Protein AF-0000000085001951 (afdb_homodimer)

pLDDT: mean 75.43, std 25.4, range [15.85, 98.75]

Structure (mmCIF, N/CA/C/O backbone):
data_AF-0000000085001951-model_v1
#
loop_
_entity.id
_entity.type
_entity.pdbx_description
1 polymer 'tRNA(Phe) 7-'
#
loop_
_atom_site.group_PDB
_atom_site.id
_atom_site.type_symbol
_atom_site.label_atom_id
_atom_site.label_alt_id
_atom_site.label_comp_id
_atom_site.label_asym_id
_atom_site.label_entity_id
_atom_site.label_seq_id
_atom_site.pdbx_PDB_ins_code
_atom_site.Cartn_x
_atom_site.Cartn_y
_atom_site.Cartn_z
_atom_site.occupancy
_atom_site.B_iso_or_equiv
_atom_site.auth_seq_id
_atom_site.auth_comp_id
_atom_site.auth_asym_id
_atom_site.auth_atom_id
_atom_site.pdbx_PDB_model_num
ATOM 1 N N . MET A 1 1 ? 9.133 40.969 2.838 1 26.38 1 MET A N 1
ATOM 2 C CA . MET A 1 1 ? 10.203 40.031 3.189 1 26.38 1 MET A CA 1
ATOM 3 C C . MET A 1 1 ? 9.711 38.594 3.146 1 26.38 1 MET A C 1
ATOM 5 O O . MET A 1 1 ? 8.812 38.219 3.902 1 26.38 1 MET A O 1
ATOM 9 N N . GLN A 1 2 ? 9.555 38.031 2.051 1 34 2 GLN A N 1
ATOM 10 C CA . GLN A 1 2 ? 8.953 36.719 1.892 1 34 2 GLN A CA 1
ATOM 11 C C . GLN A 1 2 ? 9.617 35.688 2.809 1 34 2 GLN A C 1
ATOM 13 O O . GLN A 1 2 ? 10.844 35.531 2.807 1 34 2 GLN A O 1
ATOM 18 N N . ARG A 1 3 ? 9.211 35.5 3.93 1 41.88 3 ARG A N 1
ATOM 19 C CA . ARG A 1 3 ? 9.727 34.625 4.984 1 41.88 3 ARG A CA 1
ATOM 20 C C . ARG A 1 3 ? 10.211 33.312 4.418 1 41.88 3 ARG A C 1
ATOM 22 O O . ARG A 1 3 ? 9.492 32.656 3.658 1 41.88 3 ARG A O 1
ATOM 29 N N . ARG A 1 4 ? 11.398 33.156 4.105 1 47.38 4 ARG A N 1
ATOM 30 C CA . ARG A 1 4 ? 12.133 31.984 3.598 1 47.38 4 ARG A CA 1
ATOM 31 C C . ARG A 1 4 ? 11.695 30.703 4.301 1 47.38 4 ARG A C 1
ATOM 33 O O . ARG A 1 4 ? 11.672 30.641 5.531 1 47.38 4 ARG A O 1
ATOM 40 N N . PRO A 1 5 ? 11.18 29.641 3.504 1 61.56 5 PRO A N 1
ATOM 41 C CA . PRO A 1 5 ? 10.609 28.484 4.207 1 61.56 5 PRO A CA 1
ATOM 42 C C . PRO A 1 5 ? 11.648 27.719 5.023 1 61.56 5 PRO A C 1
ATOM 44 O O . PRO A 1 5 ? 12.734 27.422 4.52 1 61.56 5 PRO A O 1
ATOM 47 N N . HIS A 1 6 ? 11.93 28.016 6.145 1 78.81 6 HIS A N 1
ATOM 48 C CA . HIS A 1 6 ? 12.789 27.297 7.07 1 78.81 6 HIS A CA 1
ATOM 49 C C . HIS A 1 6 ? 11.984 26.312 7.918 1 78.81 6 HIS A C 1
ATOM 51 O O . HIS A 1 6 ? 10.797 26.531 8.164 1 78.81 6 HIS A O 1
ATOM 57 N N . LEU A 1 7 ? 12.734 25.109 8.039 1 89.44 7 LEU A N 1
ATOM 58 C CA . LEU A 1 7 ? 12.117 24.188 8.977 1 89.44 7 LEU A CA 1
ATOM 59 C C . LEU A 1 7 ? 12.141 24.734 10.391 1 89.44 7 LEU A C 1
ATOM 61 O O . LEU A 1 7 ? 13.164 25.281 10.828 1 89.44 7 LEU A O 1
ATOM 65 N N . PRO A 1 8 ? 11.125 24.734 11.016 1 89.25 8 PRO A N 1
ATOM 66 C CA . PRO A 1 8 ? 11.133 25.172 12.406 1 89.25 8 PRO A CA 1
ATOM 67 C C . PRO A 1 8 ? 12 24.297 13.305 1 89.25 8 PRO A C 1
ATOM 69 O O . PRO A 1 8 ? 12.141 23.109 13.055 1 89.25 8 PRO A O 1
ATOM 72 N N . GLY A 1 9 ? 12.625 24.906 14.281 1 90 9 GLY A N 1
ATOM 73 C CA . GLY A 1 9 ? 13.352 24.109 15.266 1 90 9 GLY A CA 1
ATOM 74 C C . GLY A 1 9 ? 12.461 23.172 16.047 1 90 9 GLY A C 1
ATOM 75 O O . GLY A 1 9 ? 11.328 23.516 16.391 1 90 9 GLY A O 1
ATOM 76 N N . PRO A 1 10 ? 12.922 21.938 16.203 1 91.81 10 PRO A N 1
ATOM 77 C CA . PRO A 1 10 ? 12.086 20.984 16.953 1 91.81 10 PRO A CA 1
ATOM 78 C C . PRO A 1 10 ? 11.844 21.438 18.391 1 91.81 10 PRO A C 1
ATOM 80 O O . PRO A 1 10 ? 12.703 22.094 19 1 91.81 10 PRO A O 1
ATOM 83 N N . SER A 1 11 ? 10.727 21.125 18.906 1 91.12 11 SER A N 1
ATOM 84 C CA . SER A 1 11 ? 10.406 21.406 20.297 1 91.12 11 SER A CA 1
ATOM 85 C C . SER A 1 11 ? 11.266 20.578 21.234 1 91.12 11 SER A C 1
ATOM 87 O O . SER A 1 11 ? 11.852 19.578 20.828 1 91.12 11 SER A O 1
ATOM 89 N N . GLN A 1 12 ? 11.289 21.031 22.484 1 91.5 12 GLN A N 1
ATOM 90 C CA . GLN A 1 12 ? 12.008 20.266 23.5 1 91.5 12 GLN A CA 1
ATOM 91 C C . GLN A 1 12 ? 11.367 18.891 23.703 1 91.5 12 GLN A C 1
ATOM 93 O O . GLN A 1 12 ? 12.062 17.891 23.891 1 91.5 12 GLN A O 1
ATOM 98 N N . ALA A 1 13 ? 10.094 18.906 23.609 1 90.94 13 ALA A N 1
ATOM 99 C CA . ALA A 1 13 ? 9.359 17.656 23.781 1 90.94 13 ALA A CA 1
ATOM 100 C C . ALA A 1 13 ? 9.734 16.656 22.688 1 90.94 13 ALA A C 1
ATOM 102 O O . ALA A 1 13 ? 9.93 15.469 22.953 1 90.94 13 ALA A O 1
ATOM 103 N N . PHE A 1 14 ? 9.828 17.125 21.516 1 94.94 14 PHE A N 1
ATOM 104 C CA . PHE A 1 14 ? 10.211 16.25 20.406 1 94.94 14 PHE A CA 1
ATOM 105 C C . PHE A 1 14 ? 11.633 15.742 20.594 1 94.94 14 PHE A C 1
ATOM 107 O O . PHE A 1 14 ? 11.906 14.562 20.359 1 94.94 14 PHE A O 1
ATOM 114 N N . ALA A 1 15 ? 12.508 16.625 20.969 1 94.38 15 ALA A N 1
ATOM 115 C CA . ALA A 1 15 ? 13.906 16.25 21.156 1 94.38 15 ALA A CA 1
ATOM 116 C C . ALA A 1 15 ? 14.055 15.148 22.188 1 94.38 15 ALA A C 1
ATOM 118 O O . ALA A 1 15 ? 14.852 14.227 22.031 1 94.38 15 ALA A O 1
ATOM 119 N N . GLU A 1 16 ? 13.328 15.227 23.234 1 94.88 16 GLU A N 1
ATOM 120 C CA . GLU A 1 16 ? 13.359 14.211 24.266 1 94.88 16 GLU A CA 1
ATOM 121 C C . GLU A 1 16 ? 12.82 12.883 23.766 1 94.88 16 GLU A C 1
ATOM 123 O O . GLU A 1 16 ? 13.391 11.82 24.031 1 94.88 16 GLU A O 1
ATOM 128 N N . LYS A 1 17 ? 11.75 12.992 23.094 1 95 17 LYS A N 1
ATOM 129 C CA . LYS A 1 17 ? 11.164 11.789 22.5 1 95 17 LYS A CA 1
ATOM 130 C C . LYS A 1 17 ? 12.141 11.125 21.516 1 95 17 LYS A C 1
ATOM 132 O O . LYS A 1 17 ? 12.289 9.906 21.516 1 95 17 LYS A O 1
ATOM 137 N N . LYS A 1 18 ? 12.703 11.914 20.672 1 96.38 18 LYS A N 1
ATOM 138 C CA . LYS A 1 18 ? 13.703 11.414 19.734 1 96.38 18 LYS A CA 1
ATOM 139 C C . LYS A 1 18 ? 14.828 10.68 20.453 1 96.38 18 LYS A C 1
ATOM 141 O O . LYS A 1 18 ? 15.219 9.578 20.047 1 96.38 18 LYS A O 1
ATOM 146 N N . THR A 1 19 ? 15.352 11.266 21.469 1 95.19 19 THR A N 1
ATOM 147 C CA . THR A 1 19 ? 16.438 10.656 22.234 1 95.19 19 THR A CA 1
ATOM 148 C C . THR A 1 19 ? 16 9.297 22.797 1 95.19 19 THR A C 1
ATOM 150 O O . THR A 1 19 ? 16.75 8.328 22.719 1 95.19 19 THR A O 1
ATOM 153 N N . LYS A 1 20 ? 14.836 9.258 23.297 1 94.31 20 LYS A N 1
ATOM 154 C CA . LYS A 1 20 ? 14.312 8.008 23.844 1 94.31 20 LYS A CA 1
ATOM 155 C C . LYS A 1 20 ? 14.195 6.934 22.781 1 94.31 20 LYS A C 1
ATOM 157 O O . LYS A 1 20 ? 14.547 5.777 23 1 94.31 20 LYS A O 1
ATOM 162 N N . ILE A 1 21 ? 13.688 7.344 21.625 1 93.12 21 ILE A N 1
ATOM 163 C CA . ILE A 1 21 ? 13.516 6.406 20.516 1 93.12 21 ILE A CA 1
ATOM 164 C C . ILE A 1 21 ? 14.875 5.895 20.062 1 93.12 21 ILE A C 1
ATOM 166 O O . ILE A 1 21 ? 15.055 4.691 19.844 1 93.12 21 ILE A O 1
ATOM 170 N N . LEU A 1 22 ? 15.797 6.773 19.922 1 92 22 LEU A N 1
ATOM 171 C CA . LEU A 1 22 ? 17.125 6.406 19.469 1 92 22 LEU A CA 1
ATOM 172 C C . LEU A 1 22 ? 17.812 5.465 20.453 1 92 22 LEU A C 1
ATOM 174 O O . LEU A 1 22 ? 18.516 4.535 20.047 1 92 22 LEU A O 1
ATOM 178 N N . ASP A 1 23 ? 17.578 5.629 21.734 1 88.81 23 ASP A N 1
ATOM 179 C CA . ASP A 1 23 ? 18.125 4.758 22.766 1 88.81 23 ASP A CA 1
ATOM 180 C C . ASP A 1 23 ? 17.562 3.342 22.641 1 88.81 23 ASP A C 1
ATOM 182 O O . ASP A 1 23 ? 18.297 2.363 22.844 1 88.81 23 ASP A O 1
ATOM 186 N N . ARG A 1 24 ? 16.359 3.297 22.281 1 83.88 24 ARG A N 1
ATOM 187 C CA . ARG A 1 24 ? 15.703 2.002 22.125 1 83.88 24 ARG A CA 1
ATOM 188 C C . ARG A 1 24 ? 16.203 1.278 20.875 1 83.88 24 ARG A C 1
ATOM 190 O O . ARG A 1 24 ? 16.375 0.056 20.891 1 83.88 24 ARG A O 1
ATOM 197 N N . LEU A 1 25 ? 16.391 2.025 19.828 1 81.94 25 LEU A N 1
ATOM 198 C CA . LEU A 1 25 ? 16.844 1.445 18.578 1 81.94 25 LEU A CA 1
ATOM 199 C C . LEU A 1 25 ? 18.281 0.947 18.703 1 81.94 25 LEU A C 1
ATOM 201 O O . LEU A 1 25 ? 18.703 0.057 17.953 1 81.94 25 LEU A O 1
ATOM 205 N N . ALA A 1 26 ? 19.031 1.533 19.594 1 75.69 26 ALA A N 1
ATOM 206 C CA . ALA A 1 26 ? 20.453 1.21 19.766 1 75.69 26 ALA A CA 1
ATOM 207 C C . ALA A 1 26 ? 20.625 -0.071 20.578 1 75.69 26 ALA A C 1
ATOM 209 O O . ALA A 1 26 ? 21.703 -0.668 20.578 1 75.69 26 ALA A O 1
ATOM 210 N N . VAL A 1 27 ? 19.531 -0.474 21.156 1 67.06 27 VAL A N 1
ATOM 211 C CA . VAL A 1 27 ? 19.641 -1.693 21.953 1 67.06 27 VAL A CA 1
ATOM 212 C C . VAL A 1 27 ? 19.781 -2.902 21.031 1 67.06 27 VAL A C 1
ATOM 214 O O . VAL A 1 27 ? 19.047 -3.027 20.047 1 67.06 27 VAL A O 1
ATOM 217 N N . PRO A 1 28 ? 20.875 -3.662 21.188 1 60.06 28 PRO A N 1
ATOM 218 C CA . PRO A 1 28 ? 21.125 -4.836 20.344 1 60.06 28 PRO A CA 1
ATOM 219 C C . PRO A 1 28 ? 19.906 -5.758 20.25 1 60.06 28 PRO A C 1
ATOM 221 O O . PRO A 1 28 ? 19.109 -5.824 21.188 1 60.06 28 PRO A O 1
ATOM 224 N N . GLU A 1 29 ? 19.703 -6.285 18.938 1 56.34 29 GLU A N 1
ATOM 225 C CA . GLU A 1 29 ? 18.625 -7.207 18.609 1 56.34 29 GLU A CA 1
ATOM 226 C C . GLU A 1 29 ? 18.406 -8.227 19.719 1 56.34 29 GLU A C 1
ATOM 228 O O . GLU A 1 29 ? 17.266 -8.578 20.031 1 56.34 29 GLU A O 1
ATOM 233 N N . ALA A 1 30 ? 19.562 -8.734 20.172 1 52.72 30 ALA A N 1
ATOM 234 C CA . ALA A 1 30 ? 19.516 -9.812 21.156 1 52.72 30 ALA A CA 1
ATOM 235 C C . ALA A 1 30 ? 18.766 -9.383 22.406 1 52.72 30 ALA A C 1
ATOM 237 O O . ALA A 1 30 ? 18.25 -10.227 23.156 1 52.72 30 ALA A O 1
ATOM 238 N N . GLU A 1 31 ? 18.797 -8.234 22.672 1 48.53 31 GLU A N 1
ATOM 239 C CA . GLU A 1 31 ? 18.172 -7.75 23.891 1 48.53 31 GLU A CA 1
ATOM 240 C C . GLU A 1 31 ? 16.734 -7.312 23.641 1 48.53 31 GLU A C 1
ATOM 242 O O . GLU A 1 31 ? 15.984 -7.023 24.578 1 48.53 31 GLU A O 1
ATOM 247 N N . TYR A 1 32 ? 16.5 -7.141 22.359 1 46.12 32 TYR A N 1
ATOM 248 C CA . TYR A 1 32 ? 15.148 -6.719 22.016 1 46.12 32 TYR A CA 1
ATOM 249 C C . TYR A 1 32 ? 14.172 -7.875 22.156 1 46.12 32 TYR A C 1
ATOM 251 O O . TYR A 1 32 ? 14.344 -8.93 21.547 1 46.12 32 TYR A O 1
ATOM 259 N N . THR A 1 33 ? 13.766 -8.172 23.328 1 39.97 33 THR A N 1
ATOM 260 C CA . THR A 1 33 ? 12.758 -9.188 23.625 1 39.97 33 THR A CA 1
ATOM 261 C C . THR A 1 33 ? 11.516 -8.992 22.766 1 39.97 33 THR A C 1
ATOM 263 O O . THR A 1 33 ? 10.562 -9.766 22.859 1 39.97 33 THR A O 1
ATOM 266 N N . ASP A 1 34 ? 11.219 -7.758 22.234 1 41.5 34 ASP A N 1
ATOM 267 C CA . ASP A 1 34 ? 9.867 -7.617 21.703 1 41.5 34 ASP A CA 1
ATOM 268 C C . ASP A 1 34 ? 9.711 -8.406 20.406 1 41.5 34 ASP A C 1
ATOM 270 O O . ASP A 1 34 ? 10.688 -8.656 19.703 1 41.5 34 ASP A O 1
ATOM 274 N N . LEU A 1 35 ? 8.516 -9.047 20.188 1 39.91 35 LEU A N 1
ATOM 275 C CA . LEU A 1 35 ? 7.98 -10.055 19.266 1 39.91 35 LEU A CA 1
ATOM 276 C C . LEU A 1 35 ? 8.344 -9.727 17.828 1 39.91 35 LEU A C 1
ATOM 278 O O . LEU A 1 35 ? 8.336 -10.609 16.969 1 39.91 35 LEU A O 1
ATOM 282 N N . SER A 1 36 ? 7.891 -8.523 17.25 1 41.91 36 SER A N 1
ATOM 283 C CA . SER A 1 36 ? 8.148 -8.375 15.82 1 41.91 36 SER A CA 1
ATOM 284 C C . SER A 1 36 ? 9.641 -8.18 15.547 1 41.91 36 SER A C 1
ATOM 286 O O . SER A 1 36 ? 10.352 -7.582 16.359 1 41.91 36 SER A O 1
ATOM 288 N N . PRO A 1 37 ? 10.383 -9.047 14.984 1 42.78 37 PRO A N 1
ATOM 289 C CA . PRO A 1 37 ? 11.766 -8.734 14.633 1 42.78 37 PRO A CA 1
ATOM 290 C C . PRO A 1 37 ? 11.984 -7.246 14.359 1 42.78 37 PRO A C 1
ATOM 292 O O . PRO A 1 37 ? 12.914 -6.879 13.633 1 42.78 37 PRO A O 1
ATOM 295 N N . LYS A 1 38 ? 11.203 -6.387 14.797 1 45.22 38 LYS A N 1
ATOM 296 C CA . LYS A 1 38 ? 11.109 -4.977 14.43 1 45.22 38 LYS A CA 1
ATOM 297 C C . LYS A 1 38 ? 12.414 -4.242 14.727 1 45.22 38 LYS A C 1
ATOM 299 O O . LYS A 1 38 ? 12.766 -3.291 14.031 1 45.22 38 LYS A O 1
ATOM 304 N N . GLY A 1 39 ? 13.07 -4.508 15.891 1 49.06 39 GLY A N 1
ATOM 305 C CA . GLY A 1 39 ? 13.914 -3.48 16.469 1 49.06 39 GLY A CA 1
ATOM 306 C C . GLY A 1 39 ? 15.281 -3.391 15.82 1 49.06 39 GLY A C 1
ATOM 307 O O . GLY A 1 39 ? 16.109 -2.58 16.234 1 49.06 39 GLY A O 1
ATOM 308 N N . THR A 1 40 ? 15.602 -4.395 15.164 1 55.97 40 THR A N 1
ATOM 309 C CA . THR A 1 40 ? 16.969 -4.242 14.68 1 55.97 40 THR A CA 1
ATOM 310 C C . THR A 1 40 ? 17 -3.414 13.398 1 55.97 40 THR A C 1
ATOM 312 O O . THR A 1 40 ? 16.109 -3.523 12.562 1 55.97 40 THR A O 1
ATOM 315 N N . VAL A 1 41 ? 17.781 -2.303 13.562 1 59.28 41 VAL A N 1
ATOM 316 C CA . VAL A 1 41 ? 18.047 -1.492 12.375 1 59.28 41 VAL A CA 1
ATOM 317 C C . VAL A 1 41 ? 18.375 -2.398 11.195 1 59.28 41 VAL A C 1
ATOM 319 O O . VAL A 1 41 ? 19.25 -3.268 11.297 1 59.28 41 VAL A O 1
ATOM 322 N N . ASP A 1 42 ? 17.562 -2.195 10.203 1 76.69 42 ASP A N 1
ATOM 323 C CA . ASP A 1 42 ? 17.75 -2.969 8.977 1 76.69 42 ASP A CA 1
ATOM 324 C C . ASP A 1 42 ? 19.109 -2.689 8.359 1 76.69 42 ASP A C 1
ATOM 326 O O . ASP A 1 42 ? 19.391 -1.561 7.953 1 76.69 42 ASP A O 1
ATOM 330 N N . LYS A 1 43 ? 20 -3.633 8.383 1 81.44 43 LYS A N 1
ATOM 331 C CA . LYS A 1 43 ? 21.359 -3.506 7.898 1 81.44 43 LYS A CA 1
ATOM 332 C C . LYS A 1 43 ? 21.391 -3.025 6.449 1 81.44 43 LYS A C 1
ATOM 334 O O . LYS A 1 43 ? 22.281 -2.266 6.062 1 81.44 43 LYS A O 1
ATOM 339 N N . GLY A 1 44 ? 20.406 -3.232 5.727 1 87.88 44 GLY A N 1
ATOM 340 C CA . GLY A 1 44 ? 20.406 -2.914 4.309 1 87.88 44 GLY A CA 1
ATOM 341 C C . GLY A 1 44 ? 20.234 -1.433 4.031 1 87.88 44 GLY A C 1
ATOM 342 O O . GLY A 1 44 ? 20.562 -0.955 2.947 1 87.88 44 GLY A O 1
ATOM 343 N N . ILE A 1 45 ? 19.703 -0.75 5.102 1 93.5 45 ILE A N 1
ATOM 344 C CA . ILE A 1 45 ? 19.5 0.674 4.855 1 93.5 45 ILE A CA 1
ATOM 345 C C . ILE A 1 45 ? 20.047 1.48 6.035 1 93.5 45 ILE A C 1
ATOM 347 O O . ILE A 1 45 ? 19.469 2.504 6.41 1 93.5 45 ILE A O 1
ATOM 351 N N . ARG A 1 46 ? 21.094 1.072 6.637 1 92 46 ARG A N 1
ATOM 352 C CA . ARG A 1 46 ? 21.688 1.718 7.805 1 92 46 ARG A CA 1
ATOM 353 C C . ARG A 1 46 ? 22.141 3.139 7.473 1 92 46 ARG A C 1
ATOM 355 O O . ARG A 1 46 ? 21.969 4.051 8.289 1 92 46 ARG A O 1
ATOM 362 N N . ARG A 1 47 ? 22.688 3.309 6.344 1 93.62 47 ARG A N 1
ATOM 363 C CA . ARG A 1 47 ? 23.141 4.633 5.938 1 93.62 47 ARG A CA 1
ATOM 364 C C . ARG A 1 47 ? 21.984 5.621 5.879 1 93.62 47 ARG A C 1
ATOM 366 O O . ARG A 1 47 ? 22.094 6.742 6.383 1 93.62 47 ARG A O 1
ATOM 373 N N . LEU A 1 48 ? 20.953 5.219 5.281 1 96.25 48 LEU A N 1
ATOM 374 C CA . LEU A 1 48 ? 19.75 6.055 5.188 1 96.25 48 LEU A CA 1
ATOM 375 C C . LEU A 1 48 ? 19.219 6.387 6.574 1 96.25 48 LEU A C 1
ATOM 377 O O . LEU A 1 48 ? 18.922 7.547 6.871 1 96.25 48 LEU A O 1
ATOM 381 N N . ILE A 1 49 ? 19.125 5.402 7.395 1 95.12 49 ILE A N 1
ATOM 382 C CA . ILE A 1 49 ? 18.578 5.559 8.742 1 95.12 49 ILE A CA 1
ATOM 383 C C . ILE A 1 49 ? 19.453 6.531 9.539 1 95.12 49 ILE A C 1
ATOM 385 O O . ILE A 1 49 ? 18.938 7.434 10.203 1 95.12 49 ILE A O 1
ATOM 389 N N . ASP A 1 50 ? 20.719 6.348 9.406 1 93.75 50 ASP A N 1
ATOM 390 C CA . ASP A 1 50 ? 21.656 7.219 10.109 1 93.75 50 ASP A CA 1
ATOM 391 C C . ASP A 1 50 ? 21.516 8.664 9.648 1 93.75 50 ASP A C 1
ATOM 393 O O . ASP A 1 50 ? 21.531 9.586 10.469 1 93.75 50 ASP A O 1
ATOM 397 N N . GLU A 1 51 ? 21.391 8.828 8.438 1 96.06 51 GLU A N 1
ATOM 398 C CA . GLU A 1 51 ? 21.234 10.164 7.879 1 96.06 51 GLU A CA 1
ATOM 399 C C . GLU A 1 51 ? 19.938 10.82 8.375 1 96.06 51 GLU A C 1
ATOM 401 O O . GLU A 1 51 ? 19.953 11.984 8.781 1 96.06 51 GLU A O 1
ATOM 406 N N . ILE A 1 52 ? 18.875 10.094 8.367 1 97.25 52 ILE A N 1
ATOM 407 C CA . ILE A 1 52 ? 17.594 10.625 8.82 1 97.25 52 ILE A CA 1
ATOM 408 C C . ILE A 1 52 ? 17.672 10.945 10.312 1 97.25 52 ILE A C 1
ATOM 410 O O . ILE A 1 52 ? 17.297 12.039 10.734 1 97.25 52 ILE A O 1
ATOM 414 N N . ASN A 1 53 ? 18.25 10.039 11.07 1 95.81 53 ASN A N 1
ATOM 415 C CA . ASN A 1 53 ? 18.266 10.172 12.523 1 95.81 53 ASN A CA 1
ATOM 416 C C . ASN A 1 53 ? 19.266 11.242 12.969 1 95.81 53 ASN A C 1
ATOM 418 O O . ASN A 1 53 ? 19.156 11.773 14.078 1 95.81 53 ASN A O 1
ATOM 422 N N . SER A 1 54 ? 20.203 11.539 12.18 1 96 54 SER A N 1
ATOM 423 C CA . SER A 1 54 ? 21.172 12.578 12.516 1 96 54 SER A CA 1
ATOM 424 C C . SER A 1 54 ? 20.641 13.969 12.18 1 96 54 SER A C 1
ATOM 426 O O . SER A 1 54 ? 21.234 14.977 12.547 1 96 54 SER A O 1
ATOM 428 N N . THR A 1 55 ? 19.578 14.023 11.484 1 96 55 THR A N 1
ATOM 429 C CA . THR A 1 55 ? 18.969 15.289 11.094 1 96 55 THR A CA 1
ATOM 430 C C . THR A 1 55 ? 17.938 15.734 12.133 1 96 55 THR A C 1
ATOM 432 O O . THR A 1 55 ? 17.109 14.938 12.578 1 96 55 THR A O 1
ATOM 435 N N . ASP A 1 56 ? 17.984 17.031 12.492 1 95.25 56 ASP A N 1
ATOM 436 C CA . ASP A 1 56 ? 17.031 17.562 13.461 1 95.25 56 ASP A CA 1
ATOM 437 C C . ASP A 1 56 ? 15.602 17.484 12.914 1 95.25 56 ASP A C 1
ATOM 439 O O . ASP A 1 56 ? 15.359 17.781 11.75 1 95.25 56 ASP A O 1
ATOM 443 N N . GLY A 1 57 ? 14.734 17.031 13.742 1 97.25 57 GLY A N 1
ATOM 444 C CA . GLY A 1 57 ? 13.32 17.062 13.406 1 97.25 57 GLY A CA 1
ATOM 445 C C . GLY A 1 57 ? 12.828 15.758 12.789 1 97.25 57 GLY A C 1
ATOM 446 O O . GLY A 1 57 ? 11.664 15.656 12.398 1 97.25 57 GLY A O 1
ATOM 447 N N . PHE A 1 58 ? 13.734 14.82 12.695 1 98 58 PHE A N 1
ATOM 448 C CA . PHE A 1 58 ? 13.383 13.516 12.141 1 98 58 PHE A CA 1
ATOM 449 C C . PHE A 1 58 ? 13.906 12.391 13.031 1 98 58 PHE A C 1
ATOM 451 O O . PHE A 1 58 ? 15 12.492 13.578 1 98 58 PHE A O 1
ATOM 458 N N . VAL A 1 59 ? 13.117 11.32 13.18 1 97.88 59 VAL A N 1
ATOM 459 C CA . VAL A 1 59 ? 13.625 10.125 13.844 1 97.88 59 VAL A CA 1
ATOM 460 C C . VAL A 1 59 ? 12.875 8.891 13.328 1 97.88 59 VAL A C 1
ATOM 462 O O . VAL A 1 59 ? 11.648 8.883 13.281 1 97.88 59 VAL A O 1
ATOM 465 N N . THR A 1 60 ? 13.641 7.898 12.883 1 96.44 60 THR A N 1
ATOM 466 C CA . THR A 1 60 ? 13.023 6.652 12.43 1 96.44 60 THR A CA 1
ATOM 467 C C . THR A 1 60 ? 12.5 5.844 13.609 1 96.44 60 THR A C 1
ATOM 469 O O . THR A 1 60 ? 13.141 5.777 14.664 1 96.44 60 THR A O 1
ATOM 472 N N . THR A 1 61 ? 11.273 5.316 13.484 1 94.06 61 THR A N 1
ATOM 473 C CA . THR A 1 61 ? 10.695 4.5 14.539 1 94.06 61 THR A CA 1
ATOM 474 C C . THR A 1 61 ? 10.641 3.031 14.125 1 94.06 61 THR A C 1
ATOM 476 O O . THR A 1 61 ? 10.586 2.141 14.969 1 94.06 61 THR A O 1
ATOM 479 N N . SER A 1 62 ? 10.523 2.73 12.836 1 91.75 62 SER A N 1
ATOM 480 C CA . SER A 1 62 ? 10.539 1.388 12.266 1 91.75 62 SER A CA 1
ATOM 481 C C . SER A 1 62 ? 11.07 1.403 10.836 1 91.75 62 SER A C 1
ATOM 483 O O . SER A 1 62 ? 10.906 2.389 10.109 1 91.75 62 SER A O 1
ATOM 485 N N . SER A 1 63 ? 11.781 0.309 10.5 1 92.75 63 SER A N 1
ATOM 486 C CA . SER A 1 63 ? 12.352 0.244 9.156 1 92.75 63 SER A CA 1
ATOM 487 C C . SER A 1 63 ? 12.461 -1.198 8.672 1 92.75 63 SER A C 1
ATOM 489 O O . SER A 1 63 ? 12.625 -2.119 9.477 1 92.75 63 SER A O 1
ATOM 491 N N . CYS A 1 64 ? 12.281 -1.379 7.387 1 93.12 64 CYS A N 1
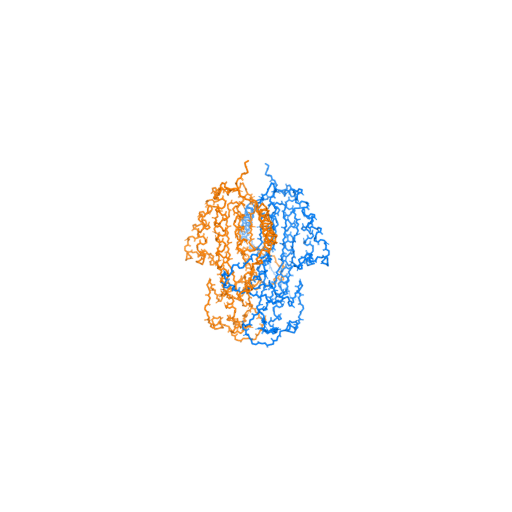ATOM 492 C CA . CYS A 1 64 ? 12.539 -2.613 6.652 1 93.12 64 CYS A CA 1
ATOM 493 C C . CYS A 1 64 ? 13.164 -2.32 5.293 1 93.12 64 CYS A C 1
ATOM 495 O O . CYS A 1 64 ? 12.594 -1.578 4.492 1 93.12 64 CYS A O 1
ATOM 497 N N . ALA A 1 65 ? 14.281 -2.844 4.996 1 94.81 65 ALA A N 1
ATOM 498 C CA . ALA A 1 65 ? 15.008 -2.535 3.77 1 94.81 65 ALA A CA 1
ATOM 499 C C . ALA A 1 65 ? 14.359 -3.199 2.561 1 94.81 65 ALA A C 1
ATOM 501 O O . ALA A 1 65 ? 14.648 -2.846 1.416 1 94.81 65 ALA A O 1
ATOM 502 N N . GLY A 1 66 ? 13.523 -4.051 2.771 1 94.94 66 GLY A N 1
ATOM 503 C CA . GLY A 1 66 ? 12.953 -4.957 1.782 1 94.94 66 GLY A CA 1
ATOM 504 C C . GLY A 1 66 ? 13.203 -6.418 2.102 1 94.94 66 GLY A C 1
ATOM 505 O O . GLY A 1 66 ? 14.211 -6.762 2.723 1 94.94 66 GLY A O 1
ATOM 506 N N . ARG A 1 67 ? 12.234 -7.25 1.622 1 95 67 ARG A N 1
ATOM 507 C CA . ARG A 1 67 ? 12.43 -8.664 1.929 1 95 67 ARG A CA 1
ATOM 508 C C . ARG A 1 67 ? 11.641 -9.547 0.966 1 95 67 ARG A C 1
ATOM 510 O O . ARG A 1 67 ? 10.641 -9.117 0.397 1 95 67 ARG A O 1
ATOM 517 N N . VAL A 1 68 ? 12.188 -10.75 0.792 1 96.38 68 VAL A N 1
ATOM 518 C CA . VAL A 1 68 ? 11.445 -11.852 0.197 1 96.38 68 VAL A CA 1
ATOM 519 C C . VAL A 1 68 ? 11.07 -12.859 1.278 1 96.38 68 VAL A C 1
ATOM 521 O O . VAL A 1 68 ? 11.859 -13.133 2.188 1 96.38 68 VAL A O 1
ATOM 524 N N . SER A 1 69 ? 9.859 -13.336 1.226 1 96.19 69 SER A N 1
ATOM 525 C CA . SER A 1 69 ? 9.438 -14.297 2.234 1 96.19 69 SER A CA 1
ATOM 526 C C . SER A 1 69 ? 8.477 -15.328 1.644 1 96.19 69 SER A C 1
ATOM 528 O O . SER A 1 69 ? 7.836 -15.078 0.623 1 96.19 69 SER A O 1
ATOM 530 N N . VAL A 1 70 ? 8.508 -16.516 2.113 1 97.25 70 VAL A N 1
ATOM 531 C CA . VAL A 1 70 ? 7.496 -17.562 1.941 1 97.25 70 VAL A CA 1
ATOM 532 C C . VAL A 1 70 ? 6.895 -17.922 3.297 1 97.25 70 VAL A C 1
ATOM 534 O O . VAL A 1 70 ? 7.625 -18.188 4.258 1 97.25 70 VAL A O 1
ATOM 537 N N . PHE A 1 71 ? 5.555 -17.844 3.404 1 95.62 71 PHE A N 1
ATOM 538 C CA . PHE A 1 71 ? 4.984 -18.078 4.727 1 95.62 71 PHE A CA 1
ATOM 539 C C . PHE A 1 71 ? 3.65 -18.812 4.621 1 95.62 71 PHE A C 1
ATOM 541 O O . PHE A 1 71 ? 2.979 -18.734 3.588 1 95.62 71 PHE A O 1
ATOM 548 N N . LEU A 1 72 ? 3.346 -19.531 5.676 1 94 72 LEU A N 1
ATOM 549 C CA . LEU A 1 72 ? 2.035 -20.125 5.895 1 94 72 LEU A CA 1
ATOM 550 C C . LEU A 1 72 ? 1.099 -19.156 6.594 1 94 72 LEU A C 1
ATOM 552 O O . LEU A 1 72 ? 1.424 -18.641 7.668 1 94 72 LEU A O 1
ATOM 556 N N . GLU A 1 73 ? 0.021 -18.875 5.898 1 90.94 73 GLU A N 1
ATOM 557 C CA . GLU A 1 73 ? -0.904 -17.906 6.484 1 90.94 73 GLU A CA 1
ATOM 558 C C . GLU A 1 73 ? -1.506 -18.438 7.781 1 90.94 73 GLU A C 1
ATOM 560 O O . GLU A 1 73 ? -1.483 -19.641 8.039 1 90.94 73 GLU A O 1
ATOM 565 N N . GLY A 1 74 ? -1.967 -17.484 8.57 1 86.38 74 GLY A N 1
ATOM 566 C CA . GLY A 1 74 ? -2.602 -17.875 9.82 1 86.38 74 GLY A CA 1
ATOM 567 C C . GLY A 1 74 ? -3.988 -18.453 9.633 1 86.38 74 GLY A C 1
ATOM 568 O O . GLY A 1 74 ? -4.441 -18.641 8.5 1 86.38 74 GLY A O 1
ATOM 569 N N . ARG A 1 75 ? -4.586 -18.828 10.727 1 77.25 75 ARG A N 1
ATOM 570 C CA . ARG A 1 75 ? -5.926 -19.406 10.672 1 77.25 75 ARG A CA 1
ATOM 571 C C . ARG A 1 75 ? -6.988 -18.312 10.578 1 77.25 75 ARG A C 1
ATOM 573 O O . ARG A 1 75 ? -6.855 -17.25 11.195 1 77.25 75 ARG A O 1
ATOM 580 N N . LYS A 1 76 ? -7.793 -18.516 9.625 1 64.19 76 LYS A N 1
ATOM 581 C CA . LYS A 1 76 ? -8.883 -17.562 9.461 1 64.19 76 LYS A CA 1
ATOM 582 C C . LYS A 1 76 ? -9.805 -17.562 10.672 1 64.19 76 LYS A C 1
ATOM 584 O O . LYS A 1 76 ? -10.039 -18.609 11.281 1 64.19 76 LYS A O 1
ATOM 589 N N . ALA A 1 77 ? -9.977 -16.562 11.328 1 52.22 77 ALA A N 1
ATOM 590 C CA . ALA A 1 77 ? -10.953 -16.5 12.414 1 52.22 77 ALA A CA 1
ATOM 591 C C . ALA A 1 77 ? -12.273 -17.141 12 1 52.22 77 ALA A C 1
ATOM 593 O O . ALA A 1 77 ? -12.742 -16.938 10.875 1 52.22 77 ALA A O 1
ATOM 594 N N . ALA A 1 78 ? -12.688 -18.297 12.469 1 41.28 78 ALA A N 1
ATOM 595 C CA . ALA A 1 78 ? -14.039 -18.828 12.336 1 41.28 78 ALA A CA 1
ATOM 596 C C . ALA A 1 78 ? -15.078 -17.703 12.469 1 41.28 78 ALA A C 1
ATOM 598 O O . ALA A 1 78 ? -14.891 -16.766 13.25 1 41.28 78 ALA A O 1
ATOM 599 N N . GLU A 1 79 ? -15.867 -17.422 11.367 1 40.97 79 GLU A N 1
ATOM 600 C CA . GLU A 1 79 ? -17.094 -16.672 11.609 1 40.97 79 GLU A CA 1
ATOM 601 C C . GLU A 1 79 ? -17.703 -17.016 12.969 1 40.97 79 GLU A C 1
ATOM 603 O O . GLU A 1 79 ? -18.047 -18.172 13.219 1 40.97 79 GLU A O 1
ATOM 608 N N . SER A 1 80 ? -17.359 -16.781 14.086 1 33.84 80 SER A N 1
ATOM 609 C CA . SER A 1 80 ? -18.219 -16.984 15.25 1 33.84 80 SER A CA 1
ATOM 610 C C . SER A 1 80 ? -19.656 -16.609 14.953 1 33.84 80 SER A C 1
ATOM 612 O O . SER A 1 80 ? -19.953 -15.453 14.641 1 33.84 80 SER A O 1
ATOM 614 N N . SER A 1 81 ? -20.484 -17.547 14.414 1 33.72 81 SER A N 1
ATOM 615 C CA . SER A 1 81 ? -21.938 -17.453 14.492 1 33.72 81 SER A CA 1
ATOM 616 C C . SER A 1 81 ? -22.375 -16.828 15.812 1 33.72 81 SER A C 1
ATOM 618 O O . SER A 1 81 ? -23.375 -16.109 15.867 1 33.72 81 SER A O 1
ATOM 620 N N . ASP A 1 82 ? -22.266 -17.688 16.984 1 29.55 82 ASP A N 1
ATOM 621 C CA . ASP A 1 82 ? -23.141 -17.547 18.156 1 29.55 82 ASP A CA 1
ATOM 622 C C . ASP A 1 82 ? -22.812 -16.297 18.938 1 29.55 82 ASP A C 1
ATOM 624 O O . ASP A 1 82 ? -21.844 -16.281 19.719 1 29.55 82 ASP A O 1
ATOM 628 N N . ALA A 1 83 ? -23.078 -15.195 18.516 1 30.83 83 ALA A N 1
ATOM 629 C CA . ALA A 1 83 ? -23.234 -14.008 19.344 1 30.83 83 ALA A CA 1
ATOM 630 C C . ALA A 1 83 ? -24.078 -14.312 20.578 1 30.83 83 ALA A C 1
ATOM 632 O O . ALA A 1 83 ? -24.469 -13.398 21.312 1 30.83 83 ALA A O 1
ATOM 633 N N . ASP A 1 84 ? -24.766 -15.477 20.609 1 29.38 84 ASP A N 1
ATOM 634 C CA . ASP A 1 84 ? -25.672 -15.492 21.766 1 29.38 84 ASP A CA 1
ATOM 635 C C . ASP A 1 84 ? -24.891 -15.492 23.078 1 29.38 84 ASP A C 1
ATOM 637 O O . ASP A 1 84 ? -25.422 -15.086 24.109 1 29.38 84 ASP A O 1
ATOM 641 N N . ALA A 1 85 ? -24.188 -16.594 23.422 1 28.08 85 ALA A N 1
ATOM 642 C CA . ALA A 1 85 ? -24.125 -16.812 24.859 1 28.08 85 ALA A CA 1
ATOM 643 C C . ALA A 1 85 ? -23.359 -15.68 25.547 1 28.08 85 ALA A C 1
ATOM 645 O O . ALA A 1 85 ? -22.391 -15.141 24.984 1 28.08 85 ALA A O 1
ATOM 646 N N . GLY A 1 86 ? -23.797 -14.906 26.594 1 27.89 86 GLY A N 1
ATOM 647 C CA . GLY A 1 86 ? -23.516 -13.938 27.641 1 27.89 86 GLY A CA 1
ATOM 648 C C . GLY A 1 86 ? -22.109 -14.086 28.203 1 27.89 86 GLY A C 1
ATOM 649 O O . GLY A 1 86 ? -21.859 -13.664 29.344 1 27.89 86 GLY A O 1
ATOM 650 N N . ALA A 1 87 ? -21.312 -15.156 27.844 1 27.75 87 ALA A N 1
ATOM 651 C CA . ALA A 1 87 ? -20.266 -15.273 28.859 1 27.75 87 ALA A CA 1
ATOM 652 C C . ALA A 1 87 ? -19.562 -13.938 29.062 1 27.75 87 ALA A C 1
ATOM 654 O O . ALA A 1 87 ? -19.578 -13.078 28.188 1 27.75 87 ALA A O 1
ATOM 655 N N . ASP A 1 88 ? -19.047 -13.688 30.266 1 27.64 88 ASP A N 1
ATOM 656 C CA . ASP A 1 88 ? -18.234 -12.727 31 1 27.64 88 ASP A CA 1
ATOM 657 C C . ASP A 1 88 ? -17.031 -12.297 30.188 1 27.64 88 ASP A C 1
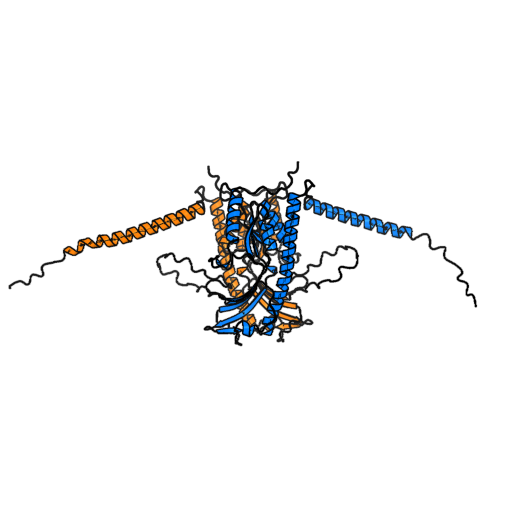ATOM 659 O O . ASP A 1 88 ? -16.406 -13.117 29.5 1 27.64 88 ASP A O 1
ATOM 663 N N . ALA A 1 89 ? -16.938 -11.047 29.719 1 30.03 89 ALA A N 1
ATOM 664 C CA . ALA A 1 89 ? -15.969 -10.094 29.188 1 30.03 89 ALA A CA 1
ATOM 665 C C . ALA A 1 89 ? -14.562 -10.414 29.688 1 30.03 89 ALA A C 1
ATOM 667 O O . ALA A 1 89 ? -13.883 -9.562 30.266 1 30.03 89 ALA A O 1
ATOM 668 N N . ASP A 1 90 ? -14.281 -11.641 30.172 1 28.3 90 ASP A N 1
ATOM 669 C CA . ASP A 1 90 ? -12.891 -11.75 30.594 1 28.3 90 ASP A CA 1
ATOM 670 C C . ASP A 1 90 ? -11.938 -11.273 29.5 1 28.3 90 ASP A C 1
ATOM 672 O O . ASP A 1 90 ? -12.266 -11.328 28.312 1 28.3 90 ASP A O 1
ATOM 676 N N . GLU A 1 91 ? -10.891 -10.523 29.891 1 29.72 91 GLU A N 1
ATOM 677 C CA . GLU A 1 91 ? -9.766 -9.656 29.562 1 29.72 91 GLU A CA 1
ATOM 678 C C . GLU A 1 91 ? -8.883 -10.281 28.484 1 29.72 91 GLU A C 1
ATOM 680 O O . GLU A 1 91 ? -7.711 -9.922 28.359 1 29.72 91 GLU A O 1
ATOM 685 N N . GLN A 1 92 ? -9.172 -11.555 28.109 1 30.44 92 GLN A N 1
ATOM 686 C CA . GLN A 1 92 ? -8.047 -11.953 27.266 1 30.44 92 GLN A CA 1
ATOM 687 C C . GLN A 1 92 ? -7.926 -11.039 26.047 1 30.44 92 GLN A C 1
ATOM 689 O O . GLN A 1 92 ? -8.93 -10.656 25.453 1 30.44 92 GLN A O 1
ATOM 694 N N . PRO A 1 93 ? -6.805 -10.297 26 1 34.72 93 PRO A N 1
ATOM 695 C CA . PRO A 1 93 ? -6.602 -9.438 24.828 1 34.72 93 PRO A CA 1
ATOM 696 C C . PRO A 1 93 ? -7.117 -10.07 23.531 1 34.72 93 PRO A C 1
ATOM 698 O O . PRO A 1 93 ? -7.137 -11.297 23.406 1 34.72 93 PRO A O 1
ATOM 701 N N . PRO A 1 94 ? -8.156 -9.523 22.922 1 34.69 94 PRO A N 1
ATOM 702 C CA . PRO A 1 94 ? -8.656 -10.094 21.672 1 34.69 94 PRO A CA 1
ATOM 703 C C . PRO A 1 94 ? -7.578 -10.82 20.875 1 34.69 94 PRO A C 1
ATOM 705 O O . PRO A 1 94 ? -6.418 -10.398 20.875 1 34.69 94 PRO A O 1
ATOM 708 N N . ALA A 1 95 ? -7.473 -12.07 20.844 1 33.94 95 ALA A N 1
ATOM 709 C CA . ALA A 1 95 ? -6.621 -12.906 20 1 33.94 95 ALA A CA 1
ATOM 710 C C . ALA A 1 95 ? -6.352 -12.234 18.656 1 33.94 95 ALA A C 1
ATOM 712 O O . ALA A 1 95 ? -7.266 -11.68 18.031 1 33.94 95 ALA A O 1
ATOM 713 N N . GLN A 1 96 ? -5.137 -11.719 18.359 1 40.53 96 GLN A N 1
ATOM 714 C CA . GLN A 1 96 ? -4.641 -11.164 17.094 1 40.53 96 GLN A CA 1
ATOM 715 C C . GLN A 1 96 ? -5.188 -11.938 15.906 1 40.53 96 GLN A C 1
ATOM 717 O O . GLN A 1 96 ? -4.91 -13.133 15.75 1 40.53 96 GLN A O 1
ATOM 722 N N . VAL A 1 97 ? -6.41 -11.898 15.633 1 41 97 VAL A N 1
ATOM 723 C CA . VAL A 1 97 ? -6.992 -12.453 14.414 1 41 97 VAL A CA 1
ATOM 724 C C . VAL A 1 97 ? -6.18 -12.008 13.195 1 41 97 VAL A C 1
ATOM 726 O O . VAL A 1 97 ? -5.812 -10.836 13.086 1 41 97 VAL A O 1
ATOM 729 N N . ALA A 1 98 ? -5.465 -12.961 12.648 1 48.66 98 ALA A N 1
ATOM 730 C CA . ALA A 1 98 ? -4.719 -12.648 11.43 1 48.66 98 ALA A CA 1
ATOM 731 C C . ALA A 1 98 ? -5.613 -11.961 10.406 1 48.66 98 ALA A C 1
ATOM 733 O O . ALA A 1 98 ? -6.754 -12.367 10.188 1 48.66 98 ALA A O 1
ATOM 734 N N . GLY A 1 99 ? -5.23 -10.805 9.992 1 52.78 99 GLY A N 1
ATOM 735 C CA . GLY A 1 99 ? -5.902 -10.258 8.828 1 52.78 99 GLY A CA 1
ATOM 736 C C . GLY A 1 99 ? -5.895 -11.195 7.633 1 52.78 99 GLY A C 1
ATOM 737 O O . GLY A 1 99 ? -5.152 -12.172 7.613 1 52.78 99 GLY A O 1
ATOM 738 N N . VAL A 1 100 ? -6.824 -11.094 6.824 1 55.12 100 VAL A N 1
ATOM 739 C CA . VAL A 1 100 ? -6.984 -11.906 5.621 1 55.12 100 VAL A CA 1
ATOM 740 C C . VAL A 1 100 ? -5.668 -11.953 4.855 1 55.12 100 VAL A C 1
ATOM 742 O O . VAL A 1 100 ? -5.129 -10.914 4.461 1 55.12 100 VAL A O 1
ATOM 745 N N . GLY A 1 101 ? -5.031 -13.148 4.742 1 54.78 101 GLY A N 1
ATOM 746 C CA . GLY A 1 101 ? -3.873 -13.391 3.9 1 54.78 101 GLY A CA 1
ATOM 747 C C . GLY A 1 101 ? -2.557 -13.094 4.594 1 54.78 101 GLY A C 1
ATOM 748 O O . GLY A 1 101 ? -1.494 -13.148 3.971 1 54.78 101 GLY A O 1
ATOM 749 N N . GLY A 1 102 ? -2.525 -12.656 5.828 1 64.12 102 GLY A N 1
ATOM 750 C CA . GLY A 1 102 ? -1.287 -12.328 6.516 1 64.12 102 GLY A CA 1
ATOM 751 C C . GLY A 1 102 ? -0.813 -13.422 7.449 1 64.12 102 GLY A C 1
ATOM 752 O O . GLY A 1 102 ? -1.521 -14.414 7.664 1 64.12 102 GLY A O 1
ATOM 753 N N . LYS A 1 103 ? 0.508 -13.344 7.789 1 68.44 103 LYS A N 1
ATOM 754 C CA . LYS A 1 103 ? 1.113 -14.281 8.727 1 68.44 103 LYS A CA 1
ATOM 755 C C . LYS A 1 103 ? 0.391 -14.266 10.07 1 68.44 103 LYS A C 1
ATOM 757 O O . LYS A 1 103 ? 0.393 -15.258 10.797 1 68.44 103 LYS A O 1
ATOM 762 N N . GLY A 1 104 ? -0.557 -13.195 10.203 1 60.25 104 GLY A N 1
ATOM 763 C CA . GLY A 1 104 ? -1.159 -12.977 11.516 1 60.25 104 GLY A CA 1
ATOM 764 C C . GLY A 1 104 ? -1.735 -14.242 12.117 1 60.25 104 GLY A C 1
ATOM 765 O O . GLY A 1 104 ? -1.747 -15.297 11.477 1 60.25 104 GLY A O 1
ATOM 766 N N . ALA A 1 105 ? -2.156 -14.281 13.289 1 64.5 105 ALA A N 1
ATOM 767 C CA . ALA A 1 105 ? -2.756 -15.18 14.273 1 64.5 105 ALA A CA 1
ATOM 768 C C . ALA A 1 105 ? -2.4 -16.641 13.977 1 64.5 105 ALA A C 1
ATOM 770 O O . ALA A 1 105 ? -3.236 -17.391 13.484 1 64.5 105 ALA A O 1
ATOM 771 N N . GLY A 1 106 ? -1.031 -17.062 14.023 1 69.81 106 GLY A N 1
ATOM 772 C CA . GLY A 1 106 ? -0.599 -18.438 13.898 1 69.81 106 GLY A CA 1
ATOM 773 C C . GLY A 1 106 ? 0.116 -18.719 12.586 1 69.81 106 GLY A C 1
ATOM 774 O O . GLY A 1 106 ? 0.446 -19.875 12.289 1 69.81 106 GLY A O 1
ATOM 775 N N . GLY A 1 107 ? 0.331 -17.656 11.812 1 82.44 107 GLY A N 1
ATOM 776 C CA . GLY A 1 107 ? 1.127 -17.844 10.609 1 82.44 107 GLY A CA 1
ATOM 777 C C . GLY A 1 107 ? 2.596 -18.094 10.898 1 82.44 107 GLY A C 1
ATOM 778 O O . GLY A 1 107 ? 3.072 -17.812 12 1 82.44 107 GLY A O 1
ATOM 779 N N . THR A 1 108 ? 3.186 -18.797 9.953 1 89.5 108 THR A N 1
ATOM 780 C CA . THR A 1 108 ? 4.578 -19.188 10.164 1 89.5 108 THR A CA 1
ATOM 781 C C . THR A 1 108 ? 5.426 -18.828 8.945 1 89.5 108 THR A C 1
ATOM 783 O O . THR A 1 108 ? 5.008 -19.031 7.805 1 89.5 108 THR A O 1
ATOM 786 N N . TRP A 1 109 ? 6.578 -18.281 9.281 1 92.38 109 TRP A N 1
ATOM 787 C CA . TRP A 1 109 ? 7.555 -18.047 8.227 1 92.38 109 TRP A CA 1
ATOM 788 C C . TRP A 1 109 ? 8.211 -19.344 7.785 1 92.38 109 TRP A C 1
ATOM 790 O O . TRP A 1 109 ? 8.727 -20.094 8.617 1 92.38 109 TRP A O 1
ATOM 800 N N . LEU A 1 110 ? 8.188 -19.578 6.559 1 95.38 110 LEU A N 1
ATOM 801 C CA . LEU A 1 110 ? 8.891 -20.719 6.012 1 95.38 110 LEU A CA 1
ATOM 802 C C . LEU A 1 110 ? 10.266 -20.328 5.488 1 95.38 110 LEU A C 1
ATOM 804 O O . LEU A 1 110 ? 11.195 -21.125 5.48 1 95.38 110 LEU A O 1
ATOM 808 N N . TYR A 1 111 ? 10.391 -19.156 4.992 1 95.75 111 TYR A N 1
ATOM 809 C CA . TYR A 1 111 ? 11.641 -18.578 4.492 1 95.75 111 TYR A CA 1
ATOM 810 C C . TYR A 1 111 ? 11.578 -17.062 4.48 1 95.75 111 TYR A C 1
ATOM 812 O O . TYR A 1 111 ? 10.555 -16.484 4.098 1 95.75 111 TYR A O 1
ATOM 820 N N . VAL A 1 112 ? 12.672 -16.406 4.926 1 94.69 112 VAL A N 1
ATOM 821 C CA . VAL A 1 112 ? 12.758 -14.945 4.871 1 94.69 112 VAL A CA 1
ATOM 822 C C . VAL A 1 112 ? 14.195 -14.531 4.555 1 94.69 112 VAL A C 1
ATOM 824 O O . VAL A 1 112 ? 15.148 -15.094 5.098 1 94.69 112 VAL A O 1
ATOM 827 N N . SER A 1 113 ? 14.305 -13.57 3.635 1 94.88 113 SER A N 1
ATOM 828 C CA . SER A 1 113 ? 15.594 -12.961 3.35 1 94.88 113 SER A CA 1
ATOM 829 C C . SER A 1 113 ? 15.445 -11.469 3.051 1 94.88 113 SER A C 1
ATOM 831 O O . SER A 1 113 ? 14.523 -11.062 2.344 1 94.88 113 SER A O 1
ATOM 833 N N . HIS A 1 114 ? 16.312 -10.664 3.566 1 93.75 114 HIS A N 1
ATOM 834 C CA . HIS A 1 114 ? 16.344 -9.234 3.289 1 93.75 114 HIS A CA 1
ATOM 835 C C . HIS A 1 114 ? 17.312 -8.914 2.158 1 93.75 114 HIS A C 1
ATOM 837 O O . HIS A 1 114 ? 17.516 -7.742 1.818 1 93.75 114 HIS A O 1
ATOM 843 N N . ASP A 1 115 ? 17.938 -9.984 1.584 1 93.69 115 ASP A N 1
ATOM 844 C CA . ASP A 1 115 ? 18.875 -9.867 0.47 1 93.69 115 ASP A CA 1
ATOM 845 C C . ASP A 1 115 ? 18.453 -10.773 -0.691 1 93.69 115 ASP A C 1
ATOM 847 O O . ASP A 1 115 ? 17.672 -11.703 -0.509 1 93.69 115 ASP A O 1
ATOM 851 N N . PRO A 1 116 ? 18.938 -10.375 -1.888 1 95 116 PRO A N 1
ATOM 852 C CA . PRO A 1 116 ? 18.703 -11.305 -2.994 1 95 116 PRO A CA 1
ATOM 853 C C . PRO A 1 116 ? 19.156 -12.727 -2.676 1 95 116 PRO A C 1
ATOM 855 O O . PRO A 1 116 ? 20.125 -12.922 -1.945 1 95 116 PRO A O 1
ATOM 858 N N . VAL A 1 117 ? 18.469 -13.648 -3.287 1 95.56 117 VAL A N 1
ATOM 859 C CA . VAL A 1 117 ? 18.688 -15.031 -2.893 1 95.56 117 VAL A CA 1
ATOM 860 C C . VAL A 1 117 ? 19.312 -15.812 -4.055 1 95.56 117 VAL A C 1
ATOM 862 O O . VAL A 1 117 ? 18.969 -15.578 -5.215 1 95.56 117 VAL A O 1
ATOM 865 N N . PRO A 1 118 ? 20.156 -16.719 -3.744 1 93.12 118 PRO A N 1
ATOM 866 C CA . PRO A 1 118 ? 20.719 -17.578 -4.793 1 93.12 118 PRO A CA 1
ATOM 867 C C . PRO A 1 118 ? 19.734 -18.641 -5.27 1 93.12 118 PRO A C 1
ATOM 869 O O . PRO A 1 118 ? 18.766 -18.953 -4.578 1 93.12 118 PRO A O 1
ATOM 872 N N . GLY A 1 119 ? 20.047 -19.141 -6.445 1 90.81 119 GLY A N 1
ATOM 873 C CA . GLY A 1 119 ? 19.25 -20.25 -6.957 1 90.81 119 GLY A CA 1
ATOM 874 C C . GLY A 1 119 ? 19.406 -21.516 -6.145 1 90.81 119 GLY A C 1
ATOM 875 O O . GLY A 1 119 ? 20.516 -21.859 -5.723 1 90.81 119 GLY A O 1
ATOM 876 N N . GLN A 1 120 ? 18.297 -22.078 -5.801 1 92.81 120 GLN A N 1
ATOM 877 C CA . GLN A 1 120 ? 18.312 -23.375 -5.109 1 92.81 120 GLN A CA 1
ATOM 878 C C . GLN A 1 120 ? 17.031 -24.156 -5.379 1 92.81 120 GLN A C 1
ATOM 880 O O . GLN A 1 120 ? 16.172 -23.703 -6.141 1 92.81 120 GLN A O 1
ATOM 885 N N . ASP A 1 121 ? 17.047 -25.391 -4.879 1 94.69 121 ASP A N 1
ATOM 886 C CA . ASP A 1 121 ? 15.828 -26.188 -4.977 1 94.69 121 ASP A CA 1
ATOM 887 C C . ASP A 1 121 ? 14.797 -25.75 -3.938 1 94.69 121 ASP A C 1
ATOM 889 O O . ASP A 1 121 ? 14.82 -26.219 -2.799 1 94.69 121 ASP A O 1
ATOM 893 N N . TRP A 1 122 ? 13.945 -25 -4.414 1 95.06 122 TRP A N 1
ATOM 894 C CA . TRP A 1 122 ? 13.023 -24.359 -3.48 1 95.06 122 TRP A CA 1
ATOM 895 C C . TRP A 1 122 ? 11.961 -25.328 -3 1 95.06 122 TRP A C 1
ATOM 897 O O . TRP A 1 122 ? 11.43 -25.188 -1.894 1 95.06 122 TRP A O 1
ATOM 907 N N . LEU A 1 123 ? 11.602 -26.297 -3.812 1 95 123 LEU A N 1
ATOM 908 C CA . LEU A 1 123 ? 10.68 -27.312 -3.334 1 95 123 LEU A CA 1
ATOM 909 C C . LEU A 1 123 ? 11.242 -28.031 -2.111 1 95 123 LEU A C 1
ATOM 911 O O . LEU A 1 123 ? 10.539 -28.234 -1.125 1 95 123 LEU A O 1
ATOM 915 N N . GLN A 1 124 ? 12.461 -28.297 -2.215 1 95.06 124 GLN A N 1
ATOM 916 C CA . GLN A 1 124 ? 13.133 -28.984 -1.108 1 95.06 124 GLN A CA 1
ATOM 917 C C . GLN A 1 124 ? 13.328 -28.031 0.075 1 95.06 124 GLN A C 1
ATOM 919 O O . GLN A 1 124 ? 13.055 -28.406 1.22 1 95.06 124 GLN A O 1
ATOM 924 N N . THR A 1 125 ? 13.773 -26.844 -0.205 1 95.19 125 THR A N 1
ATOM 925 C CA . THR A 1 125 ? 14.047 -25.859 0.834 1 95.19 125 THR A CA 1
ATOM 926 C C . THR A 1 125 ? 12.789 -25.547 1.637 1 95.19 125 THR A C 1
ATOM 928 O O . THR A 1 125 ? 12.844 -25.391 2.859 1 95.19 125 THR A O 1
ATOM 931 N N . LEU A 1 126 ? 11.648 -25.578 0.991 1 96.06 126 LEU A N 1
ATOM 932 C CA . LEU A 1 126 ? 10.383 -25.203 1.629 1 96.06 126 LEU A CA 1
ATOM 933 C C . LEU A 1 126 ? 9.625 -26.438 2.082 1 96.06 126 LEU A C 1
ATOM 935 O O . LEU A 1 126 ? 8.523 -26.344 2.633 1 96.06 126 LEU A O 1
ATOM 939 N N . ALA A 1 127 ? 10.109 -27.609 1.785 1 94.62 127 ALA A N 1
ATOM 940 C CA . ALA A 1 127 ? 9.5 -28.891 2.15 1 94.62 127 ALA A CA 1
ATOM 941 C C . ALA A 1 127 ? 8.094 -29.016 1.569 1 94.62 127 ALA A C 1
ATOM 943 O O . ALA A 1 127 ? 7.152 -29.375 2.283 1 94.62 127 ALA A O 1
ATOM 944 N N . LEU A 1 128 ? 8 -28.656 0.344 1 94.81 128 LEU A N 1
ATOM 945 C CA . LEU A 1 128 ? 6.727 -28.797 -0.352 1 94.81 128 LEU A CA 1
ATOM 946 C C . LEU A 1 128 ? 6.652 -30.109 -1.111 1 94.81 128 LEU A C 1
ATOM 948 O O . LEU A 1 128 ? 7.539 -30.422 -1.909 1 94.81 128 LEU A O 1
ATOM 952 N N . GLU A 1 129 ? 5.605 -30.844 -0.887 1 92.5 129 GLU A N 1
ATOM 953 C CA . GLU A 1 129 ? 5.363 -32.062 -1.626 1 92.5 129 GLU A CA 1
ATOM 954 C C . GLU A 1 129 ? 4.562 -31.812 -2.898 1 92.5 129 GLU A C 1
ATOM 956 O O . GLU A 1 129 ? 3.812 -30.828 -2.973 1 92.5 129 GLU A O 1
ATOM 961 N N . ASP A 1 130 ? 4.871 -32.719 -3.865 1 81.62 130 ASP A N 1
ATOM 962 C CA . ASP A 1 130 ? 4.066 -32.625 -5.082 1 81.62 130 ASP A CA 1
ATOM 963 C C . ASP A 1 130 ? 2.609 -33 -4.809 1 81.62 130 ASP A C 1
ATOM 965 O O . ASP A 1 130 ? 2.324 -34.031 -4.203 1 81.62 130 ASP A O 1
ATOM 969 N N . GLY A 1 131 ? 1.791 -32.094 -4.758 1 65.75 131 GLY A N 1
ATOM 970 C CA . GLY A 1 131 ? 0.416 -32.469 -4.48 1 65.75 131 GLY A CA 1
ATOM 971 C C . GLY A 1 131 ? -0.586 -31.797 -5.406 1 65.75 131 GLY A C 1
ATOM 972 O O . GLY A 1 131 ? -0.212 -30.984 -6.254 1 65.75 131 GLY A O 1
ATOM 973 N N . GLU A 1 132 ? -1.798 -32.5 -5.449 1 58.91 132 GLU A N 1
ATOM 974 C CA . GLU A 1 132 ? -2.898 -31.938 -6.23 1 58.91 132 GLU A CA 1
ATOM 975 C C . GLU A 1 132 ? -3.477 -30.703 -5.559 1 58.91 132 GLU A C 1
ATOM 977 O O . GLU A 1 132 ? -3.445 -30.578 -4.332 1 58.91 132 GLU A O 1
ATOM 982 N N . ALA A 1 133 ? -3.641 -29.641 -6.383 1 57.41 133 ALA A N 1
ATOM 983 C CA . ALA A 1 133 ? -4.191 -28.344 -5.977 1 57.41 133 ALA A CA 1
ATOM 984 C C . ALA A 1 133 ? -5.453 -28.531 -5.133 1 57.41 133 ALA A C 1
ATOM 986 O O . ALA A 1 133 ? -6.516 -28.859 -5.664 1 57.41 133 ALA A O 1
ATOM 987 N N . GLN A 1 134 ? -5.379 -29.328 -3.994 1 58.25 134 GLN A N 1
ATOM 988 C CA . GLN A 1 134 ? -6.625 -29.266 -3.232 1 58.25 134 GLN A CA 1
ATOM 989 C C . GLN A 1 134 ? -6.707 -27.984 -2.406 1 58.25 134 GLN A C 1
ATOM 991 O O . GLN A 1 134 ? -5.719 -27.562 -1.8 1 58.25 134 GLN A O 1
ATOM 996 N N . ARG A 1 135 ? -7.77 -27.156 -2.711 1 59.09 135 ARG A N 1
ATOM 997 C CA . ARG A 1 135 ? -8.016 -25.859 -2.066 1 59.09 135 ARG A CA 1
ATOM 998 C C . ARG A 1 135 ? -8.367 -26.047 -0.592 1 59.09 135 ARG A C 1
ATOM 1000 O O . ARG A 1 135 ? -8.891 -25.141 0.044 1 59.09 135 ARG A O 1
ATOM 1007 N N . THR A 1 136 ? -7.949 -27.25 -0.007 1 63.78 136 THR A N 1
ATOM 1008 C CA . THR A 1 136 ? -8.445 -27.375 1.36 1 63.78 136 THR A CA 1
ATOM 1009 C C . THR A 1 136 ? -7.312 -27.172 2.363 1 63.78 136 THR A C 1
ATOM 1011 O O . THR A 1 136 ? -6.168 -27.547 2.107 1 63.78 136 THR A O 1
ATOM 1014 N N . GLY A 1 137 ? -7.215 -25.812 2.938 1 79.94 137 GLY A N 1
ATOM 1015 C CA . GLY A 1 137 ? -6.289 -25.562 4.031 1 79.94 137 GLY A CA 1
ATOM 1016 C C . GLY A 1 137 ? -5.73 -24.156 4.027 1 79.94 137 GLY A C 1
ATOM 1017 O O . GLY A 1 137 ? -6.227 -23.281 3.309 1 79.94 137 GLY A O 1
ATOM 1018 N N . ARG A 1 138 ? -4.676 -24.078 4.891 1 90.5 138 ARG A N 1
ATOM 1019 C CA . ARG A 1 138 ? -4.004 -22.797 4.992 1 90.5 138 ARG A CA 1
ATOM 1020 C C . ARG A 1 138 ? -3.045 -22.578 3.826 1 90.5 138 ARG A C 1
ATOM 1022 O O . ARG A 1 138 ? -2.322 -23.5 3.436 1 90.5 138 ARG A O 1
ATOM 1029 N N . LEU A 1 139 ? -3.094 -21.453 3.318 1 92.81 139 LEU A N 1
ATOM 1030 C CA . LEU A 1 139 ? -2.361 -21.172 2.09 1 92.81 139 LEU A CA 1
ATOM 1031 C C . LEU A 1 139 ? -0.927 -20.766 2.395 1 92.81 139 LEU A C 1
ATOM 1033 O O . LEU A 1 139 ? -0.653 -20.203 3.461 1 92.81 139 LEU A O 1
ATOM 1037 N N . ILE A 1 140 ? -0.059 -21.094 1.484 1 94.88 140 ILE A N 1
ATOM 1038 C CA . ILE A 1 140 ? 1.337 -20.672 1.538 1 94.88 140 ILE A CA 1
ATOM 1039 C C . ILE A 1 140 ? 1.604 -19.625 0.457 1 94.88 140 ILE A C 1
ATOM 1041 O O . ILE A 1 140 ? 1.31 -19.844 -0.719 1 94.88 140 ILE A O 1
ATOM 1045 N N . HIS A 1 141 ? 2.225 -18.547 0.88 1 96.38 141 HIS A N 1
ATOM 1046 C CA . HIS A 1 141 ? 2.41 -17.406 0.001 1 96.38 141 HIS A CA 1
ATOM 1047 C C . HIS A 1 141 ? 3.891 -17.078 -0.171 1 96.38 141 HIS A C 1
ATOM 1049 O O . HIS A 1 141 ? 4.664 -17.156 0.786 1 96.38 141 HIS A O 1
ATOM 1055 N N . PHE A 1 142 ? 4.238 -16.734 -1.417 1 97.44 142 PHE A N 1
ATOM 1056 C CA . PHE A 1 142 ? 5.477 -16.016 -1.702 1 97.44 142 PHE A CA 1
ATOM 1057 C C . PHE A 1 142 ? 5.238 -14.516 -1.749 1 97.44 142 PHE A C 1
ATOM 1059 O O . PHE A 1 142 ? 4.23 -14.062 -2.299 1 97.44 142 PHE A O 1
ATOM 1066 N N . LYS A 1 143 ? 6.215 -13.766 -1.159 1 96.62 143 LYS A N 1
ATOM 1067 C CA . LYS A 1 143 ? 6.016 -12.32 -1.164 1 96.62 143 LYS A CA 1
ATOM 1068 C C . LYS A 1 143 ? 7.348 -11.578 -1.254 1 96.62 143 LYS A C 1
ATOM 1070 O O . LYS A 1 143 ? 8.312 -11.945 -0.579 1 96.62 143 LYS A O 1
ATOM 1075 N N . PHE A 1 144 ? 7.41 -10.641 -2.158 1 96.94 144 PHE A N 1
ATOM 1076 C CA . PHE A 1 144 ? 8.43 -9.594 -2.09 1 96.94 144 PHE A CA 1
ATOM 1077 C C . PHE A 1 144 ? 7.832 -8.297 -1.571 1 96.94 144 PHE A C 1
ATOM 1079 O O . PHE A 1 144 ? 6.832 -7.809 -2.1 1 96.94 144 PHE A O 1
ATOM 1086 N N . GLU A 1 145 ? 8.438 -7.723 -0.576 1 95.69 145 GLU A N 1
ATOM 1087 C CA . GLU A 1 145 ? 8.039 -6.438 -0.007 1 95.69 145 GLU A CA 1
ATOM 1088 C C . GLU A 1 145 ? 9.188 -5.434 -0.047 1 95.69 145 GLU A C 1
ATOM 1090 O O . GLU A 1 145 ? 10.258 -5.684 0.509 1 95.69 145 GLU A O 1
ATOM 1095 N N . PRO A 1 146 ? 8.922 -4.297 -0.682 1 96.31 146 PRO A N 1
ATOM 1096 C CA . PRO A 1 146 ? 9.969 -3.273 -0.743 1 96.31 146 PRO A CA 1
ATOM 1097 C C . PRO A 1 146 ? 10.172 -2.559 0.591 1 96.31 146 PRO A C 1
ATOM 1099 O O . PRO A 1 146 ? 9.523 -2.9 1.585 1 96.31 146 PRO A O 1
ATOM 1102 N N . MET A 1 147 ? 11.031 -1.582 0.539 1 96.44 147 MET A N 1
ATOM 1103 C CA . MET A 1 147 ? 11.398 -0.851 1.747 1 96.44 147 MET A CA 1
ATOM 1104 C C . MET A 1 147 ? 10.188 -0.155 2.355 1 96.44 147 MET A C 1
ATOM 1106 O O . MET A 1 147 ? 9.383 0.436 1.635 1 96.44 147 MET A O 1
ATOM 1110 N N . ILE A 1 148 ? 10.109 -0.16 3.6 1 95.81 148 ILE A N 1
ATOM 1111 C CA . ILE A 1 148 ? 9.148 0.639 4.355 1 95.81 148 ILE A CA 1
ATOM 1112 C C . ILE A 1 148 ? 9.875 1.384 5.477 1 95.81 148 ILE A C 1
ATOM 1114 O O . ILE A 1 148 ? 10.758 0.826 6.133 1 95.81 148 ILE A O 1
ATOM 1118 N N . LEU A 1 149 ? 9.547 2.609 5.668 1 96.31 149 LEU A N 1
ATOM 1119 C CA . LEU A 1 149 ? 10.125 3.445 6.715 1 96.31 149 LEU A CA 1
ATOM 1120 C C . LEU A 1 149 ? 9.039 4.242 7.438 1 96.31 149 LEU A C 1
ATOM 1122 O O . LEU A 1 149 ? 8.156 4.816 6.797 1 96.31 149 LEU A O 1
ATOM 1126 N N . HIS A 1 150 ? 9.07 4.18 8.734 1 96.88 150 HIS A N 1
ATOM 1127 C CA . HIS A 1 150 ? 8.258 5.07 9.555 1 96.88 150 HIS A CA 1
ATOM 1128 C C . HIS A 1 150 ? 9.117 6.109 10.258 1 96.88 150 HIS A C 1
ATOM 1130 O O . HIS A 1 150 ? 10.07 5.762 10.961 1 96.88 150 HIS A O 1
ATOM 1136 N N . VAL A 1 151 ? 8.742 7.332 10.055 1 98.19 151 VAL A N 1
ATOM 1137 C CA . VAL A 1 151 ? 9.531 8.43 10.609 1 98.19 151 VAL A CA 1
ATOM 1138 C C . VAL A 1 151 ? 8.617 9.383 11.383 1 98.19 151 VAL A C 1
ATOM 1140 O O . VAL A 1 151 ? 7.629 9.883 10.844 1 98.19 151 VAL A O 1
ATOM 1143 N N . LEU A 1 152 ? 8.969 9.57 12.625 1 98.12 152 LEU A N 1
ATOM 1144 C CA . LEU A 1 152 ? 8.344 10.641 13.391 1 98.12 152 LEU A CA 1
ATOM 1145 C C . LEU A 1 152 ? 8.969 11.984 13.062 1 98.12 152 LEU A C 1
ATOM 1147 O O . LEU A 1 152 ? 10.195 12.102 12.984 1 98.12 152 LEU A O 1
ATOM 1151 N N . THR A 1 153 ? 8.109 12.969 12.859 1 98 153 THR A N 1
ATOM 1152 C CA . THR A 1 153 ? 8.617 14.281 12.461 1 98 153 THR A CA 1
ATOM 1153 C C . THR A 1 153 ? 8.18 15.352 13.453 1 98 153 THR A C 1
ATOM 1155 O O . THR A 1 153 ? 7.129 15.227 14.086 1 98 153 THR A O 1
ATOM 1158 N N . ALA A 1 154 ? 8.953 16.406 13.539 1 96.69 154 ALA A N 1
ATOM 1159 C CA . ALA A 1 154 ? 8.766 17.406 14.578 1 96.69 154 ALA A CA 1
ATOM 1160 C C . ALA A 1 154 ? 7.629 18.359 14.227 1 96.69 154 ALA A C 1
ATOM 1162 O O . ALA A 1 154 ? 7.086 19.047 15.109 1 96.69 154 ALA A O 1
ATOM 1163 N N . SER A 1 155 ? 7.355 18.547 12.945 1 95.06 155 SER A N 1
ATOM 1164 C CA . SER A 1 155 ? 6.328 19.469 12.484 1 95.06 155 SER A CA 1
ATOM 1165 C C . SER A 1 155 ? 5.785 19.062 11.117 1 95.06 155 SER A C 1
ATOM 1167 O O . SER A 1 155 ? 6.336 18.172 10.469 1 95.06 155 SER A O 1
ATOM 1169 N N . LEU A 1 156 ? 4.727 19.75 10.719 1 95.31 156 LEU A N 1
ATOM 1170 C CA . LEU A 1 156 ? 4.145 19.516 9.406 1 95.31 156 LEU A CA 1
ATOM 1171 C C . LEU A 1 156 ? 5.145 19.844 8.297 1 95.31 156 LEU A C 1
ATOM 1173 O O . LEU A 1 156 ? 5.16 19.203 7.25 1 95.31 156 LEU A O 1
ATOM 1177 N N . ALA A 1 157 ? 5.949 20.828 8.547 1 94.38 157 ALA A N 1
ATOM 1178 C CA . ALA A 1 157 ? 6.957 21.219 7.566 1 94.38 157 ALA A CA 1
ATOM 1179 C C . ALA A 1 157 ? 7.984 20.109 7.371 1 94.38 157 ALA A C 1
ATOM 1181 O O . ALA A 1 157 ? 8.391 19.812 6.242 1 94.38 157 ALA A O 1
ATOM 1182 N N . HIS A 1 158 ? 8.43 19.5 8.453 1 96.94 158 HIS A N 1
ATOM 1183 C CA . HIS A 1 158 ? 9.344 18.375 8.383 1 96.94 158 HIS A CA 1
ATOM 1184 C C . HIS A 1 158 ? 8.719 17.203 7.625 1 96.94 158 HIS A C 1
ATOM 1186 O O . HIS A 1 158 ? 9.359 16.609 6.762 1 96.94 158 HIS A O 1
ATOM 1192 N N . ALA A 1 159 ? 7.496 16.922 7.965 1 98.12 159 ALA A N 1
ATOM 1193 C CA . ALA A 1 159 ? 6.777 15.836 7.297 1 98.12 159 ALA A CA 1
ATOM 1194 C C . ALA A 1 159 ? 6.672 16.094 5.793 1 98.12 159 ALA A C 1
ATOM 1196 O O . ALA A 1 159 ? 6.883 15.18 4.988 1 98.12 159 ALA A O 1
ATOM 1197 N N . GLN A 1 160 ? 6.316 17.328 5.457 1 96.88 160 GLN A N 1
ATOM 1198 C CA . GLN A 1 160 ? 6.168 17.688 4.051 1 96.88 160 GLN A CA 1
ATOM 1199 C C . GLN A 1 160 ? 7.477 17.484 3.291 1 96.88 160 GLN A C 1
ATOM 1201 O O . GLN A 1 160 ? 7.473 17 2.158 1 96.88 160 GLN A O 1
ATOM 1206 N N . LEU A 1 161 ? 8.539 17.906 3.863 1 96.88 161 LEU A N 1
ATOM 1207 C CA . LEU A 1 161 ? 9.844 17.734 3.227 1 96.88 161 LEU A CA 1
ATOM 1208 C C . LEU A 1 161 ? 10.148 16.266 2.967 1 96.88 161 LEU A C 1
ATOM 1210 O O . LEU A 1 161 ? 10.586 15.898 1.876 1 96.88 161 LEU A O 1
ATOM 1214 N N . LEU A 1 162 ? 9.922 15.461 3.969 1 98.38 162 LEU A N 1
ATOM 1215 C CA . LEU A 1 162 ? 10.172 14.023 3.85 1 98.38 162 LEU A CA 1
ATOM 1216 C C . LEU A 1 162 ? 9.273 13.406 2.785 1 98.38 162 LEU A C 1
ATOM 1218 O O . LEU A 1 162 ? 9.742 12.609 1.964 1 98.38 162 LEU A O 1
ATOM 1222 N N . LEU A 1 163 ? 8.023 13.766 2.779 1 98.31 163 LEU A N 1
ATOM 1223 C CA . LEU A 1 163 ? 7.07 13.25 1.806 1 98.31 163 LEU A CA 1
ATOM 1224 C C . LEU A 1 163 ? 7.465 13.648 0.389 1 98.31 163 LEU A C 1
ATOM 1226 O O . LEU A 1 163 ? 7.402 12.836 -0.534 1 98.31 163 LEU A O 1
ATOM 1230 N N . ARG A 1 164 ? 7.824 14.867 0.295 1 97.25 164 ARG A N 1
ATOM 1231 C CA . ARG A 1 164 ? 8.273 15.336 -1.011 1 97.25 164 ARG A CA 1
ATOM 1232 C C . ARG A 1 164 ? 9.453 14.508 -1.514 1 97.25 164 ARG A C 1
ATOM 1234 O O . ARG A 1 164 ? 9.492 14.109 -2.68 1 97.25 164 ARG A O 1
ATOM 1241 N N . SER A 1 165 ? 10.383 14.25 -0.686 1 98.31 165 SER A N 1
ATOM 1242 C CA . SER A 1 165 ? 11.555 13.453 -1.031 1 98.31 165 SER A CA 1
ATOM 1243 C C . SER A 1 165 ? 11.156 12.039 -1.438 1 98.31 165 SER A C 1
ATOM 1245 O O . SER A 1 165 ? 11.672 11.5 -2.422 1 98.31 165 SER A O 1
ATOM 1247 N N . ALA A 1 166 ? 10.258 11.43 -0.68 1 98.56 166 ALA A N 1
ATOM 1248 C CA . ALA A 1 166 ? 9.805 10.07 -0.936 1 98.56 166 ALA A CA 1
ATOM 1249 C C . ALA A 1 166 ? 9.062 9.977 -2.266 1 98.56 166 ALA A C 1
ATOM 1251 O O . ALA A 1 166 ? 9.328 9.086 -3.074 1 98.56 166 ALA A O 1
ATOM 1252 N N . LEU A 1 167 ? 8.141 10.922 -2.475 1 97.5 167 LEU A N 1
ATOM 1253 C CA . LEU A 1 167 ? 7.344 10.914 -3.695 1 97.5 167 LEU A CA 1
ATOM 1254 C C . LEU A 1 167 ? 8.227 11.125 -4.922 1 97.5 167 LEU A C 1
ATOM 1256 O O . LEU A 1 167 ? 8.039 10.469 -5.949 1 97.5 167 LEU A O 1
ATOM 1260 N N . GLN A 1 168 ? 9.188 11.953 -4.816 1 96.38 168 GLN A N 1
ATOM 1261 C CA . GLN A 1 168 ? 10.141 12.203 -5.891 1 96.38 168 GLN A CA 1
ATOM 1262 C C . GLN A 1 168 ? 10.93 10.945 -6.238 1 96.38 168 GLN A C 1
ATOM 1264 O O . GLN A 1 168 ? 11.344 10.766 -7.387 1 96.38 168 GLN A O 1
ATOM 1269 N N . ALA A 1 169 ? 11.102 10.109 -5.277 1 97.44 169 ALA A N 1
ATOM 1270 C CA . ALA A 1 169 ? 11.945 8.93 -5.434 1 97.44 169 ALA A CA 1
ATOM 1271 C C . ALA A 1 169 ? 11.133 7.727 -5.902 1 97.44 169 ALA A C 1
ATOM 1273 O O . ALA A 1 169 ? 11.68 6.641 -6.105 1 97.44 169 ALA A O 1
ATOM 1274 N N . GLY A 1 170 ? 9.844 7.867 -6.051 1 95.19 170 GLY A N 1
ATOM 1275 C CA . GLY A 1 170 ? 9.023 6.781 -6.562 1 95.19 170 GLY A CA 1
ATOM 1276 C C . GLY A 1 170 ? 8.227 6.078 -5.477 1 95.19 170 GLY A C 1
ATOM 1277 O O . GLY A 1 170 ? 7.539 5.094 -5.746 1 95.19 170 GLY A O 1
ATOM 1278 N N . PHE A 1 171 ? 8.336 6.547 -4.25 1 97.12 171 PHE A N 1
ATOM 1279 C CA . PHE A 1 171 ? 7.508 6.004 -3.18 1 97.12 171 PHE A CA 1
ATOM 1280 C C . PHE A 1 171 ? 6.133 6.664 -3.178 1 97.12 171 PHE A C 1
ATOM 1282 O O . PHE A 1 171 ? 5.781 7.375 -2.236 1 97.12 171 PHE A O 1
ATOM 1289 N N . ARG A 1 172 ? 5.293 6.25 -4.055 1 94.5 172 ARG A N 1
ATOM 1290 C CA . ARG A 1 172 ? 4.078 6.965 -4.434 1 94.5 172 ARG A CA 1
ATOM 1291 C C . ARG A 1 172 ? 2.984 6.773 -3.391 1 94.5 172 ARG A C 1
ATOM 1293 O O . ARG A 1 172 ? 2.037 7.562 -3.326 1 94.5 172 ARG A O 1
ATOM 1300 N N . GLU A 1 173 ? 3.076 5.762 -2.566 1 95.31 173 GLU A N 1
ATOM 1301 C CA . GLU A 1 173 ? 2.021 5.457 -1.605 1 95.31 173 GLU A CA 1
ATOM 1302 C C . GLU A 1 173 ? 2.381 5.965 -0.212 1 95.31 173 GLU A C 1
ATOM 1304 O O . GLU A 1 173 ? 1.796 5.527 0.783 1 95.31 173 GLU A O 1
ATOM 1309 N N . SER A 1 174 ? 3.342 6.871 -0.16 1 98.12 174 SER A N 1
ATOM 1310 C CA . SER A 1 174 ? 3.744 7.465 1.111 1 98.12 174 SER A CA 1
ATOM 1311 C C . SER A 1 174 ? 2.699 8.453 1.615 1 98.12 174 SER A C 1
ATOM 1313 O O . SER A 1 174 ? 1.938 9.016 0.825 1 98.12 174 SER A O 1
ATOM 1315 N N . GLY A 1 175 ? 2.623 8.617 2.896 1 98.25 175 GLY A N 1
ATOM 1316 C CA . GLY A 1 175 ? 1.676 9.531 3.506 1 98.25 175 GLY A CA 1
ATOM 1317 C C . GLY A 1 175 ? 1.923 9.75 4.988 1 98.25 175 GLY A C 1
ATOM 1318 O O . GLY A 1 175 ? 2.701 9.016 5.605 1 98.25 175 GLY A O 1
ATOM 1319 N N . ALA A 1 176 ? 1.274 10.773 5.516 1 98.62 176 ALA A N 1
ATOM 1320 C CA . ALA A 1 176 ? 1.438 11.141 6.918 1 98.62 176 ALA A CA 1
ATOM 1321 C C . ALA A 1 176 ? 0.134 10.945 7.691 1 98.62 176 ALA A C 1
ATOM 1323 O O . ALA A 1 176 ? -0.953 11.031 7.113 1 98.62 176 ALA A O 1
ATOM 1324 N N . VAL A 1 177 ? 0.291 10.617 8.961 1 97.81 177 VAL A N 1
ATOM 1325 C CA . VAL A 1 177 ? -0.82 10.594 9.906 1 97.81 177 VAL A CA 1
ATOM 1326 C C . VAL A 1 177 ? -0.485 11.469 11.117 1 97.81 177 VAL A C 1
ATOM 1328 O O . VAL A 1 177 ? 0.631 11.977 11.234 1 97.81 177 VAL A O 1
ATOM 1331 N N . ASN A 1 178 ? -1.481 11.664 11.93 1 96.19 178 ASN A N 1
ATOM 1332 C CA . ASN A 1 178 ? -1.316 12.492 13.117 1 96.19 178 ASN A CA 1
ATOM 1333 C C . ASN A 1 178 ? -0.986 13.938 12.75 1 96.19 178 ASN A C 1
ATOM 1335 O O . ASN A 1 178 ? 0.058 14.461 13.141 1 96.19 178 ASN A O 1
ATOM 1339 N N . LEU A 1 179 ? -1.922 14.586 12.133 1 96.06 179 LEU A N 1
ATOM 1340 C CA . LEU A 1 179 ? -1.688 15.867 11.469 1 96.06 179 LEU A CA 1
ATOM 1341 C C . LEU A 1 179 ? -1.989 17.031 12.406 1 96.06 179 LEU A C 1
ATOM 1343 O O . LEU A 1 179 ? -1.608 18.172 12.133 1 96.06 179 LEU A O 1
ATOM 1347 N N . THR A 1 180 ? -2.752 16.781 13.391 1 91.56 180 THR A N 1
ATOM 1348 C CA . THR A 1 180 ? -3.119 17.844 14.328 1 91.56 180 THR A CA 1
ATOM 1349 C C . THR A 1 180 ? -2.67 17.484 15.742 1 91.56 180 THR A C 1
ATOM 1351 O O . THR A 1 180 ? -2.436 16.312 16.047 1 91.56 180 THR A O 1
ATOM 1354 N N . ALA A 1 181 ? -2.479 18.578 16.484 1 82.81 181 ALA A N 1
ATOM 1355 C CA . ALA A 1 181 ? -2.066 18.391 17.875 1 82.81 181 ALA A CA 1
ATOM 1356 C C . ALA A 1 181 ? -3.262 18.062 18.75 1 82.81 181 ALA A C 1
ATOM 1358 O O . ALA A 1 181 ? -4.352 18.609 18.578 1 82.81 181 ALA A O 1
ATOM 1359 N N . ASP A 1 182 ? -3.184 17 19.484 1 67.81 182 ASP A N 1
ATOM 1360 C CA . ASP A 1 182 ? -4.234 16.719 20.453 1 67.81 182 ASP A CA 1
ATOM 1361 C C . ASP A 1 182 ? -4.137 17.641 21.656 1 67.81 182 ASP A C 1
ATOM 1363 O O . ASP A 1 182 ? -5.121 17.844 22.375 1 67.81 182 ASP A O 1
ATOM 1367 N N . SER A 1 183 ? -2.965 18.078 22 1 61.19 183 SER A N 1
ATOM 1368 C CA . SER A 1 183 ? -2.709 18.906 23.172 1 61.19 183 SER A CA 1
ATOM 1369 C C . SER A 1 183 ? -1.944 20.172 22.812 1 61.19 183 SER A C 1
ATOM 1371 O O . SER A 1 183 ? -1.85 20.531 21.641 1 61.19 183 SER A O 1
ATOM 1373 N N . GLU A 1 184 ? -1.581 20.922 23.781 1 61.81 184 GLU A N 1
ATOM 1374 C CA . GLU A 1 184 ? -0.819 22.172 23.688 1 61.81 184 GLU A CA 1
ATOM 1375 C C . GLU A 1 184 ? 0.464 21.969 22.875 1 61.81 184 GLU A C 1
ATOM 1377 O O . GLU A 1 184 ? 1.048 22.922 22.375 1 61.81 184 GLU A O 1
ATOM 1382 N N . ALA A 1 185 ? 0.689 20.703 22.609 1 66.62 185 ALA A N 1
ATOM 1383 C CA . ALA A 1 185 ? 1.935 20.438 21.906 1 66.62 185 ALA A CA 1
ATOM 1384 C C . ALA A 1 185 ? 1.717 20.484 20.391 1 66.62 185 ALA A C 1
ATOM 1386 O O . ALA A 1 185 ? 0.6 20.266 19.906 1 66.62 185 ALA A O 1
ATOM 1387 N N . ALA A 1 186 ? 2.762 20.875 19.672 1 79.5 186 ALA A N 1
ATOM 1388 C CA . ALA A 1 186 ? 2.74 20.938 18.219 1 79.5 186 ALA A CA 1
ATOM 1389 C C . ALA A 1 186 ? 2.492 19.562 17.609 1 79.5 186 ALA A C 1
ATOM 1391 O O . ALA A 1 186 ? 2.812 18.547 18.219 1 79.5 186 ALA A O 1
ATOM 1392 N N . ALA A 1 187 ? 1.79 19.516 16.516 1 90.19 187 ALA A N 1
ATOM 1393 C CA . ALA A 1 187 ? 1.592 18.266 15.789 1 90.19 187 ALA A CA 1
ATOM 1394 C C . ALA A 1 187 ? 2.926 17.609 15.461 1 90.19 187 ALA A C 1
ATOM 1396 O O . ALA A 1 187 ? 3.889 18.281 15.094 1 90.19 187 ALA A O 1
ATOM 1397 N N . ALA A 1 188 ? 3.074 16.359 15.75 1 94.19 188 ALA A N 1
ATOM 1398 C CA . ALA A 1 188 ? 4.223 15.531 15.375 1 94.19 188 ALA A CA 1
ATOM 1399 C C . ALA A 1 188 ? 3.809 14.406 14.438 1 94.19 188 ALA A C 1
ATOM 1401 O O . ALA A 1 188 ? 3.643 13.258 14.867 1 94.19 188 ALA A O 1
ATOM 1402 N N . PRO A 1 189 ? 3.744 14.719 13.156 1 97.75 189 PRO A N 1
ATOM 1403 C CA . PRO A 1 189 ? 3.234 13.727 12.203 1 97.75 189 PRO A CA 1
ATOM 1404 C C . PRO A 1 189 ? 4.145 12.508 12.07 1 97.75 189 PRO A C 1
ATOM 1406 O O . PRO A 1 189 ? 5.367 12.633 12.148 1 97.75 189 PRO A O 1
ATOM 1409 N N . MET A 1 190 ? 3.549 11.359 11.93 1 98.38 190 MET A N 1
ATOM 1410 C CA . MET A 1 190 ? 4.23 10.141 11.523 1 98.38 190 MET A CA 1
ATOM 1411 C C . MET A 1 190 ? 4.156 9.953 10.008 1 98.38 190 MET A C 1
ATOM 1413 O O . MET A 1 190 ? 3.07 9.961 9.43 1 98.38 190 MET A O 1
ATOM 1417 N N . VAL A 1 191 ? 5.316 9.797 9.391 1 98.75 191 VAL A N 1
ATOM 1418 C CA . VAL A 1 191 ? 5.355 9.602 7.945 1 98.75 191 VAL A CA 1
ATOM 1419 C C . VAL A 1 191 ? 5.715 8.156 7.629 1 98.75 191 VAL A C 1
ATOM 1421 O O . VAL A 1 191 ? 6.672 7.609 8.18 1 98.75 191 VAL A O 1
ATOM 1424 N N . ALA A 1 192 ? 4.902 7.566 6.809 1 98.31 192 ALA A N 1
ATOM 1425 C CA . ALA A 1 192 ? 5.227 6.25 6.258 1 98.31 192 ALA A CA 1
ATOM 1426 C C . ALA A 1 192 ? 5.715 6.363 4.82 1 98.31 192 ALA A C 1
ATOM 1428 O O . ALA A 1 192 ? 5.016 6.898 3.957 1 98.31 192 ALA A O 1
ATOM 1429 N N . VAL A 1 193 ? 6.906 5.895 4.574 1 98.25 193 VAL A N 1
ATOM 1430 C CA . VAL A 1 193 ? 7.48 5.832 3.232 1 98.25 193 VAL A CA 1
ATOM 1431 C C . VAL A 1 193 ? 7.277 4.434 2.65 1 98.25 193 VAL A C 1
ATOM 1433 O O . VAL A 1 193 ? 7.805 3.451 3.182 1 98.25 193 VAL A O 1
ATOM 1436 N N . ARG A 1 194 ? 6.492 4.41 1.523 1 96.19 194 ARG A N 1
ATOM 1437 C CA . ARG A 1 194 ? 6.102 3.109 0.993 1 96.19 194 ARG A CA 1
ATOM 1438 C C . ARG A 1 194 ? 6.062 3.129 -0.531 1 96.19 194 ARG A C 1
ATOM 1440 O O . ARG A 1 194 ? 5.84 4.18 -1.139 1 96.19 194 ARG A O 1
ATOM 1447 N N . SER A 1 195 ? 6.305 1.98 -1.098 1 93.44 195 SER A N 1
ATOM 1448 C CA . SER A 1 195 ? 6.148 1.748 -2.529 1 93.44 195 SER A CA 1
ATOM 1449 C C . SER A 1 195 ? 5.41 0.442 -2.801 1 93.44 195 SER A C 1
ATOM 1451 O O . SER A 1 195 ? 6.027 -0.565 -3.154 1 93.44 195 SER A O 1
ATOM 1453 N N . MET A 1 196 ? 4.145 0.426 -2.812 1 86.25 196 MET A N 1
ATOM 1454 C CA . MET A 1 196 ? 3.342 -0.784 -2.957 1 86.25 196 MET A CA 1
ATOM 1455 C C . MET A 1 196 ? 3.441 -1.338 -4.375 1 86.25 196 MET A C 1
ATOM 1457 O O . MET A 1 196 ? 3.326 -2.547 -4.582 1 86.25 196 MET A O 1
ATOM 1461 N N . GLY A 1 197 ? 3.684 -0.463 -5.332 1 86.75 197 GLY A N 1
ATOM 1462 C CA . GLY A 1 197 ? 3.752 -0.88 -6.727 1 86.75 197 GLY A CA 1
ATOM 1463 C C . GLY A 1 197 ? 4.926 -1.795 -7.02 1 86.75 197 GLY A C 1
ATOM 1464 O O . GLY A 1 197 ? 4.945 -2.48 -8.039 1 86.75 197 GLY A O 1
ATOM 1465 N N . LEU A 1 198 ? 5.875 -1.821 -6.129 1 93.12 198 LEU A N 1
ATOM 1466 C CA . LEU A 1 198 ? 7.051 -2.66 -6.32 1 93.12 198 LEU A CA 1
ATOM 1467 C C . LEU A 1 198 ? 6.848 -4.035 -5.684 1 93.12 198 LEU A C 1
ATOM 1469 O O . LEU A 1 198 ? 7.621 -4.961 -5.941 1 93.12 198 LEU A O 1
ATOM 1473 N N . GLY A 1 199 ? 5.828 -4.191 -4.852 1 94 199 GLY A N 1
ATOM 1474 C CA . GLY A 1 199 ? 5.535 -5.465 -4.219 1 94 199 GLY A CA 1
ATOM 1475 C C . GLY A 1 199 ? 5.191 -6.562 -5.211 1 94 199 GLY A C 1
ATOM 1476 O O . GLY A 1 199 ? 4.879 -6.281 -6.367 1 94 199 GLY A O 1
ATOM 1477 N N . PHE A 1 200 ? 5.34 -7.785 -4.762 1 94.69 200 PHE A N 1
ATOM 1478 C CA . PHE A 1 200 ? 5.07 -8.953 -5.594 1 94.69 200 PHE A CA 1
ATOM 1479 C C . PHE A 1 200 ? 4.688 -10.148 -4.734 1 94.69 200 PHE A C 1
ATOM 1481 O O . PHE A 1 200 ? 5.285 -10.383 -3.684 1 94.69 200 PHE A O 1
ATOM 1488 N N . GLU A 1 201 ? 3.707 -10.836 -5.203 1 96.12 201 GLU A N 1
ATOM 1489 C CA . GLU A 1 201 ? 3.244 -11.984 -4.43 1 96.12 201 GLU A CA 1
ATOM 1490 C C . GLU A 1 201 ? 2.719 -13.086 -5.34 1 96.12 201 GLU A C 1
ATOM 1492 O O . GLU A 1 201 ? 2.367 -12.836 -6.492 1 96.12 201 GLU A O 1
ATOM 1497 N N . SER A 1 202 ? 2.74 -14.266 -4.836 1 97.38 202 SER A N 1
ATOM 1498 C CA . SER A 1 202 ? 2.139 -15.398 -5.535 1 97.38 202 SER A CA 1
ATOM 1499 C C . SER A 1 202 ? 1.768 -16.516 -4.562 1 97.38 202 SER A C 1
ATOM 1501 O O . SER A 1 202 ? 2.504 -16.781 -3.613 1 97.38 202 SER A O 1
ATOM 1503 N N . LEU A 1 203 ? 0.607 -17.062 -4.883 1 95.62 203 LEU A N 1
ATOM 1504 C CA . LEU A 1 203 ? 0.232 -18.281 -4.176 1 95.62 203 LEU A CA 1
ATOM 1505 C C . LEU A 1 203 ? 1.097 -19.453 -4.617 1 95.62 203 LEU A C 1
ATOM 1507 O O . LEU A 1 203 ? 1.279 -19.672 -5.816 1 95.62 203 LEU A O 1
ATOM 1511 N N . VAL A 1 204 ? 1.629 -20.297 -3.58 1 95.75 204 VAL A N 1
ATOM 1512 C CA . VAL A 1 204 ? 2.58 -21.297 -4.051 1 95.75 204 VAL A CA 1
ATOM 1513 C C . VAL A 1 204 ? 2.221 -22.656 -3.469 1 95.75 204 VAL A C 1
ATOM 1515 O O . VAL A 1 204 ? 2.707 -23.688 -3.943 1 95.75 204 VAL A O 1
ATOM 1518 N N . GLY A 1 205 ? 1.414 -22.641 -2.445 1 94.44 205 GLY A N 1
ATOM 1519 C CA . GLY A 1 205 ? 1.099 -23.938 -1.854 1 94.44 205 GLY A CA 1
ATOM 1520 C C . GLY A 1 205 ? 0.026 -23.859 -0.785 1 94.44 205 GLY A C 1
ATOM 1521 O O . GLY A 1 205 ? -0.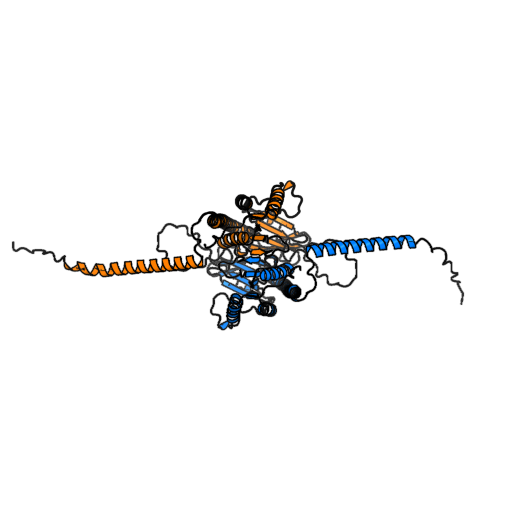64 -22.828 -0.641 1 94.44 205 GLY A O 1
ATOM 1522 N N . HIS A 1 206 ? -0.18 -24.984 -0.147 1 92.38 206 HIS A N 1
ATOM 1523 C CA . HIS A 1 206 ? -1.119 -25.078 0.965 1 92.38 206 HIS A CA 1
ATOM 1524 C C . HIS A 1 206 ? -0.7 -26.156 1.956 1 92.38 206 HIS A C 1
ATOM 1526 O O . HIS A 1 206 ? 0.132 -27 1.637 1 92.38 206 HIS A O 1
ATOM 1532 N N . GLU A 1 207 ? -1.172 -25.953 3.082 1 91.56 207 GLU A N 1
ATOM 1533 C CA . GLU A 1 207 ? -0.938 -26.953 4.125 1 91.56 207 GLU A CA 1
ATOM 1534 C C . GLU A 1 207 ? -2.229 -27.688 4.496 1 91.56 207 GLU A C 1
ATOM 1536 O O . GLU A 1 207 ? -3.264 -27.047 4.707 1 91.56 207 GLU A O 1
ATOM 1541 N N . LEU A 1 208 ? -2.119 -28.984 4.543 1 87.25 208 LEU A N 1
ATOM 1542 C CA . LEU A 1 208 ? -3.229 -29.859 4.938 1 87.25 208 LEU A CA 1
ATOM 1543 C C . LEU A 1 208 ? -2.75 -30.969 5.855 1 87.25 208 LEU A C 1
ATOM 1545 O O . LEU A 1 208 ? -1.839 -31.719 5.5 1 87.25 208 LEU A O 1
ATOM 1549 N N . GLU A 1 209 ? -3.373 -31.016 7 1 86.62 209 GLU A N 1
ATOM 1550 C CA . GLU A 1 209 ? -3.07 -32.062 7.973 1 86.62 209 GLU A CA 1
ATOM 1551 C C . GLU A 1 209 ? -1.578 -32.094 8.289 1 86.62 209 GLU A C 1
ATOM 1553 O O . GLU A 1 209 ? -0.969 -33.188 8.281 1 86.62 209 GLU A O 1
ATOM 1558 N N . GLY A 1 210 ? -0.976 -30.969 8.383 1 85.69 210 GLY A N 1
ATOM 1559 C CA . GLY A 1 210 ? 0.403 -30.859 8.836 1 85.69 210 GLY A CA 1
ATOM 1560 C C . GLY A 1 210 ? 1.412 -31.047 7.715 1 85.69 210 GLY A C 1
ATOM 1561 O O . GLY A 1 210 ? 2.619 -30.953 7.941 1 85.69 210 GLY A O 1
ATOM 1562 N N . LYS A 1 211 ? 0.898 -31.312 6.57 1 91 211 LYS A N 1
ATOM 1563 C CA . LYS A 1 211 ? 1.782 -31.469 5.422 1 91 211 LYS A CA 1
ATOM 1564 C C . LYS A 1 211 ? 1.619 -30.312 4.441 1 91 211 LYS A C 1
ATOM 1566 O O . LYS A 1 211 ? 0.509 -29.812 4.242 1 91 211 LYS A O 1
ATOM 1571 N N . ARG A 1 212 ? 2.746 -29.969 3.879 1 93.38 212 ARG A N 1
ATOM 1572 C CA . ARG A 1 212 ? 2.729 -28.859 2.93 1 93.38 212 ARG A CA 1
ATOM 1573 C C . ARG A 1 212 ? 2.803 -29.359 1.494 1 93.38 212 ARG A C 1
ATOM 1575 O O . ARG A 1 212 ? 3.637 -30.219 1.171 1 93.38 212 ARG A O 1
ATOM 1582 N N . TYR A 1 213 ? 1.93 -28.859 0.678 1 93.88 213 TYR A N 1
ATOM 1583 C CA . TYR A 1 213 ? 1.851 -29.266 -0.72 1 93.88 213 TYR A CA 1
ATOM 1584 C C . TYR A 1 213 ? 2.07 -28.078 -1.648 1 93.88 213 TYR A C 1
ATOM 1586 O O . TYR A 1 213 ? 1.562 -26.984 -1.397 1 93.88 213 TYR A O 1
ATOM 1594 N N . ALA A 1 214 ? 2.787 -28.344 -2.74 1 93.44 214 ALA A N 1
ATOM 1595 C CA . ALA A 1 214 ? 3.008 -27.312 -3.746 1 93.44 214 ALA A CA 1
ATOM 1596 C C . ALA A 1 214 ? 1.812 -27.188 -4.688 1 93.44 214 ALA A C 1
ATOM 1598 O O . ALA A 1 214 ? 1.228 -28.203 -5.086 1 93.44 214 ALA A O 1
ATOM 1599 N N . LEU A 1 215 ? 1.508 -25.953 -5.02 1 92.44 215 LEU A N 1
ATOM 1600 C CA . LEU A 1 215 ? 0.493 -25.703 -6.039 1 92.44 215 LEU A CA 1
ATOM 1601 C C . LEU A 1 215 ? 1.139 -25.344 -7.371 1 92.44 215 LEU A C 1
ATOM 1603 O O . LEU A 1 215 ? 0.45 -25.219 -8.383 1 92.44 215 LEU A O 1
ATOM 1607 N N . VAL A 1 216 ? 2.443 -25.172 -7.355 1 92.19 216 VAL A N 1
ATOM 1608 C CA . VAL A 1 216 ? 3.189 -24.734 -8.531 1 92.19 216 VAL A CA 1
ATOM 1609 C C . VAL A 1 216 ? 4.441 -25.594 -8.703 1 92.19 216 VAL A C 1
ATOM 1611 O O . VAL A 1 216 ? 4.812 -26.344 -7.793 1 92.19 216 VAL A O 1
ATOM 1614 N N . SER A 1 217 ? 5.109 -25.453 -9.844 1 90.81 217 SER A N 1
ATOM 1615 C CA . SER A 1 217 ? 6.293 -26.25 -10.133 1 90.81 217 SER A CA 1
ATOM 1616 C C . SER A 1 217 ? 7.539 -25.641 -9.492 1 90.81 217 SER A C 1
ATOM 1618 O O . SER A 1 217 ? 7.523 -24.484 -9.07 1 90.81 217 SER A O 1
ATOM 1620 N N . GLY A 1 218 ? 8.594 -26.469 -9.445 1 91.94 218 GLY A N 1
ATOM 1621 C CA . GLY A 1 218 ? 9.883 -25.953 -9 1 91.94 218 GLY A CA 1
ATOM 1622 C C . GLY A 1 218 ? 10.391 -24.812 -9.859 1 91.94 218 GLY A C 1
ATOM 1623 O O . GLY A 1 218 ? 10.992 -23.859 -9.352 1 91.94 218 GLY A O 1
ATOM 1624 N N . SER A 1 219 ? 10.195 -24.969 -11.117 1 91.31 219 SER A N 1
ATOM 1625 C CA . SER A 1 219 ? 10.625 -23.906 -12.039 1 91.31 219 SER A CA 1
ATOM 1626 C C . SER A 1 219 ? 9.867 -22.609 -11.781 1 91.31 219 SER A C 1
ATOM 1628 O O . SER A 1 219 ? 10.422 -21.531 -11.93 1 91.31 219 SER A O 1
ATOM 1630 N N . TYR A 1 220 ? 8.656 -22.719 -11.422 1 92.31 220 TYR A N 1
ATOM 1631 C CA . TYR A 1 220 ? 7.848 -21.562 -11.039 1 92.31 220 TYR A CA 1
ATOM 1632 C C . TYR A 1 220 ? 8.43 -20.875 -9.812 1 92.31 220 TYR A C 1
ATOM 1634 O O . TYR A 1 220 ? 8.586 -19.656 -9.797 1 92.31 220 TYR A O 1
ATOM 1642 N N . LEU A 1 221 ? 8.758 -21.641 -8.875 1 94.69 221 LEU A N 1
ATOM 1643 C CA . LEU A 1 221 ? 9.328 -21.094 -7.648 1 94.69 221 LEU A CA 1
ATOM 1644 C C . LEU A 1 221 ? 10.648 -20.375 -7.934 1 94.69 221 LEU A C 1
ATOM 1646 O O . LEU A 1 221 ? 10.914 -19.312 -7.371 1 94.69 221 LEU A O 1
ATOM 1650 N N . ARG A 1 222 ? 11.398 -20.969 -8.75 1 94.19 222 ARG A N 1
ATOM 1651 C CA . ARG A 1 222 ? 12.656 -20.328 -9.141 1 94.19 222 ARG A CA 1
ATOM 1652 C C . ARG A 1 222 ? 12.398 -19 -9.844 1 94.19 222 ARG A C 1
ATOM 1654 O O . ARG A 1 222 ? 13.102 -18.016 -9.602 1 94.19 222 ARG A O 1
ATOM 1661 N N . ALA A 1 223 ? 11.445 -19 -10.656 1 92.94 223 ALA A N 1
ATOM 1662 C CA . ALA A 1 223 ? 11.086 -17.766 -11.367 1 92.94 223 ALA A CA 1
ATOM 1663 C C . ALA A 1 223 ? 10.664 -16.672 -10.391 1 92.94 223 ALA A C 1
ATOM 1665 O O . ALA A 1 223 ? 11.031 -15.516 -10.555 1 92.94 223 ALA A O 1
ATOM 1666 N N . LEU A 1 224 ? 9.906 -17.062 -9.43 1 95.88 224 LEU A N 1
ATOM 1667 C CA . LEU A 1 224 ? 9.469 -16.094 -8.422 1 95.88 224 LEU A CA 1
ATOM 1668 C C . LEU A 1 224 ? 10.664 -15.477 -7.719 1 95.88 224 LEU A C 1
ATOM 1670 O O . LEU A 1 224 ? 10.703 -14.258 -7.527 1 95.88 224 LEU A O 1
ATOM 1674 N N . MET A 1 225 ? 11.578 -16.312 -7.375 1 96.25 225 MET A N 1
ATOM 1675 C CA . MET A 1 225 ? 12.75 -15.828 -6.656 1 96.25 225 MET A CA 1
ATOM 1676 C C . MET A 1 225 ? 13.602 -14.938 -7.555 1 96.25 225 MET A C 1
ATOM 1678 O O . MET A 1 225 ? 14.156 -13.938 -7.094 1 96.25 225 MET A O 1
ATOM 1682 N N . ASP A 1 226 ? 13.648 -15.273 -8.781 1 94.75 226 ASP A N 1
ATOM 1683 C CA . ASP A 1 226 ? 14.359 -14.422 -9.734 1 94.75 226 ASP A CA 1
ATOM 1684 C C . ASP A 1 226 ? 13.688 -13.055 -9.859 1 94.75 226 ASP A C 1
ATOM 1686 O O . ASP A 1 226 ? 14.367 -12.031 -9.914 1 94.75 226 ASP A O 1
ATOM 1690 N N . ILE A 1 227 ? 12.422 -13.047 -9.922 1 94.19 227 ILE A N 1
ATOM 1691 C CA . ILE A 1 227 ? 11.672 -11.797 -9.969 1 94.19 227 ILE A CA 1
ATOM 1692 C C . ILE A 1 227 ? 11.922 -11 -8.688 1 94.19 227 ILE A C 1
ATOM 1694 O O . ILE A 1 227 ? 12.125 -9.789 -8.734 1 94.19 227 ILE A O 1
ATOM 1698 N N . GLY A 1 228 ? 11.891 -11.695 -7.543 1 96 228 GLY A N 1
ATOM 1699 C CA . GLY A 1 228 ? 12.242 -11.047 -6.289 1 96 228 GLY A CA 1
ATOM 1700 C C . GLY A 1 228 ? 13.594 -10.367 -6.328 1 96 228 GLY A C 1
ATOM 1701 O O . GLY A 1 228 ? 13.742 -9.242 -5.852 1 96 228 GLY A O 1
ATOM 1702 N N . ASN A 1 229 ? 14.531 -11.023 -6.91 1 96.5 229 ASN A N 1
ATOM 1703 C CA . ASN A 1 229 ? 15.875 -10.469 -7.031 1 96.5 229 ASN A CA 1
ATOM 1704 C C . ASN A 1 229 ? 15.883 -9.219 -7.902 1 96.5 229 ASN A C 1
ATOM 1706 O O . ASN A 1 229 ? 16.578 -8.242 -7.598 1 96.5 229 ASN A O 1
ATOM 1710 N N . GLU A 1 230 ? 15.125 -9.281 -8.914 1 94.31 230 GLU A N 1
ATOM 1711 C CA . GLU A 1 230 ? 14.984 -8.102 -9.766 1 94.31 230 GLU A CA 1
ATOM 1712 C C . GLU A 1 230 ? 14.352 -6.941 -9 1 94.31 230 GLU A C 1
ATOM 1714 O O . GLU A 1 230 ? 14.781 -5.797 -9.141 1 94.31 230 GLU A O 1
ATOM 1719 N N . ARG A 1 231 ? 13.375 -7.254 -8.234 1 96.06 231 ARG A N 1
ATOM 1720 C CA . ARG A 1 231 ? 12.688 -6.23 -7.445 1 96.06 231 ARG A CA 1
ATOM 1721 C C . ARG A 1 231 ? 13.617 -5.648 -6.383 1 96.06 231 ARG A C 1
ATOM 1723 O O . ARG A 1 231 ? 13.531 -4.461 -6.062 1 96.06 231 ARG A O 1
ATOM 1730 N N . PHE A 1 232 ? 14.508 -6.469 -5.824 1 96.12 232 PHE A N 1
ATOM 1731 C CA . PHE A 1 232 ? 15.508 -5.965 -4.895 1 96.12 232 PHE A CA 1
ATOM 1732 C C . PHE A 1 232 ? 16.359 -4.891 -5.555 1 96.12 232 PHE A C 1
ATOM 1734 O O . PHE A 1 232 ? 16.672 -3.869 -4.938 1 96.12 232 PHE A O 1
ATOM 1741 N N . SER A 1 233 ? 16.688 -5.133 -6.754 1 96 233 SER A N 1
ATOM 1742 C CA . SER A 1 233 ? 17.516 -4.18 -7.484 1 96 233 SER A CA 1
ATOM 1743 C C . SER A 1 233 ? 16.797 -2.85 -7.672 1 96 233 SER A C 1
ATOM 1745 O O . SER A 1 233 ? 17.359 -1.787 -7.395 1 96 233 SER A O 1
ATOM 1747 N N . GLU A 1 234 ? 15.586 -2.873 -8.117 1 95.44 234 GLU A N 1
ATOM 1748 C CA . GLU A 1 234 ? 14.805 -1.651 -8.273 1 95.44 234 GLU A CA 1
ATOM 1749 C C . GLU A 1 234 ? 14.586 -0.958 -6.934 1 95.44 234 GLU A C 1
A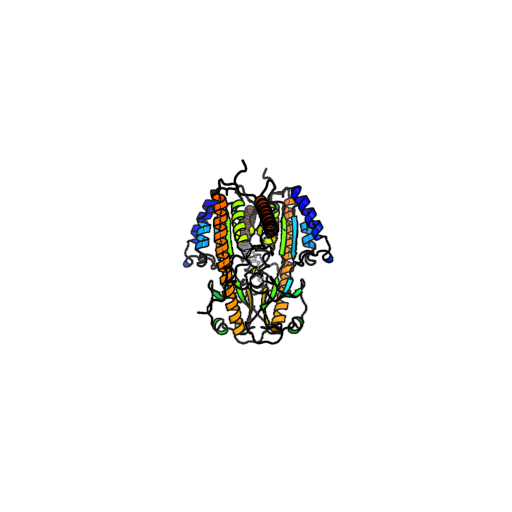TOM 1751 O O . GLU A 1 234 ? 14.641 0.27 -6.848 1 95.44 234 GLU A O 1
ATOM 1756 N N . ASN A 1 235 ? 14.344 -1.748 -5.949 1 96.5 235 ASN A N 1
ATOM 1757 C CA . ASN A 1 235 ? 14.188 -1.231 -4.594 1 96.5 235 ASN A CA 1
ATOM 1758 C C . ASN A 1 235 ? 15.414 -0.446 -4.148 1 96.5 235 ASN A C 1
ATOM 1760 O O . ASN A 1 235 ? 15.297 0.658 -3.617 1 96.5 235 ASN A O 1
ATOM 1764 N N . THR A 1 236 ? 16.562 -0.984 -4.402 1 96.06 236 THR A N 1
ATOM 1765 C CA . THR A 1 236 ? 17.812 -0.333 -4.039 1 96.06 236 THR A CA 1
ATOM 1766 C C . THR A 1 236 ? 17.953 0.998 -4.77 1 96.06 236 THR A C 1
ATOM 1768 O O . THR A 1 236 ? 18.375 1.997 -4.176 1 96.06 236 THR A O 1
ATOM 1771 N N . ARG A 1 237 ? 17.609 0.95 -5.988 1 96.38 237 ARG A N 1
ATOM 1772 C CA . ARG A 1 237 ? 17.672 2.174 -6.777 1 96.38 237 ARG A CA 1
ATOM 1773 C C . ARG A 1 237 ? 16.75 3.246 -6.215 1 96.38 237 ARG A C 1
ATOM 1775 O O . ARG A 1 237 ? 17.141 4.406 -6.09 1 96.38 237 ARG A O 1
ATOM 1782 N N . ARG A 1 238 ? 15.578 2.893 -5.844 1 96.75 238 ARG A N 1
ATOM 1783 C CA . ARG A 1 238 ? 14.609 3.836 -5.297 1 96.75 238 ARG A CA 1
ATOM 1784 C C . ARG A 1 238 ? 15.078 4.395 -3.959 1 96.75 238 ARG A C 1
ATOM 1786 O O . ARG A 1 238 ? 14.914 5.582 -3.686 1 96.75 238 ARG A O 1
ATOM 1793 N N . ILE A 1 239 ? 15.648 3.518 -3.186 1 97.44 239 ILE A N 1
ATOM 1794 C CA . ILE A 1 239 ? 16.156 3.926 -1.878 1 97.44 239 ILE A CA 1
ATOM 1795 C C . ILE A 1 239 ? 17.25 4.98 -2.051 1 97.44 239 ILE A C 1
ATOM 1797 O O . ILE A 1 239 ? 17.25 5.996 -1.353 1 97.44 239 ILE A O 1
ATOM 1801 N N . GLU A 1 240 ? 18.125 4.738 -2.975 1 97.75 240 GLU A N 1
ATOM 1802 C CA . GLU A 1 240 ? 19.203 5.688 -3.215 1 97.75 240 GLU A CA 1
ATOM 1803 C C . GLU A 1 240 ? 18.672 7.016 -3.742 1 97.75 240 GLU A C 1
ATOM 1805 O O . GLU A 1 240 ? 19.156 8.086 -3.367 1 97.75 240 GLU A O 1
ATOM 1810 N N . ARG A 1 241 ? 17.672 6.926 -4.605 1 97.81 241 ARG A N 1
ATOM 1811 C CA . ARG A 1 241 ? 17.047 8.148 -5.09 1 97.81 241 ARG A CA 1
ATOM 1812 C C . ARG A 1 241 ? 16.391 8.922 -3.943 1 97.81 241 ARG A C 1
ATOM 1814 O O . ARG A 1 241 ? 16.469 10.148 -3.896 1 97.81 241 ARG A O 1
ATOM 1821 N N . PHE A 1 242 ? 15.828 8.258 -3.066 1 98.5 242 PHE A N 1
ATOM 1822 C CA . PHE A 1 242 ? 15.203 8.867 -1.906 1 98.5 242 PHE A CA 1
ATOM 1823 C C . PHE A 1 242 ? 16.234 9.562 -1.029 1 98.5 242 PHE A C 1
ATOM 1825 O O . PHE A 1 242 ? 16.031 10.703 -0.606 1 98.5 242 PHE A O 1
ATOM 1832 N N . ARG A 1 243 ? 17.266 8.852 -0.706 1 97.81 243 ARG A N 1
ATOM 1833 C CA . ARG A 1 243 ? 18.344 9.422 0.085 1 97.81 243 ARG A CA 1
ATOM 1834 C C . ARG A 1 243 ? 18.859 10.711 -0.546 1 97.81 243 ARG A C 1
ATOM 1836 O O . ARG A 1 243 ? 19.047 11.719 0.14 1 97.81 243 ARG A O 1
ATOM 1843 N N . GLY A 1 244 ? 19.047 10.648 -1.823 1 97.81 244 GLY A N 1
ATOM 1844 C CA . GLY A 1 244 ? 19.5 11.828 -2.541 1 97.81 244 GLY A CA 1
ATOM 1845 C C . GLY A 1 244 ? 18.5 12.969 -2.498 1 97.81 244 GLY A C 1
ATOM 1846 O O . GLY A 1 244 ? 18.859 14.117 -2.256 1 97.81 244 GLY A O 1
ATOM 1847 N N . ALA A 1 245 ? 17.25 12.664 -2.705 1 98.12 245 ALA A N 1
ATOM 1848 C CA . ALA A 1 245 ? 16.188 13.672 -2.674 1 98.12 245 ALA A CA 1
ATOM 1849 C C . ALA A 1 245 ? 16.078 14.305 -1.29 1 98.12 245 ALA A C 1
ATOM 1851 O O . ALA A 1 245 ? 15.883 15.516 -1.17 1 98.12 245 ALA A O 1
ATOM 1852 N N . PHE A 1 246 ? 16.25 13.547 -0.285 1 97.94 246 PHE A N 1
ATOM 1853 C CA . PHE A 1 246 ? 16.188 14.031 1.088 1 97.94 246 PHE A CA 1
ATOM 1854 C C . PHE A 1 246 ? 17.297 15.047 1.351 1 97.94 246 PHE A C 1
ATOM 1856 O O . PHE A 1 246 ? 17.031 16.141 1.868 1 97.94 246 PHE A O 1
ATOM 1863 N N . ARG A 1 247 ? 18.438 14.711 0.951 1 96.5 247 ARG A N 1
ATOM 1864 C CA . ARG A 1 247 ? 19.578 15.594 1.131 1 96.5 247 ARG A CA 1
ATOM 1865 C C . ARG A 1 247 ? 19.406 16.891 0.348 1 96.5 247 ARG A C 1
ATOM 1867 O O . ARG A 1 247 ? 19.688 17.969 0.86 1 96.5 247 ARG A O 1
ATOM 1874 N N . GLU A 1 248 ? 18.922 16.734 -0.813 1 96.31 248 GLU A N 1
ATOM 1875 C CA . GLU A 1 248 ? 18.734 17.906 -1.672 1 96.31 248 GLU A CA 1
ATOM 1876 C C . GLU A 1 248 ? 17.656 18.828 -1.108 1 96.31 248 GLU A C 1
ATOM 1878 O O . GLU A 1 248 ? 17.844 20.047 -1.076 1 96.31 248 GLU A O 1
ATOM 1883 N N . ASN A 1 249 ? 16.594 18.281 -0.672 1 96.19 249 ASN A N 1
ATOM 1884 C CA . ASN A 1 249 ? 15.5 19.078 -0.133 1 96.19 249 ASN A CA 1
ATOM 1885 C C . ASN A 1 249 ? 15.891 19.75 1.184 1 96.19 249 ASN A C 1
ATOM 1887 O O . ASN A 1 249 ? 15.461 20.875 1.465 1 96.19 249 ASN A O 1
ATOM 1891 N N . LEU A 1 250 ? 16.672 19.062 1.998 1 94.69 250 LEU A N 1
ATOM 1892 C CA . LEU A 1 250 ? 17.188 19.656 3.232 1 94.69 250 LEU A CA 1
ATOM 1893 C C . LEU A 1 250 ? 18.094 20.844 2.934 1 94.69 250 LEU A C 1
ATOM 1895 O O . LEU A 1 250 ? 18.016 21.875 3.598 1 94.69 250 LEU A O 1
ATOM 1899 N N . ALA A 1 251 ? 18.984 20.609 1.967 1 91.81 251 ALA A N 1
ATOM 1900 C CA . ALA A 1 251 ? 19.938 21.656 1.59 1 91.81 251 ALA A CA 1
ATOM 1901 C C . ALA A 1 251 ? 19.203 22.906 1.082 1 91.81 251 ALA A C 1
ATOM 1903 O O . ALA A 1 251 ? 19.641 24.031 1.323 1 91.81 251 ALA A O 1
ATOM 1904 N N . ARG A 1 252 ? 18.188 22.641 0.353 1 87.12 252 ARG A N 1
ATOM 1905 C CA . ARG A 1 252 ? 17.391 23.734 -0.192 1 87.12 252 ARG A CA 1
ATOM 1906 C C . ARG A 1 252 ? 16.719 24.531 0.922 1 87.12 252 ARG A C 1
ATOM 1908 O O . ARG A 1 252 ? 16.516 25.734 0.791 1 87.12 252 ARG A O 1
ATOM 1915 N N . MET A 1 253 ? 16.328 23.766 1.889 1 80.81 253 MET A N 1
ATOM 1916 C CA . MET A 1 253 ? 15.695 24.438 3.021 1 80.81 253 MET A CA 1
ATOM 1917 C C . MET A 1 253 ? 16.734 25.156 3.875 1 80.81 253 MET A C 1
ATOM 1919 O O . MET A 1 253 ? 16.438 26.172 4.5 1 80.81 253 MET A O 1
ATOM 1923 N N . GLY A 1 254 ? 17.953 24.547 4.055 1 60.53 254 GLY A N 1
ATOM 1924 C CA . GLY A 1 254 ? 19.031 25.141 4.816 1 60.53 254 GLY A CA 1
ATOM 1925 C C . GLY A 1 254 ? 19.781 26.203 4.039 1 60.53 254 GLY A C 1
ATOM 1926 O O . GLY A 1 254 ? 20.359 27.125 4.629 1 60.53 254 GLY A O 1
ATOM 1927 N N . SER A 1 255 ? 20.375 25.719 2.762 1 46.78 255 SER A N 1
ATOM 1928 C CA . SER A 1 255 ? 21.297 26.594 2.049 1 46.78 255 SER A CA 1
ATOM 1929 C C . SER A 1 255 ? 20.703 27.984 1.868 1 46.78 255 SER A C 1
ATOM 1931 O O . SER A 1 255 ? 21.391 28.984 2.043 1 46.78 255 SER A O 1
ATOM 1933 N N . ASP A 1 256 ? 19.828 28.172 0.748 1 40.22 256 ASP A N 1
ATOM 1934 C CA . ASP A 1 256 ? 19.75 29.484 0.113 1 40.22 256 ASP A CA 1
ATOM 1935 C C . ASP A 1 256 ? 19.156 30.531 1.062 1 40.22 256 ASP A C 1
ATOM 1937 O O . ASP A 1 256 ? 18.031 30.359 1.539 1 40.22 256 ASP A O 1
ATOM 1941 N N . GLY A 1 257 ? 19.656 31.516 1.719 1 36.72 257 GLY A N 1
ATOM 1942 C CA . GLY A 1 257 ? 19.406 32.906 1.402 1 36.72 257 GLY A CA 1
ATOM 1943 C C . GLY A 1 257 ? 18.875 33.125 -0.005 1 36.72 257 GLY A C 1
ATOM 1944 O O . GLY A 1 257 ? 18.703 34.25 -0.447 1 36.72 257 GLY A O 1
ATOM 1945 N N . ARG A 1 258 ? 19.328 32.344 -1.063 1 37.5 258 ARG A N 1
ATOM 1946 C CA . ARG A 1 258 ? 18.828 32.562 -2.416 1 37.5 258 ARG A CA 1
ATOM 1947 C C . ARG A 1 258 ? 17.391 32.094 -2.555 1 37.5 258 ARG A C 1
ATOM 1949 O O . ARG A 1 258 ? 16.984 31.125 -1.903 1 37.5 258 ARG A O 1
ATOM 1956 N N . GLN A 1 259 ? 16.438 32.781 -3.27 1 37.31 259 GLN A N 1
ATOM 1957 C CA . GLN A 1 259 ? 14.992 32.875 -3.502 1 37.31 259 GLN A CA 1
ATOM 1958 C C . GLN A 1 259 ? 14.422 31.531 -3.971 1 37.31 259 GLN A C 1
ATOM 1960 O O . GLN A 1 259 ? 14.883 30.969 -4.973 1 37.31 259 GLN A O 1
ATOM 1965 N N . TRP A 1 260 ? 14.023 30.656 -3.227 1 40 260 TRP A N 1
ATOM 1966 C CA . TRP A 1 260 ? 13.156 29.531 -3.574 1 40 260 TRP A CA 1
ATOM 1967 C C . TRP A 1 260 ? 12.188 29.922 -4.688 1 40 260 TRP A C 1
ATOM 1969 O O . TRP A 1 260 ? 11.5 30.938 -4.598 1 40 260 TRP A O 1
ATOM 1979 N N . GLU A 1 261 ? 12.445 29.594 -5.922 1 41.81 261 GLU A N 1
ATOM 1980 C CA . GLU A 1 261 ? 11.484 29.844 -6.992 1 41.81 261 GLU A CA 1
ATOM 1981 C C . GLU A 1 261 ? 10.242 28.984 -6.832 1 41.81 261 GLU A C 1
ATOM 1983 O O . GLU A 1 261 ? 10.352 27.766 -6.625 1 41.81 261 GLU A O 1
ATOM 1988 N N . ASP A 1 262 ? 9.18 29.484 -6.527 1 41.09 262 ASP A N 1
ATOM 1989 C CA . ASP A 1 262 ? 7.848 28.891 -6.461 1 41.09 262 ASP A CA 1
ATOM 1990 C C . ASP A 1 262 ? 7.668 27.828 -7.551 1 41.09 262 ASP A C 1
ATOM 1992 O O . ASP A 1 262 ? 8.031 28.062 -8.703 1 41.09 262 ASP A O 1
ATOM 1996 N N . PRO A 1 263 ? 7.488 26.672 -7.156 1 43.81 263 PRO A N 1
ATOM 1997 C CA . PRO A 1 263 ? 7.312 25.672 -8.211 1 43.81 263 PRO A CA 1
ATOM 1998 C C . PRO A 1 263 ? 6.488 26.188 -9.383 1 43.81 263 PRO A C 1
ATOM 2000 O O . PRO A 1 263 ? 6.777 25.859 -10.539 1 43.81 263 PRO A O 1
ATOM 2003 N N . ALA A 1 264 ? 5.469 26.906 -9.055 1 44.47 264 ALA A N 1
ATOM 2004 C CA . ALA A 1 264 ? 4.75 27.594 -10.125 1 44.47 264 ALA A CA 1
ATOM 2005 C C . ALA A 1 264 ? 5.66 28.562 -10.867 1 44.47 264 ALA A C 1
ATOM 2007 O O . ALA A 1 264 ? 5.641 28.625 -12.102 1 44.47 264 ALA A O 1
ATOM 2008 N N . ALA A 1 265 ? 6.48 29.172 -10.109 1 50.5 265 ALA A N 1
ATOM 2009 C CA . ALA A 1 265 ? 7.406 30.109 -10.719 1 50.5 265 ALA A CA 1
ATOM 2010 C C . ALA A 1 265 ? 8.5 29.391 -11.5 1 50.5 265 ALA A C 1
ATOM 2012 O O . ALA A 1 265 ? 8.891 29.828 -12.586 1 50.5 265 ALA A O 1
ATOM 2013 N N . ARG A 1 266 ? 8.828 28.312 -11.031 1 52.12 266 ARG A N 1
ATOM 2014 C CA . ARG A 1 266 ? 9.797 27.469 -11.719 1 52.12 266 ARG A CA 1
ATOM 2015 C C . ARG A 1 266 ? 9.211 26.891 -12.992 1 52.12 266 ARG A C 1
ATOM 2017 O O . ARG A 1 266 ? 9.867 26.891 -14.039 1 52.12 266 ARG A O 1
ATOM 2024 N N . ARG A 1 267 ? 8.031 26.359 -12.891 1 55.38 267 ARG A N 1
ATOM 2025 C CA . ARG A 1 267 ? 7.332 25.875 -14.078 1 55.38 267 ARG A CA 1
ATOM 2026 C C . ARG A 1 267 ? 7.141 26.984 -15.102 1 55.38 267 ARG A C 1
ATOM 2028 O O . ARG A 1 267 ? 7.348 26.781 -16.297 1 55.38 267 ARG A O 1
ATOM 2035 N N . GLU A 1 268 ? 6.773 28.094 -14.57 1 57.06 268 GLU A N 1
ATOM 2036 C CA . GLU A 1 268 ? 6.625 29.266 -15.438 1 57.06 268 GLU A CA 1
ATOM 2037 C C . GLU A 1 268 ? 7.965 29.672 -16.031 1 57.06 268 GLU A C 1
ATOM 2039 O O . GLU A 1 268 ? 8.055 30 -17.219 1 57.06 268 GLU A O 1
ATOM 2044 N N . ARG A 1 269 ? 8.961 29.562 -15.289 1 58.47 269 ARG A N 1
ATOM 2045 C CA . ARG A 1 269 ? 10.305 29.906 -15.766 1 58.47 269 ARG A CA 1
ATOM 2046 C C . ARG A 1 269 ? 10.805 28.875 -16.766 1 58.47 269 ARG A C 1
ATOM 2048 O O . ARG A 1 269 ? 11.336 29.234 -17.828 1 58.47 269 ARG A O 1
ATOM 2055 N N . MET A 1 270 ? 10.586 27.672 -16.406 1 62.62 270 MET A N 1
ATOM 2056 C CA . MET A 1 270 ? 10.992 26.578 -17.297 1 62.62 270 MET A CA 1
ATOM 2057 C C . MET A 1 270 ? 10.188 26.609 -18.578 1 62.62 270 MET A C 1
ATOM 2059 O O . MET A 1 270 ? 10.734 26.375 -19.672 1 62.62 270 MET A O 1
ATOM 2063 N N . ARG A 1 271 ? 8.875 26.812 -18.422 1 62.69 271 ARG A N 1
ATOM 2064 C CA . ARG A 1 271 ? 8.031 27.031 -19.594 1 62.69 271 ARG A CA 1
ATOM 2065 C C . ARG A 1 271 ? 8.516 28.219 -20.406 1 62.69 271 ARG A C 1
ATOM 2067 O O . ARG A 1 271 ? 8.609 28.156 -21.641 1 62.69 271 ARG A O 1
ATOM 2074 N N . ALA A 1 272 ? 8.82 29.312 -19.734 1 61.59 272 ALA A N 1
ATOM 2075 C CA . ALA A 1 272 ? 9.312 30.531 -20.359 1 61.59 272 ALA A CA 1
ATOM 2076 C C . ALA A 1 272 ? 10.68 30.297 -21 1 61.59 272 ALA A C 1
ATOM 2078 O O . ALA A 1 272 ? 10.938 30.75 -22.125 1 61.59 272 ALA A O 1
ATOM 2079 N N . GLU A 1 273 ? 11.492 29.609 -20.297 1 63.09 273 GLU A N 1
ATOM 2080 C CA . GLU A 1 273 ? 12.812 29.281 -20.797 1 63.09 273 GLU A CA 1
ATOM 2081 C C . GLU A 1 273 ? 12.719 28.328 -22 1 63.09 273 GLU A C 1
ATOM 2083 O O . GLU A 1 273 ? 13.461 28.469 -22.969 1 63.09 273 GLU A O 1
ATOM 2088 N N . GLY A 1 274 ? 11.852 27.375 -21.844 1 59.47 274 GLY A N 1
ATOM 2089 C CA . GLY A 1 274 ? 11.555 26.484 -22.953 1 59.47 274 GLY A CA 1
ATOM 2090 C C . GLY A 1 274 ? 11.008 27.203 -24.172 1 59.47 274 GLY A C 1
ATOM 2091 O O . GLY A 1 274 ? 11.422 26.922 -25.297 1 59.47 274 GLY A O 1
ATOM 2092 N N . LEU A 1 275 ? 10.117 28.031 -23.859 1 62.38 275 LEU A N 1
ATOM 2093 C CA . LEU A 1 275 ? 9.555 28.875 -24.922 1 62.38 275 LEU A CA 1
ATOM 2094 C C . LEU A 1 275 ? 10.633 29.781 -25.531 1 62.38 275 LEU A C 1
ATOM 2096 O O . LEU A 1 275 ? 10.656 29.969 -26.75 1 62.38 275 LEU A O 1
ATOM 2100 N N . ARG A 1 276 ? 11.5 30.312 -24.672 1 60.38 276 ARG A N 1
ATOM 2101 C CA . ARG A 1 276 ? 12.609 31.125 -25.156 1 60.38 276 ARG A CA 1
ATOM 2102 C C . ARG A 1 276 ? 13.594 30.297 -25.969 1 60.38 276 ARG A C 1
ATOM 2104 O O . ARG A 1 276 ? 14.07 30.75 -27.016 1 60.38 276 ARG A O 1
ATOM 2111 N N . ARG A 1 277 ? 13.82 29.141 -25.562 1 61.31 277 ARG A N 1
ATOM 2112 C CA . ARG A 1 277 ? 14.719 28.234 -26.281 1 61.31 277 ARG A CA 1
ATOM 2113 C C . ARG A 1 277 ? 14.125 27.844 -27.641 1 61.31 277 ARG A C 1
ATOM 2115 O O . ARG A 1 277 ? 14.836 27.812 -28.641 1 61.31 277 ARG A O 1
ATOM 2122 N N . LYS A 1 278 ? 12.852 27.609 -27.625 1 57.25 278 LYS A N 1
ATOM 2123 C CA . LYS A 1 278 ? 12.156 27.312 -28.875 1 57.25 278 LYS A CA 1
ATOM 2124 C C . LYS A 1 278 ? 12.141 28.516 -29.812 1 57.25 278 LYS A C 1
ATOM 2126 O O . LYS A 1 278 ? 12.297 28.359 -31.016 1 57.25 278 LYS A O 1
ATOM 2131 N N . ALA A 1 279 ? 12.016 29.656 -29.203 1 57.34 279 ALA A N 1
ATOM 2132 C CA . ALA A 1 279 ? 12.023 30.891 -29.969 1 57.34 279 ALA A CA 1
ATOM 2133 C C . ALA A 1 279 ? 13.422 31.203 -30.516 1 57.34 279 ALA A C 1
ATOM 2135 O O . ALA A 1 279 ? 13.57 31.609 -31.656 1 57.34 279 ALA A O 1
ATOM 2136 N N . THR A 1 280 ? 14.383 30.938 -29.719 1 57.88 280 THR A N 1
ATOM 2137 C CA . THR A 1 280 ? 15.766 31.156 -30.141 1 57.88 280 THR A CA 1
ATOM 2138 C C . THR A 1 280 ? 16.172 30.141 -31.203 1 57.88 280 THR A C 1
ATOM 2140 O O . THR A 1 280 ? 16.906 30.469 -32.125 1 57.88 280 THR A O 1
ATOM 2143 N N . ALA A 1 281 ? 15.727 28.891 -31.062 1 56.34 281 ALA A N 1
ATOM 2144 C CA . ALA A 1 281 ? 16 27.844 -32.031 1 56.34 281 ALA A CA 1
ATOM 2145 C C . ALA A 1 281 ? 15.297 28.125 -33.344 1 56.34 281 ALA A C 1
ATOM 2147 O O . ALA A 1 281 ? 15.852 27.875 -34.438 1 56.34 281 ALA A O 1
ATOM 2148 N N . ALA A 1 282 ? 14.109 28.625 -33.219 1 54.69 282 ALA A N 1
ATOM 2149 C CA . ALA A 1 282 ? 13.328 28.969 -34.406 1 54.69 282 ALA A CA 1
ATOM 2150 C C . ALA A 1 282 ? 13.938 30.172 -35.125 1 54.69 282 ALA A C 1
ATOM 2152 O O . ALA A 1 282 ? 13.914 30.25 -36.344 1 54.69 282 ALA A O 1
ATOM 2153 N N . GLU A 1 283 ? 14.5 31.047 -34.375 1 53.06 283 GLU A N 1
ATOM 2154 C CA . GLU A 1 283 ? 15.203 32.188 -34.938 1 53.06 283 GLU A CA 1
ATOM 2155 C C . GLU A 1 283 ? 16.531 31.75 -35.562 1 53.06 283 GLU A C 1
ATOM 2157 O O . GLU A 1 283 ? 16.984 32.344 -36.531 1 53.06 283 GLU A O 1
ATOM 2162 N N . GLY A 1 284 ? 17.094 30.672 -35.031 1 50.56 284 GLY A N 1
ATOM 2163 C CA . GLY A 1 284 ? 18.328 30.141 -35.625 1 50.56 284 GLY A CA 1
ATOM 2164 C C . GLY A 1 284 ? 18.094 29.453 -36.938 1 50.56 284 GLY A C 1
ATOM 2165 O O . GLY A 1 284 ? 18.969 29.484 -37.812 1 50.56 284 GLY A O 1
ATOM 2166 N N . VAL A 1 285 ? 16.938 28.75 -37.125 1 51.31 285 VAL A N 1
ATOM 2167 C CA . VAL A 1 285 ? 16.641 28.047 -38.375 1 51.31 285 VAL A CA 1
ATOM 2168 C C . VAL A 1 285 ? 16.344 29.078 -39.469 1 51.31 285 VAL A C 1
ATOM 2170 O O . VAL A 1 285 ? 16.703 28.875 -40.656 1 51.31 285 VAL A O 1
ATOM 2173 N N . VAL A 1 286 ? 15.789 30.172 -39.219 1 48.66 286 VAL A N 1
ATOM 2174 C CA . VAL A 1 286 ? 15.445 31.141 -40.25 1 48.66 286 VAL A CA 1
ATOM 2175 C C . VAL A 1 286 ? 16.703 31.859 -40.719 1 48.66 286 VAL A C 1
ATOM 2177 O O . VAL A 1 286 ? 16.828 32.188 -41.906 1 48.66 286 VAL A O 1
ATOM 2180 N N . ASP A 1 287 ? 17.672 32 -39.906 1 46.41 287 ASP A N 1
ATOM 2181 C CA . ASP A 1 287 ? 18.875 32.688 -40.375 1 46.41 287 ASP A CA 1
ATOM 2182 C C . ASP A 1 287 ? 19.719 31.812 -41.281 1 46.41 287 ASP A C 1
ATOM 2184 O O . ASP A 1 287 ? 20.469 32.312 -42.125 1 46.41 287 ASP A O 1
ATOM 2188 N N . GLU A 1 288 ? 19.609 30.484 -41.094 1 46 288 GLU A N 1
ATOM 2189 C CA . GLU A 1 288 ? 20.438 29.641 -41.938 1 46 288 GLU A CA 1
ATOM 2190 C C . GLU A 1 288 ? 19.844 29.531 -43.344 1 46 288 GLU A C 1
ATOM 2192 O O . GLU A 1 288 ? 20.578 29.359 -44.312 1 46 288 GLU A O 1
ATOM 2197 N N . GLU A 1 289 ? 18.578 29.547 -43.5 1 44.91 289 GLU A N 1
ATOM 2198 C CA . GLU A 1 289 ? 18 29.406 -44.844 1 44.91 289 GLU A CA 1
ATOM 2199 C C . GLU A 1 289 ? 18.234 30.672 -45.688 1 44.91 289 GLU A C 1
ATOM 2201 O O . GLU A 1 289 ? 18.344 30.594 -46.906 1 44.91 289 GLU A O 1
ATOM 2206 N N . ASN A 1 290 ? 18.234 31.766 -45.125 1 41.88 290 ASN A N 1
ATOM 2207 C CA . ASN A 1 290 ? 18.375 32.969 -45.969 1 41.88 290 ASN A CA 1
ATOM 2208 C C . ASN A 1 290 ? 19.828 33.188 -46.406 1 41.88 290 ASN A C 1
ATOM 2210 O O . ASN A 1 290 ? 20.109 34.094 -47.156 1 41.88 290 ASN A O 1
ATOM 2214 N N . GLY A 1 291 ? 20.812 32.531 -45.688 1 37.53 291 GLY A N 1
ATOM 2215 C CA . GLY A 1 291 ? 22.188 32.844 -46.031 1 37.53 291 GLY A CA 1
ATOM 2216 C C . GLY A 1 291 ? 22.656 32.062 -47.25 1 37.53 291 GLY A C 1
ATOM 2217 O O . GLY A 1 291 ? 23.812 32.156 -47.656 1 37.53 291 GLY A O 1
ATOM 2218 N N . ARG A 1 292 ? 21.922 30.875 -47.5 1 38.19 292 ARG A N 1
ATOM 2219 C CA . ARG A 1 292 ? 22.547 30.016 -48.5 1 38.19 292 ARG A CA 1
ATOM 2220 C C . ARG A 1 292 ? 22.359 30.594 -49.906 1 38.19 292 ARG A C 1
ATOM 2222 O O . ARG A 1 292 ? 22.719 29.953 -50.906 1 38.19 292 ARG A O 1
ATOM 2229 N N . GLY A 1 293 ? 21.625 31.578 -50.125 1 32.25 293 GLY A N 1
ATOM 2230 C CA . GLY A 1 293 ? 21.359 31.906 -51.531 1 32.25 293 GLY A CA 1
ATOM 2231 C C . GLY A 1 293 ? 22.594 32.312 -52.281 1 32.25 293 GLY A C 1
ATOM 2232 O O . GLY A 1 293 ? 22.547 32.562 -53.5 1 32.25 293 GLY A O 1
ATOM 2233 N N . GLU A 1 294 ? 23.609 32.875 -51.656 1 29.27 294 GLU A N 1
ATOM 2234 C CA . GLU A 1 294 ? 24.391 33.688 -52.562 1 29.27 294 GLU A CA 1
ATOM 2235 C C . GLU A 1 294 ? 25.375 32.812 -53.344 1 29.27 294 GLU A C 1
ATOM 2237 O O . GLU A 1 294 ? 25.625 33.031 -54.531 1 29.27 294 GLU A O 1
ATOM 2242 N N . SER A 1 295 ? 26.297 31.953 -52.688 1 28.38 295 SER A N 1
ATOM 2243 C CA . SER A 1 295 ? 27.656 31.984 -53.219 1 28.38 295 SER A CA 1
ATOM 2244 C C . SER A 1 295 ? 27.875 30.875 -54.25 1 28.38 295 SER A C 1
ATOM 2246 O O . SER A 1 295 ? 28.984 30.375 -54.406 1 28.38 295 SER A O 1
ATOM 2248 N N . ALA A 1 296 ? 26.922 30.25 -54.906 1 26.42 296 ALA A N 1
ATOM 2249 C CA . ALA A 1 296 ? 27.219 29.062 -55.719 1 26.42 296 ALA A CA 1
ATOM 2250 C C . ALA A 1 296 ? 28.094 29.422 -56.906 1 26.42 296 ALA A C 1
ATOM 2252 O O . ALA A 1 296 ? 28.297 28.609 -57.812 1 26.42 296 ALA A O 1
ATOM 2253 N N . ASP A 1 297 ? 28.562 30.594 -57.219 1 24.45 297 ASP A N 1
ATOM 2254 C CA . ASP A 1 297 ? 29.141 30.828 -58.531 1 24.45 297 ASP A CA 1
ATOM 2255 C C . ASP A 1 297 ? 30.438 30.031 -58.719 1 24.45 297 ASP A C 1
ATOM 2257 O O . ASP A 1 297 ? 30.828 29.703 -59.844 1 24.45 297 ASP A O 1
ATOM 2261 N N . ASP A 1 298 ? 31.5 29.953 -57.781 1 22.08 298 ASP A N 1
ATOM 2262 C CA . ASP A 1 298 ? 32.844 30.203 -58.312 1 22.08 298 ASP A CA 1
ATOM 2263 C C . ASP A 1 298 ? 33.531 28.891 -58.719 1 22.08 298 ASP A C 1
ATOM 2265 O O . ASP A 1 298 ? 34.656 28.891 -59.219 1 22.08 298 ASP A O 1
ATOM 2269 N N . LEU A 1 299 ? 33.344 27.625 -58.094 1 21.58 299 LEU A N 1
ATOM 2270 C CA . LEU A 1 299 ? 34.562 26.828 -57.969 1 21.58 299 LEU A CA 1
ATOM 2271 C C . LEU A 1 299 ? 34.781 26.016 -59.25 1 21.58 299 LEU A C 1
ATOM 2273 O O . LEU A 1 299 ? 34.125 24.984 -59.438 1 21.58 299 LEU A O 1
ATOM 2277 N N . TYR A 1 300 ? 34.906 26.547 -60.531 1 22.25 300 TYR A N 1
ATOM 2278 C CA . TYR A 1 300 ? 35.188 25.891 -61.781 1 22.25 300 TYR A CA 1
ATOM 2279 C C . TYR A 1 300 ? 36.594 25.281 -61.781 1 22.25 300 TYR A C 1
ATOM 2281 O O . TYR A 1 300 ? 37.281 25.281 -62.812 1 22.25 300 TYR A O 1
ATOM 2289 N N . VAL A 1 301 ? 37.469 25.109 -60.688 1 21.5 301 VAL A N 1
ATOM 2290 C CA . VAL A 1 301 ? 38.875 25.016 -61.031 1 21.5 301 VAL A CA 1
ATOM 2291 C C . VAL A 1 301 ? 39.125 23.719 -61.812 1 21.5 301 VAL A C 1
ATOM 2293 O O . VAL A 1 301 ? 38.469 22.719 -61.562 1 21.5 301 VAL A O 1
ATOM 2296 N N . ALA A 1 302 ? 40.188 23.672 -62.75 1 21.44 302 ALA A N 1
ATOM 2297 C CA . ALA A 1 302 ? 40.875 23.109 -63.906 1 21.44 302 ALA A CA 1
ATOM 2298 C C . ALA A 1 302 ? 41.625 21.828 -63.562 1 21.44 302 ALA A C 1
ATOM 2300 O O . ALA A 1 302 ? 42.719 21.875 -62.969 1 21.44 302 ALA A O 1
ATOM 2301 N N . LEU A 1 303 ? 41.125 20.844 -62.688 1 21.25 303 LEU A N 1
ATOM 2302 C CA . LEU A 1 303 ? 42.062 19.766 -62.344 1 21.25 303 LEU A CA 1
ATOM 2303 C C . LEU A 1 303 ? 42.531 19.062 -63.594 1 21.25 303 LEU A C 1
ATOM 2305 O O . LEU A 1 303 ? 41.75 18.547 -64.375 1 21.25 303 LEU A O 1
ATOM 2309 N N . ASP A 1 304 ? 43.75 19.5 -64.188 1 22.34 304 ASP A N 1
ATOM 2310 C CA . ASP A 1 304 ? 44.688 19.141 -65.312 1 22.34 304 ASP A CA 1
ATOM 2311 C C . ASP A 1 304 ? 45.125 17.688 -65.125 1 22.34 304 ASP A C 1
ATOM 2313 O O . ASP A 1 304 ? 45.438 17.219 -64.062 1 22.34 304 ASP A O 1
ATOM 2317 N N . PHE A 1 305 ? 44.938 16.703 -66.188 1 23.47 305 PHE A N 1
ATOM 2318 C CA . PHE A 1 305 ? 45.094 15.289 -66.5 1 23.47 305 PHE A CA 1
ATOM 2319 C C . PHE A 1 305 ? 46.594 14.938 -66.688 1 23.47 305 PHE A C 1
ATOM 2321 O O . PHE A 1 305 ? 46.906 13.844 -67.125 1 23.47 305 PHE A O 1
ATOM 2328 N N . GLY A 1 306 ? 47.688 15.617 -66 1 20.8 306 GLY A N 1
ATOM 2329 C CA . GLY A 1 306 ? 49.031 15.305 -66.5 1 20.8 306 GLY A CA 1
ATOM 2330 C C . GLY A 1 306 ? 49.375 13.828 -66.375 1 20.8 306 GLY A C 1
ATOM 2331 O O . GLY A 1 306 ? 48.938 13.148 -65.438 1 20.8 306 GLY A O 1
ATOM 2332 N N . LEU A 1 307 ? 50.062 13.148 -67.625 1 20.89 307 LEU A N 1
ATOM 2333 C CA . LEU A 1 307 ? 50.75 12.008 -68.188 1 20.89 307 LEU A CA 1
ATOM 2334 C C . LEU A 1 307 ? 52.094 11.766 -67.5 1 20.89 307 LEU A C 1
ATOM 2336 O O . LEU A 1 307 ? 52.781 10.766 -67.75 1 20.89 307 LEU A O 1
ATOM 2340 N N . ALA A 1 308 ? 52.781 12.062 -66.25 1 19.36 308 ALA A N 1
ATOM 2341 C CA . ALA A 1 308 ? 53.906 11.141 -66.188 1 19.36 308 ALA A CA 1
ATOM 2342 C C . ALA A 1 308 ? 53.438 9.719 -65.875 1 19.36 308 ALA A C 1
ATOM 2344 O O . ALA A 1 308 ? 52.469 9.523 -65.188 1 19.36 308 ALA A O 1
ATOM 2345 N N . MET B 1 1 ? -12.039 28.234 28.641 1 26.34 1 MET B N 1
ATOM 2346 C CA . MET B 1 1 ? -13.047 27.828 27.672 1 26.34 1 MET B CA 1
ATOM 2347 C C . MET B 1 1 ? -12.453 26.875 26.641 1 26.34 1 MET B C 1
ATOM 2349 O O . MET B 1 1 ? -11.555 27.266 25.875 1 26.34 1 MET B O 1
ATOM 2353 N N . GLN B 1 2 ? -12.242 25.672 26.938 1 33.72 2 GLN B N 1
ATOM 2354 C CA . GLN B 1 2 ? -11.531 24.719 26.094 1 33.72 2 GLN B CA 1
ATOM 2355 C C . GLN B 1 2 ? -12.133 24.688 24.688 1 33.72 2 GLN B C 1
ATOM 2357 O O . GLN B 1 2 ? -13.344 24.5 24.531 1 33.72 2 GLN B O 1
ATOM 2362 N N . ARG B 1 3 ? -11.75 25.438 23.828 1 41.47 3 ARG B N 1
ATOM 2363 C CA . ARG B 1 3 ? -12.227 25.625 22.453 1 41.47 3 ARG B CA 1
ATOM 2364 C C . ARG B 1 3 ? -12.57 24.297 21.812 1 41.47 3 ARG B C 1
ATOM 2366 O O . ARG B 1 3 ? -11.781 23.344 21.859 1 41.47 3 ARG B O 1
ATOM 2373 N N . ARG B 1 4 ? -13.734 23.859 21.875 1 47.19 4 ARG B N 1
ATOM 2374 C CA . ARG B 1 4 ? -14.344 22.656 21.297 1 47.19 4 ARG B CA 1
ATOM 2375 C C . ARG B 1 4 ? -13.82 22.391 19.891 1 47.19 4 ARG B C 1
ATOM 2377 O O . ARG B 1 4 ? -13.828 23.297 19.047 1 47.19 4 ARG B O 1
ATOM 2384 N N . PRO B 1 5 ? -13.188 21.141 19.625 1 61.66 5 PRO B N 1
ATOM 2385 C CA . PRO B 1 5 ? -12.555 20.969 18.312 1 61.66 5 PRO B CA 1
ATOM 2386 C C . PRO B 1 5 ? -13.562 21 17.172 1 61.66 5 PRO B C 1
ATOM 2388 O O . PRO B 1 5 ? -14.602 20.328 17.234 1 61.66 5 PRO B O 1
ATOM 2391 N N . HIS B 1 6 ? -13.906 22.031 16.641 1 78.94 6 HIS B N 1
ATOM 2392 C CA . HIS B 1 6 ? -14.734 22.188 15.445 1 78.94 6 HIS B CA 1
ATOM 2393 C C . HIS B 1 6 ? -13.883 22.25 14.188 1 78.94 6 HIS B C 1
ATOM 2395 O O . HIS B 1 6 ? -12.734 22.688 14.234 1 78.94 6 HIS B O 1
ATOM 2401 N N . LEU B 1 7 ? -14.531 21.5 13.172 1 89.69 7 LEU B N 1
ATOM 2402 C CA . LEU B 1 7 ? -13.867 21.656 11.883 1 89.69 7 LEU B CA 1
ATOM 2403 C C . LEU B 1 7 ? -13.992 23.078 11.375 1 89.69 7 LEU B C 1
ATOM 2405 O O . LEU B 1 7 ? -15.062 23.688 11.469 1 89.69 7 LEU B O 1
ATOM 2409 N N . PRO B 1 8 ? -12.992 23.625 10.992 1 89.31 8 PRO B N 1
ATOM 2410 C CA . PRO B 1 8 ? -13.086 24.984 10.422 1 89.31 8 PRO B CA 1
ATOM 2411 C C . PRO B 1 8 ? -13.922 25.016 9.141 1 89.31 8 PRO B C 1
ATOM 2413 O O . PRO B 1 8 ? -13.961 24.031 8.398 1 89.31 8 PRO B O 1
ATOM 2416 N N . GLY B 1 9 ? -14.625 26.094 8.945 1 90.06 9 GLY B N 1
ATOM 2417 C CA . GLY B 1 9 ? -15.328 26.266 7.68 1 90.06 9 GLY B CA 1
ATOM 2418 C C . GLY B 1 9 ? -14.391 26.312 6.488 1 90.06 9 GLY B C 1
ATOM 2419 O O . GLY B 1 9 ? -13.305 26.891 6.559 1 90.06 9 GLY B O 1
ATOM 2420 N N . PRO B 1 10 ? -14.766 25.594 5.422 1 91.88 10 PRO B N 1
ATOM 2421 C CA . PRO B 1 10 ? -13.883 25.609 4.25 1 91.88 10 PRO B CA 1
ATOM 2422 C C . PRO B 1 10 ? -13.727 27.016 3.66 1 91.88 10 PRO B C 1
ATOM 2424 O O . PRO B 1 10 ? -14.648 27.828 3.742 1 91.88 10 PRO B O 1
ATOM 2427 N N . SER B 1 11 ? -12.594 27.297 3.127 1 91.12 11 SER B N 1
ATOM 2428 C CA . SER B 1 11 ? -12.344 28.547 2.438 1 91.12 11 SER B CA 1
ATOM 2429 C C . SER B 1 11 ? -13.172 28.656 1.159 1 91.12 11 SER B C 1
ATOM 2431 O O . SER B 1 11 ? -13.664 27.641 0.65 1 91.12 11 SER B O 1
ATOM 2433 N N . GLN B 1 12 ? -13.289 29.875 0.688 1 91.44 12 GLN B N 1
ATOM 2434 C CA . GLN B 1 12 ? -13.977 30.094 -0.579 1 91.44 12 GLN B CA 1
ATOM 2435 C C . GLN B 1 12 ? -13.242 29.406 -1.728 1 91.44 12 GLN B C 1
ATOM 2437 O O . GLN B 1 12 ? -13.875 28.844 -2.631 1 91.44 12 GLN B O 1
ATOM 2442 N N . ALA B 1 13 ? -11.969 29.453 -1.622 1 91 13 ALA B N 1
ATOM 2443 C CA . ALA B 1 13 ? -11.148 28.812 -2.648 1 91 13 ALA B CA 1
ATOM 2444 C C . ALA B 1 13 ? -11.406 27.312 -2.697 1 91 13 ALA B C 1
ATOM 2446 O O . ALA B 1 13 ? -11.516 26.734 -3.777 1 91 13 ALA B O 1
ATOM 2447 N N . PHE B 1 14 ? -11.492 26.719 -1.583 1 95.06 14 PHE B N 1
ATOM 2448 C CA . PHE B 1 14 ? -11.766 25.297 -1.528 1 95.06 14 PHE B CA 1
ATOM 2449 C C . PHE B 1 14 ? -13.156 25 -2.084 1 95.06 14 PHE B C 1
ATOM 2451 O O . PHE B 1 14 ? -13.336 24.031 -2.83 1 95.06 14 PHE B O 1
ATOM 2458 N N . ALA B 1 15 ? -14.102 25.781 -1.697 1 94.38 15 ALA B N 1
ATOM 2459 C CA . ALA B 1 15 ? -15.477 25.578 -2.143 1 94.38 15 ALA B CA 1
ATOM 2460 C C . ALA B 1 15 ? -15.578 25.625 -3.666 1 94.38 15 ALA B C 1
ATOM 2462 O O . ALA B 1 15 ? -16.297 24.844 -4.277 1 94.38 15 ALA B O 1
ATOM 2463 N N . GLU B 1 16 ? -14.906 26.531 -4.246 1 94.88 16 GLU B N 1
ATOM 2464 C CA . GLU B 1 16 ? -14.898 26.656 -5.699 1 94.88 16 GLU B CA 1
ATOM 2465 C C . GLU B 1 16 ? -14.242 25.438 -6.352 1 94.88 16 GLU B C 1
ATOM 2467 O O . GLU B 1 16 ? -14.742 24.922 -7.352 1 94.88 16 GLU B O 1
ATOM 2472 N N . LYS B 1 17 ? -13.156 25.078 -5.797 1 94.94 17 LYS B N 1
ATOM 2473 C CA . LYS B 1 17 ? -12.461 23.906 -6.305 1 94.94 17 LYS B CA 1
ATOM 2474 C C . LYS B 1 17 ? -13.344 22.656 -6.199 1 94.94 17 LYS B C 1
ATOM 2476 O O . LYS B 1 17 ? -13.398 21.844 -7.125 1 94.94 17 LYS B O 1
ATOM 2481 N N . LYS B 1 18 ? -13.938 22.5 -5.074 1 96.38 18 LYS B N 1
ATOM 2482 C CA . LYS B 1 18 ? -14.859 21.375 -4.863 1 96.38 18 LYS B CA 1
ATOM 2483 C C . LYS B 1 18 ? -15.945 21.359 -5.93 1 96.38 18 LYS B C 1
ATOM 2485 O O . LYS B 1 18 ? -16.234 20.312 -6.512 1 96.38 18 LYS B O 1
ATOM 2490 N N . THR B 1 19 ? -16.547 22.469 -6.176 1 95.19 19 THR B N 1
ATOM 2491 C CA . THR B 1 19 ? -17.609 22.562 -7.172 1 95.19 19 THR B CA 1
ATOM 2492 C C . THR B 1 19 ? -17.094 22.125 -8.547 1 95.19 19 THR B C 1
ATOM 2494 O O . THR B 1 19 ? -17.766 21.391 -9.258 1 95.19 19 THR B O 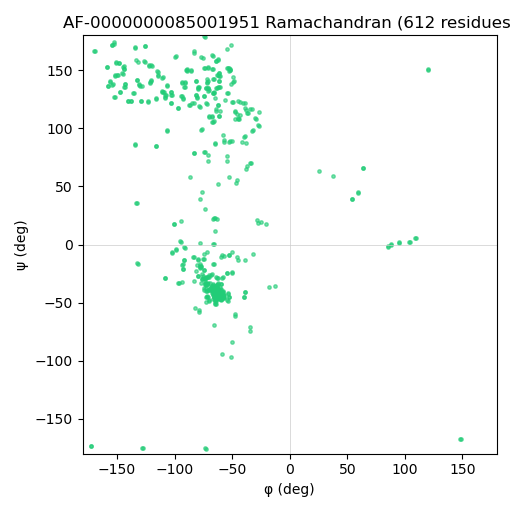1
ATOM 2497 N N . LYS B 1 20 ? -15.945 22.578 -8.859 1 94.38 20 LYS B N 1
ATOM 2498 C CA . LYS B 1 20 ? -15.352 22.219 -10.148 1 94.38 20 LYS B CA 1
ATOM 2499 C C . LYS B 1 20 ? -15.109 20.719 -10.25 1 94.38 20 LYS B C 1
ATOM 2501 O O . LYS B 1 20 ? -15.383 20.109 -11.289 1 94.38 20 LYS B O 1
ATOM 2506 N N . ILE B 1 21 ? -14.594 20.156 -9.172 1 93.06 21 ILE B N 1
ATOM 2507 C CA . ILE B 1 21 ? -14.312 18.719 -9.148 1 93.06 21 ILE B CA 1
ATOM 2508 C C . ILE B 1 21 ? -15.617 17.938 -9.281 1 93.06 21 ILE B C 1
ATOM 2510 O O . ILE B 1 21 ? -15.688 16.984 -10.062 1 93.06 21 ILE B O 1
ATOM 2514 N N . LEU B 1 22 ? -16.594 18.344 -8.578 1 92.06 22 LEU B N 1
ATOM 2515 C CA . LEU B 1 22 ? -17.891 17.656 -8.594 1 92.06 22 LEU B CA 1
ATOM 2516 C C . LEU B 1 22 ? -18.516 17.734 -9.977 1 92.06 22 LEU B C 1
ATOM 2518 O O . LEU B 1 22 ? -19.141 16.781 -10.438 1 92.06 22 LEU B O 1
ATOM 2522 N N . ASP B 1 23 ? -18.344 18.828 -10.672 1 88.75 23 ASP B N 1
ATOM 2523 C CA . ASP B 1 23 ? -18.859 18.984 -12.023 1 88.75 23 ASP B CA 1
ATOM 2524 C C . ASP B 1 23 ? -18.188 18.016 -12.992 1 88.75 23 ASP B C 1
ATOM 2526 O O . ASP B 1 23 ? -18.844 17.484 -13.891 1 88.75 23 ASP B O 1
ATOM 2530 N N . ARG B 1 24 ? -16.969 17.812 -12.758 1 84 24 ARG B N 1
ATOM 2531 C CA . ARG B 1 24 ? -16.219 16.906 -13.609 1 84 24 ARG B CA 1
ATOM 2532 C C . ARG B 1 24 ? -16.625 15.453 -13.359 1 84 24 ARG B C 1
ATOM 2534 O O . ARG B 1 24 ? -16.688 14.656 -14.297 1 84 24 ARG B O 1
ATOM 2541 N N . LEU B 1 25 ? -16.828 15.141 -12.117 1 82 25 LEU B N 1
ATOM 2542 C CA . LEU B 1 25 ? -17.203 13.781 -11.75 1 82 25 LEU B CA 1
ATOM 2543 C C . LEU B 1 25 ? -18.594 13.438 -12.25 1 82 25 LEU B C 1
ATOM 2545 O O . LEU B 1 25 ? -18.922 12.266 -12.453 1 82 25 LEU B O 1
ATOM 2549 N N . ALA B 1 26 ? -19.422 14.438 -12.43 1 76.06 26 ALA B N 1
ATOM 2550 C CA . ALA B 1 26 ? -20.812 14.258 -12.836 1 76.06 26 ALA B CA 1
ATOM 2551 C C . ALA B 1 26 ? -20.922 14.023 -14.336 1 76.06 26 ALA B C 1
ATOM 2553 O O . ALA B 1 26 ? -21.953 13.562 -14.828 1 76.06 26 ALA B O 1
ATOM 2554 N N . VAL B 1 27 ? -19.828 14.297 -14.992 1 67.44 27 VAL B N 1
ATOM 2555 C CA . VAL B 1 27 ? -19.859 14.094 -16.438 1 67.44 27 VAL B CA 1
ATOM 2556 C C . VAL B 1 27 ? -19.875 12.594 -16.75 1 67.44 27 VAL B C 1
ATOM 2558 O O . VAL B 1 27 ? -19.109 11.828 -16.172 1 67.44 27 VAL B O 1
ATOM 2561 N N . PRO B 1 28 ? -20.906 12.125 -17.453 1 60.19 28 PRO B N 1
ATOM 2562 C CA . PRO B 1 28 ? -21.031 10.703 -17.797 1 60.19 28 PRO B CA 1
ATOM 2563 C C . PRO B 1 28 ? -19.75 10.133 -18.391 1 60.19 28 PRO B C 1
ATOM 2565 O O . PRO B 1 28 ? -19 10.852 -19.047 1 60.19 28 PRO B O 1
ATOM 2568 N N . GLU B 1 29 ? -19.469 8.828 -17.938 1 56.28 29 GLU B N 1
ATOM 2569 C CA . GLU B 1 29 ? -18.312 8.055 -18.391 1 56.28 29 GLU B CA 1
ATOM 2570 C C . GLU B 1 29 ? -18.062 8.25 -19.875 1 56.28 29 GLU B C 1
ATOM 2572 O O . GLU B 1 29 ? -16.906 8.336 -20.312 1 56.28 29 GLU B O 1
ATOM 2577 N N . ALA B 1 30 ? -19.203 8.164 -20.578 1 52.75 30 ALA B N 1
ATOM 2578 C CA . ALA B 1 30 ? -19.125 8.211 -22.031 1 52.75 30 ALA B CA 1
ATOM 2579 C C . ALA B 1 30 ? -18.453 9.5 -22.516 1 52.75 30 ALA B C 1
ATOM 2581 O O . ALA B 1 30 ? -17.922 9.555 -23.609 1 52.75 30 ALA B O 1
ATOM 2582 N N . GLU B 1 31 ? -18.562 10.438 -21.812 1 48.72 31 GLU B N 1
ATOM 2583 C CA . GLU B 1 31 ? -18.016 11.727 -22.219 1 48.72 31 GLU B CA 1
ATOM 2584 C C . GLU B 1 31 ? -16.594 11.922 -21.672 1 48.72 31 GLU B C 1
ATOM 2586 O O . GLU B 1 31 ? -15.914 12.875 -22.047 1 48.72 31 GLU B O 1
ATOM 2591 N N . TYR B 1 32 ? -16.344 11.102 -20.703 1 46.22 32 TYR B N 1
ATOM 2592 C CA . TYR B 1 32 ? -15.008 11.203 -20.125 1 46.22 32 TYR B CA 1
ATOM 2593 C C . TYR B 1 32 ? -13.961 10.617 -21.047 1 46.22 32 TYR B C 1
ATOM 2595 O O . TYR B 1 32 ? -14.055 9.445 -21.438 1 46.22 32 TYR B O 1
ATOM 2603 N N . THR B 1 33 ? -13.562 11.328 -22.031 1 40 33 THR B N 1
ATOM 2604 C CA . THR B 1 33 ? -12.508 10.945 -22.953 1 40 33 THR B CA 1
ATOM 2605 C C . THR B 1 33 ? -11.258 10.5 -22.203 1 40 33 THR B C 1
ATOM 2607 O O . THR B 1 33 ? -10.258 10.109 -22.812 1 40 33 THR B O 1
ATOM 2610 N N . ASP B 1 34 ? -11.023 10.945 -20.922 1 41.5 34 ASP B N 1
ATOM 2611 C CA . ASP B 1 34 ? -9.672 10.711 -20.422 1 41.5 34 ASP B CA 1
ATOM 2612 C C . ASP B 1 34 ? -9.438 9.227 -20.141 1 41.5 34 ASP B C 1
ATOM 2614 O O . ASP B 1 34 ? -10.383 8.477 -19.891 1 41.5 34 ASP B O 1
ATOM 2618 N N . LEU B 1 35 ? -8.219 8.703 -20.469 1 40.06 35 LEU B N 1
ATOM 2619 C CA . LEU B 1 35 ? -7.602 7.387 -20.609 1 40.06 35 LEU B CA 1
ATOM 2620 C C . LEU B 1 35 ? -7.926 6.5 -19.406 1 40.06 35 LEU B C 1
ATOM 2622 O O . LEU B 1 35 ? -7.816 5.273 -19.5 1 40.06 35 LEU B O 1
ATOM 2626 N N . SER B 1 36 ? -7.535 6.906 -18.109 1 42.25 36 SER B N 1
ATOM 2627 C CA . SER B 1 36 ? -7.75 5.914 -17.062 1 42.25 36 SER B CA 1
ATOM 2628 C C . SER B 1 36 ? -9.234 5.715 -16.781 1 42.25 36 SER B C 1
ATOM 2630 O O . SER B 1 36 ? -10.031 6.652 -16.906 1 42.25 36 SER B O 1
ATOM 2632 N N . PRO B 1 37 ? -9.867 4.66 -17.078 1 42.78 37 PRO B N 1
ATOM 2633 C CA . PRO B 1 37 ? -11.258 4.477 -16.641 1 42.78 37 PRO B CA 1
ATOM 2634 C C . PRO B 1 37 ? -11.586 5.234 -15.367 1 42.78 37 PRO B C 1
ATOM 2636 O O . PRO B 1 37 ? -12.539 4.887 -14.664 1 42.78 37 PRO B O 1
ATOM 2639 N N . LYS B 1 38 ? -10.867 6.18 -14.977 1 45.34 38 LYS B N 1
ATOM 2640 C CA . LYS B 1 38 ? -10.875 6.844 -13.672 1 45.34 38 LYS B CA 1
ATOM 2641 C C . LYS B 1 38 ? -12.234 7.473 -13.383 1 45.34 38 LYS B C 1
ATOM 2643 O O . LYS B 1 38 ? -12.648 7.559 -12.227 1 45.34 38 LYS B O 1
ATOM 2648 N N . GLY B 1 39 ? -12.867 8.148 -14.391 1 49.09 39 GLY B N 1
ATOM 2649 C CA . GLY B 1 39 ? -13.812 9.203 -14.039 1 49.09 39 GLY B CA 1
ATOM 2650 C C . GLY B 1 39 ? -15.156 8.672 -13.586 1 49.09 39 GLY B C 1
ATOM 2651 O O . GLY B 1 39 ? -16.062 9.445 -13.258 1 49.09 39 GLY B O 1
ATOM 2652 N N . THR B 1 40 ? -15.359 7.488 -13.898 1 55.78 40 THR B N 1
ATOM 2653 C CA . THR B 1 40 ? -16.719 7.121 -13.516 1 55.78 40 THR B CA 1
ATOM 2654 C C . THR B 1 40 ? -16.766 6.691 -12.055 1 55.78 40 THR B C 1
ATOM 2656 O O . THR B 1 40 ? -15.852 6.039 -11.562 1 55.78 40 THR B O 1
ATOM 2659 N N . VAL B 1 41 ? -17.641 7.477 -11.352 1 59.22 41 VAL B N 1
ATOM 2660 C CA . VAL B 1 41 ? -17.906 7.09 -9.969 1 59.22 41 VAL B CA 1
ATOM 2661 C C . VAL B 1 41 ? -18.141 5.582 -9.891 1 59.22 41 VAL B C 1
ATOM 2663 O O . VAL B 1 41 ? -18.953 5.031 -10.648 1 59.22 41 VAL B O 1
ATOM 2666 N N . ASP B 1 42 ? -17.312 5.027 -9.062 1 76.44 42 ASP B N 1
ATOM 2667 C CA . ASP B 1 42 ? -17.406 3.588 -8.852 1 76.44 42 ASP B CA 1
ATOM 2668 C C . ASP B 1 42 ? -18.766 3.203 -8.281 1 76.44 42 ASP B C 1
ATOM 2670 O O . ASP B 1 42 ? -19.125 3.609 -7.176 1 76.44 42 ASP B O 1
ATOM 2674 N N . LYS B 1 43 ? -19.578 2.543 -9.047 1 81.19 43 LYS B N 1
ATOM 2675 C CA . LYS B 1 43 ? -20.938 2.158 -8.68 1 81.19 43 LYS B CA 1
ATOM 2676 C C . LYS B 1 43 ? -20.953 1.372 -7.375 1 81.19 43 LYS B C 1
ATOM 2678 O O . LYS B 1 43 ? -21.875 1.504 -6.574 1 81.19 43 LYS B O 1
ATOM 2683 N N . GLY B 1 44 ? -19.922 0.763 -7.027 1 87.75 44 GLY B N 1
ATOM 2684 C CA . GLY B 1 44 ? -19.891 -0.103 -5.859 1 87.75 44 GLY B CA 1
ATOM 2685 C C . GLY B 1 44 ? -19.812 0.661 -4.551 1 87.75 44 GLY B C 1
ATOM 2686 O O . GLY B 1 44 ? -20.156 0.125 -3.494 1 87.75 44 GLY B O 1
ATOM 2687 N N . ILE B 1 45 ? -19.391 1.952 -4.703 1 93.44 45 ILE B N 1
ATOM 2688 C CA . ILE B 1 45 ? -19.281 2.709 -3.461 1 93.44 45 ILE B CA 1
ATOM 2689 C C . ILE B 1 45 ? -19.922 4.082 -3.639 1 93.44 45 ILE B C 1
ATOM 2691 O O . ILE B 1 45 ? -19.438 5.074 -3.088 1 93.44 45 ILE B O 1
ATOM 2695 N N . ARG B 1 46 ? -20.969 4.188 -4.379 1 91.88 46 ARG B N 1
ATOM 2696 C CA . ARG B 1 46 ? -21.656 5.441 -4.676 1 91.88 46 ARG B CA 1
ATOM 2697 C C . ARG B 1 46 ? -22.188 6.082 -3.4 1 91.88 46 ARG B C 1
ATOM 2699 O O . ARG B 1 46 ? -22.125 7.305 -3.236 1 91.88 46 ARG B O 1
ATOM 2706 N N . ARG B 1 47 ? -22.703 5.297 -2.551 1 93.56 47 ARG B N 1
ATOM 2707 C CA . ARG B 1 47 ? -23.25 5.82 -1.301 1 93.56 47 ARG B CA 1
ATOM 2708 C C . ARG B 1 47 ? -22.172 6.504 -0.476 1 93.56 47 ARG B C 1
ATOM 2710 O O . ARG B 1 47 ? -22.375 7.605 0.039 1 93.56 47 ARG B O 1
ATOM 2717 N N . LEU B 1 48 ? -21.078 5.875 -0.356 1 96.19 48 LEU B N 1
ATOM 2718 C CA . LEU B 1 48 ? -19.953 6.438 0.377 1 96.19 48 LEU B CA 1
ATOM 2719 C C . LEU B 1 48 ? -19.484 7.742 -0.263 1 96.19 48 LEU B C 1
ATOM 2721 O O . LEU B 1 48 ? -19.297 8.742 0.429 1 96.19 48 LEU B O 1
ATOM 2725 N N . ILE B 1 49 ? -19.344 7.73 -1.54 1 95.12 49 ILE B N 1
ATOM 2726 C CA . ILE B 1 49 ? -18.875 8.891 -2.289 1 95.12 49 ILE B CA 1
ATOM 2727 C C . ILE B 1 49 ? -19.844 10.055 -2.104 1 95.12 49 ILE B C 1
ATOM 2729 O O . ILE B 1 49 ? -19.422 11.18 -1.835 1 95.12 49 ILE B O 1
ATOM 2733 N N . ASP B 1 50 ? -21.094 9.742 -2.186 1 93.75 50 ASP B N 1
ATOM 2734 C CA . ASP B 1 50 ? -22.109 10.773 -2.023 1 93.75 50 ASP B CA 1
ATOM 2735 C C . ASP B 1 50 ? -22.062 11.375 -0.622 1 93.75 50 ASP B C 1
ATOM 2737 O O . ASP B 1 50 ? -22.172 12.594 -0.461 1 93.75 50 ASP B O 1
ATOM 2741 N N . GLU B 1 51 ? -21.906 10.57 0.296 1 96.06 51 GLU B N 1
ATOM 2742 C CA . GLU B 1 51 ? -21.828 11.039 1.678 1 96.06 51 GLU B CA 1
ATOM 2743 C C . GLU B 1 51 ? -20.609 11.938 1.894 1 96.06 51 GLU B C 1
ATOM 2745 O O . GLU B 1 51 ? -20.719 13 2.504 1 96.06 51 GLU B O 1
ATOM 2750 N N . ILE B 1 52 ? -19.5 11.531 1.394 1 97.25 52 ILE B N 1
ATOM 2751 C CA . ILE B 1 52 ? -18.281 12.32 1.542 1 97.25 52 ILE B CA 1
ATOM 2752 C C . ILE B 1 52 ? -18.438 13.641 0.801 1 97.25 52 ILE B C 1
ATOM 2754 O O . ILE B 1 52 ? -18.156 14.711 1.359 1 97.25 52 ILE B O 1
ATOM 2758 N N . ASN B 1 53 ? -18.969 13.586 -0.401 1 95.81 53 ASN B N 1
ATOM 2759 C CA . ASN B 1 53 ? -19.047 14.766 -1.254 1 95.81 53 ASN B CA 1
ATOM 2760 C C . ASN B 1 53 ? -20.141 15.727 -0.774 1 95.81 53 ASN B C 1
ATOM 2762 O O . ASN B 1 53 ? -20.109 16.922 -1.101 1 95.81 53 ASN B O 1
ATOM 2766 N N . SER B 1 54 ? -21.062 15.258 -0.059 1 96 54 SER B N 1
ATOM 2767 C CA . SER B 1 54 ? -22.125 16.109 0.472 1 96 54 SER B CA 1
ATOM 2768 C C . SER B 1 54 ? -21.688 16.797 1.759 1 96 54 SER B C 1
ATOM 2770 O O . SER B 1 54 ? -22.359 17.688 2.258 1 96 54 SER B O 1
ATOM 2772 N N . THR B 1 55 ? -20.594 16.391 2.293 1 96 55 THR B N 1
ATOM 2773 C CA . THR B 1 55 ? -20.078 16.969 3.527 1 96 55 THR B CA 1
ATOM 2774 C C . THR B 1 55 ? -19.125 18.109 3.225 1 96 55 THR B C 1
ATOM 2776 O O . THR B 1 55 ? -18.25 18 2.359 1 96 55 THR B O 1
ATOM 2779 N N . ASP B 1 56 ? -19.281 19.234 3.965 1 95.25 56 ASP B N 1
ATOM 2780 C CA . ASP B 1 56 ? -18.406 20.375 3.764 1 95.25 56 ASP B CA 1
ATOM 2781 C C . ASP B 1 56 ? -16.953 20.031 4.109 1 95.25 56 ASP B C 1
ATOM 2783 O O . ASP B 1 56 ? -16.703 19.359 5.113 1 95.25 56 ASP B O 1
ATOM 2787 N N . GLY B 1 57 ? -16.078 20.422 3.266 1 97.25 57 GLY B N 1
ATOM 2788 C CA . GLY B 1 57 ? -14.664 20.281 3.557 1 97.25 57 GLY B CA 1
ATOM 2789 C C . GLY B 1 57 ? -14.055 19.016 2.992 1 97.25 57 GLY B C 1
ATOM 2790 O O . GLY B 1 57 ? -12.867 18.734 3.211 1 97.25 57 GLY B O 1
ATOM 2791 N N . PHE B 1 58 ? -14.883 18.266 2.312 1 98.06 58 PHE B N 1
ATOM 2792 C CA . PHE B 1 58 ? -14.414 17.031 1.697 1 98.06 58 PHE B CA 1
ATOM 2793 C C . PHE B 1 58 ? -14.883 16.938 0.25 1 98.06 58 PHE B C 1
ATOM 2795 O O . PHE B 1 58 ? -16 17.328 -0.072 1 98.06 58 PHE B O 1
ATOM 2802 N N . VAL B 1 59 ? -14.016 16.422 -0.637 1 97.88 59 VAL B N 1
ATOM 2803 C CA . VAL B 1 59 ? -14.453 16.109 -1.993 1 97.88 59 VAL B CA 1
ATOM 2804 C C . VAL B 1 59 ? -13.602 14.969 -2.562 1 97.88 59 VAL B C 1
ATOM 2806 O O . VAL B 1 59 ? -12.375 15.023 -2.502 1 97.88 59 VAL B O 1
ATOM 2809 N N . THR B 1 60 ? -14.273 13.922 -3.043 1 96.38 60 THR B N 1
ATOM 2810 C CA . THR B 1 60 ? -13.555 12.82 -3.666 1 96.38 60 THR B CA 1
ATOM 2811 C C . THR B 1 60 ? -13.016 13.227 -5.031 1 96.38 60 THR B C 1
ATOM 2813 O O . THR B 1 60 ? -13.688 13.93 -5.785 1 96.38 60 THR B O 1
ATOM 2816 N N . THR B 1 61 ? -11.734 12.883 -5.309 1 94.06 61 THR B N 1
ATOM 2817 C CA . THR B 1 61 ? -11.133 13.195 -6.602 1 94.06 61 THR B CA 1
ATOM 2818 C C . THR B 1 61 ? -10.953 11.93 -7.434 1 94.06 61 THR B C 1
ATOM 2820 O O . THR B 1 61 ? -10.867 12 -8.664 1 94.06 61 THR B O 1
ATOM 2823 N N . SER B 1 62 ? -10.773 10.766 -6.812 1 91.62 62 SER B N 1
ATOM 2824 C CA . SER B 1 62 ? -10.672 9.461 -7.457 1 91.62 62 SER B CA 1
ATOM 2825 C C . SER B 1 62 ? -11.148 8.344 -6.527 1 91.62 62 SER B C 1
ATOM 2827 O O . SER B 1 62 ? -11.016 8.453 -5.309 1 91.62 62 SER B O 1
ATOM 2829 N N . SER B 1 63 ? -11.773 7.34 -7.172 1 92.75 63 SER B N 1
ATOM 2830 C CA . SER B 1 63 ? -12.289 6.238 -6.363 1 92.75 63 SER B CA 1
ATOM 2831 C C . SER B 1 63 ? -12.266 4.926 -7.137 1 92.75 63 SER B C 1
ATOM 2833 O O . SER B 1 63 ? -12.391 4.922 -8.367 1 92.75 63 SER B O 1
ATOM 2835 N N . CYS B 1 64 ? -12.023 3.844 -6.426 1 93.06 64 CYS B N 1
ATOM 2836 C CA . CYS B 1 64 ? -12.164 2.469 -6.891 1 93.06 64 CYS B CA 1
ATOM 2837 C C . CYS B 1 64 ? -12.758 1.583 -5.801 1 93.06 64 CYS B C 1
ATOM 2839 O O . CYS B 1 64 ? -12.219 1.507 -4.695 1 93.06 64 CYS B O 1
ATOM 2841 N N . ALA B 1 65 ? -13.82 0.927 -6.043 1 94.75 65 ALA B N 1
ATOM 2842 C CA . ALA B 1 65 ? -14.531 0.146 -5.031 1 94.75 65 ALA B CA 1
ATOM 2843 C C . ALA B 1 65 ? -13.789 -1.153 -4.727 1 94.75 65 ALA B C 1
ATOM 2845 O O . ALA B 1 65 ? -14.078 -1.815 -3.725 1 94.75 65 ALA B O 1
ATOM 2846 N N . GLY B 1 66 ? -12.891 -1.491 -5.48 1 94.81 66 GLY B N 1
ATOM 2847 C CA . GLY B 1 66 ? -12.227 -2.785 -5.5 1 94.81 66 GLY B CA 1
ATOM 2848 C C . GLY B 1 66 ? -12.367 -3.508 -6.828 1 94.81 66 GLY B C 1
ATOM 2849 O O . GLY B 1 66 ? -13.367 -3.338 -7.527 1 94.81 66 GLY B O 1
ATOM 2850 N N . ARG B 1 67 ? -11.328 -4.324 -7.113 1 95 67 ARG B N 1
ATOM 2851 C CA . ARG B 1 67 ? -11.43 -5.023 -8.391 1 95 67 ARG B CA 1
ATOM 2852 C C . ARG B 1 67 ? -10.539 -6.262 -8.406 1 95 67 ARG B C 1
ATOM 2854 O O . ARG B 1 67 ? -9.555 -6.336 -7.668 1 95 67 ARG B O 1
ATOM 2861 N N . VAL B 1 68 ? -10.984 -7.223 -9.227 1 96.31 68 VAL B N 1
ATOM 2862 C CA . VAL B 1 68 ? -10.141 -8.336 -9.641 1 96.31 68 VAL B CA 1
ATOM 2863 C C . VAL B 1 68 ? -9.727 -8.148 -11.102 1 96.31 68 VAL B C 1
ATOM 2865 O O . VAL B 1 68 ? -10.523 -7.703 -11.93 1 96.31 68 VAL B O 1
ATOM 2868 N N . SER B 1 69 ? -8.477 -8.398 -11.383 1 96.19 69 SER B N 1
ATOM 2869 C CA . SER B 1 69 ? -8.016 -8.227 -12.75 1 96.19 69 SER B CA 1
ATOM 2870 C C . SER B 1 69 ? -6.961 -9.266 -13.117 1 96.19 69 SER B C 1
ATOM 2872 O O . SER B 1 69 ? -6.309 -9.828 -12.234 1 96.19 69 SER B O 1
ATOM 2874 N N . VAL B 1 70 ? -6.914 -9.688 -14.32 1 97.31 70 VAL B N 1
ATOM 2875 C CA . VAL B 1 70 ? -5.816 -10.414 -14.961 1 97.31 70 VAL B CA 1
ATOM 2876 C C . VAL B 1 70 ? -5.238 -9.57 -16.094 1 97.31 70 VAL B C 1
ATOM 2878 O O . VAL B 1 70 ? -5.977 -9.07 -16.938 1 97.31 70 VAL B O 1
ATOM 2881 N N . PHE B 1 71 ? -3.906 -9.344 -16.078 1 95.69 71 PHE B N 1
ATOM 2882 C CA . PHE B 1 71 ? -3.363 -8.445 -17.094 1 95.69 71 PHE B CA 1
ATOM 2883 C C . PHE B 1 71 ? -1.976 -8.898 -17.531 1 95.69 71 PHE B C 1
ATOM 2885 O O . PHE B 1 71 ? -1.277 -9.586 -16.781 1 95.69 71 PHE B O 1
ATOM 2892 N N . LEU B 1 72 ? -1.663 -8.555 -18.734 1 94 72 LEU B N 1
ATOM 2893 C CA . LEU B 1 72 ? -0.318 -8.68 -19.297 1 94 72 LEU B CA 1
ATOM 2894 C C . LEU B 1 72 ? 0.517 -7.445 -18.969 1 94 72 LEU B C 1
ATOM 2896 O O . LEU B 1 72 ? 0.117 -6.32 -19.297 1 94 72 LEU B O 1
ATOM 2900 N N . GLU B 1 73 ? 1.6 -7.711 -18.266 1 90.94 73 GLU B N 1
ATOM 2901 C CA . GLU B 1 73 ? 2.428 -6.57 -17.891 1 90.94 73 GLU B CA 1
ATOM 2902 C C . GLU B 1 73 ? 3.021 -5.883 -19.109 1 90.94 73 GLU B C 1
ATOM 2904 O O . GLU B 1 73 ? 3.086 -6.473 -20.188 1 90.94 73 GLU B O 1
ATOM 2909 N N . GLY B 1 74 ? 3.383 -4.621 -18.906 1 86.56 74 GLY B N 1
ATOM 2910 C CA . GLY B 1 74 ? 4.004 -3.877 -19.984 1 86.56 74 GLY B CA 1
ATOM 2911 C C . GLY B 1 74 ? 5.438 -4.297 -20.25 1 86.56 74 GLY B C 1
ATOM 2912 O O . GLY B 1 74 ? 5.945 -5.227 -19.625 1 86.56 74 GLY B O 1
ATOM 2913 N N . ARG B 1 75 ? 6.02 -3.666 -21.234 1 77.31 75 ARG B N 1
ATOM 2914 C CA . ARG B 1 75 ? 7.402 -3.98 -21.578 1 77.31 75 ARG B CA 1
ATOM 2915 C C . ARG B 1 75 ? 8.383 -3.262 -20.656 1 77.31 75 ARG B C 1
ATOM 2917 O O . ARG B 1 75 ? 8.148 -2.113 -20.281 1 77.31 75 ARG B O 1
ATOM 2924 N N . LYS B 1 76 ? 9.219 -4.055 -20.156 1 63.81 76 LYS B N 1
ATOM 2925 C CA . LYS B 1 76 ? 10.242 -3.479 -19.281 1 63.81 76 LYS B CA 1
ATOM 2926 C C . LYS B 1 76 ? 11.125 -2.496 -20.047 1 63.81 76 LYS B C 1
ATOM 2928 O O . LYS B 1 76 ? 11.414 -2.705 -21.234 1 63.81 76 LYS B O 1
ATOM 2933 N N . ALA B 1 77 ? 11.195 -1.327 -19.703 1 52.19 77 ALA B N 1
ATOM 2934 C CA . ALA B 1 77 ? 12.133 -0.4 -20.344 1 52.19 77 ALA B CA 1
ATOM 2935 C C . ALA B 1 77 ? 13.516 -1.036 -20.5 1 52.19 77 ALA B C 1
ATOM 2937 O O . ALA B 1 77 ? 13.992 -1.721 -19.594 1 52.19 77 ALA B O 1
ATOM 2938 N N . ALA B 1 78 ? 14 -1.4 -21.656 1 41.12 78 ALA B N 1
ATOM 2939 C CA . ALA B 1 78 ? 15.398 -1.744 -21.906 1 41.12 78 ALA B CA 1
ATOM 2940 C C . ALA B 1 78 ? 16.328 -0.824 -21.125 1 41.12 78 ALA B C 1
ATOM 2942 O O . ALA B 1 78 ? 16.047 0.363 -20.953 1 41.12 78 ALA B O 1
ATOM 2943 N N . GLU B 1 79 ? 17.156 -1.396 -20.156 1 40.84 79 GLU B N 1
ATOM 2944 C CA . GLU B 1 79 ? 18.312 -0.622 -19.719 1 40.84 79 GLU B CA 1
ATOM 2945 C C . GLU B 1 79 ? 18.891 0.205 -20.875 1 40.84 79 GLU B C 1
ATOM 2947 O O . GLU B 1 79 ? 19.344 -0.349 -21.875 1 40.84 79 GLU B O 1
ATOM 2952 N N . SER B 1 80 ? 18.5 1.153 -21.469 1 33.62 80 SER B N 1
ATOM 2953 C CA . SER B 1 80 ? 19.328 1.946 -22.375 1 33.62 80 SER B CA 1
ATOM 2954 C C . SER B 1 80 ? 20.734 2.152 -21.797 1 33.62 80 SER B C 1
ATOM 2956 O O . SER B 1 80 ? 20.891 2.75 -20.734 1 33.62 80 SER B O 1
ATOM 2958 N N . SER B 1 81 ? 21.703 1.214 -22.062 1 34.22 81 SER B N 1
ATOM 2959 C CA . SER B 1 81 ? 23.125 1.482 -21.969 1 34.22 81 SER B CA 1
ATOM 2960 C C . SER B 1 81 ? 23.453 2.912 -22.391 1 34.22 81 SER B C 1
ATOM 2962 O O . SER B 1 81 ? 24.406 3.512 -21.891 1 34.22 81 SER B O 1
ATOM 2964 N N . ASP B 1 82 ? 23.312 3.164 -23.812 1 29.7 82 ASP B N 1
ATOM 2965 C CA . ASP B 1 82 ? 24.141 4.184 -24.469 1 29.7 82 ASP B CA 1
ATOM 2966 C C . ASP B 1 82 ? 23.703 5.586 -24.047 1 29.7 82 ASP B C 1
ATOM 2968 O O . ASP B 1 82 ? 22.688 6.094 -24.516 1 29.7 82 ASP B O 1
ATOM 2972 N N . ALA B 1 83 ? 24.031 6.043 -22.922 1 31.36 83 ALA B N 1
ATOM 2973 C CA . ALA B 1 83 ? 24.125 7.461 -22.578 1 31.36 83 ALA B CA 1
ATOM 2974 C C . ALA B 1 83 ? 24.859 8.242 -23.656 1 31.36 83 ALA B C 1
ATOM 2976 O O . ALA B 1 83 ? 25.266 9.391 -23.438 1 31.36 83 ALA B O 1
ATOM 2977 N N . ASP B 1 84 ? 25.516 7.566 -24.641 1 27.86 84 ASP B N 1
ATOM 2978 C CA . ASP B 1 84 ? 26.359 8.531 -25.359 1 27.86 84 ASP B CA 1
ATOM 2979 C C . ASP B 1 84 ? 25.5 9.656 -25.953 1 27.86 84 ASP B C 1
ATOM 2981 O O . ASP B 1 84 ? 25.859 10.828 -25.828 1 27.86 84 ASP B O 1
ATOM 2985 N N . ALA B 1 85 ? 25.047 9.492 -27.359 1 26.73 85 ALA B N 1
ATOM 2986 C CA . ALA B 1 85 ? 25.062 10.633 -28.266 1 26.73 85 ALA B CA 1
ATOM 2987 C C . ALA B 1 85 ? 24.047 11.688 -27.844 1 26.73 85 ALA B C 1
ATOM 2989 O O . ALA B 1 85 ? 23.062 11.375 -27.172 1 26.73 85 ALA B O 1
ATOM 2990 N N . GLY B 1 86 ? 24.219 13.117 -28.109 1 27.5 86 GLY B N 1
ATOM 2991 C CA . GLY B 1 86 ? 23.797 14.508 -28.172 1 27.5 86 GLY B CA 1
ATOM 2992 C C . GLY B 1 86 ? 22.359 14.656 -28.656 1 27.5 86 GLY B C 1
ATOM 2993 O O . GLY B 1 86 ? 21.984 15.727 -29.141 1 27.5 86 GLY B O 1
ATOM 2994 N N . ALA B 1 87 ? 21.703 13.586 -29.234 1 26.56 87 ALA B N 1
ATOM 2995 C CA . ALA B 1 87 ? 20.594 14.172 -29.984 1 26.56 87 ALA B CA 1
ATOM 2996 C C . ALA B 1 87 ? 19.719 15.055 -29.094 1 26.56 87 ALA B C 1
ATOM 2998 O O . ALA B 1 87 ? 19.703 14.875 -27.875 1 26.56 87 ALA B O 1
ATOM 2999 N N . ASP B 1 88 ? 19.078 16.062 -29.688 1 27.41 88 ASP B N 1
ATOM 3000 C CA . ASP B 1 88 ? 18.156 17.156 -29.406 1 27.41 88 ASP B CA 1
ATOM 3001 C C . ASP B 1 88 ? 17 16.672 -28.547 1 27.41 88 ASP B C 1
ATOM 3003 O O . ASP B 1 88 ? 16.484 15.57 -28.719 1 27.41 88 ASP B O 1
ATOM 3007 N N . ALA B 1 89 ? 16.859 17.094 -27.266 1 30.16 89 ALA B N 1
ATOM 3008 C CA . ALA B 1 89 ? 15.836 17.234 -26.219 1 30.16 89 ALA B CA 1
ATOM 3009 C C . ALA B 1 89 ? 14.438 17.25 -26.828 1 30.16 89 ALA B C 1
ATOM 3011 O O . ALA B 1 89 ? 13.734 18.266 -26.75 1 30.16 89 ALA B O 1
ATOM 3012 N N . ASP B 1 90 ? 14.266 16.781 -28.094 1 27.84 90 ASP B N 1
ATOM 3013 C CA . ASP B 1 90 ? 12.883 16.938 -28.516 1 27.84 90 ASP B CA 1
ATOM 3014 C C . ASP B 1 90 ? 11.922 16.312 -27.5 1 27.84 90 ASP B C 1
ATOM 3016 O O . ASP B 1 90 ? 12.312 15.414 -26.75 1 27.84 90 ASP B O 1
ATOM 3020 N N . GLU B 1 91 ? 10.695 16.875 -27.375 1 29.72 91 GLU B N 1
ATOM 3021 C CA . GLU B 1 91 ? 9.461 17.094 -26.641 1 29.72 91 GLU B CA 1
ATOM 3022 C C . GLU B 1 91 ? 8.734 15.773 -26.375 1 29.72 91 GLU B C 1
ATOM 3024 O O . GLU B 1 91 ? 7.562 15.773 -26 1 29.72 91 GLU B O 1
ATOM 3029 N N . GLN B 1 92 ? 9.219 14.641 -27.016 1 30.45 92 GLN B N 1
ATOM 3030 C CA . GLN B 1 92 ? 8.172 13.656 -26.781 1 30.45 92 GLN B CA 1
ATOM 3031 C C . GLN B 1 92 ? 8.039 13.344 -25.297 1 30.45 92 GLN B C 1
ATOM 3033 O O . GLN B 1 92 ? 9.047 13.234 -24.594 1 30.45 92 GLN B O 1
ATOM 3038 N N . PRO B 1 93 ? 6.879 13.664 -24.719 1 34.66 93 PRO B N 1
ATOM 3039 C CA . PRO B 1 93 ? 6.648 13.352 -23.312 1 34.66 93 PRO B CA 1
ATOM 3040 C C . PRO B 1 93 ? 7.258 12.008 -22.906 1 34.66 93 PRO B C 1
ATOM 3042 O O . PRO B 1 93 ? 7.391 11.109 -23.734 1 34.66 93 PRO B O 1
ATOM 3045 N N . PRO B 1 94 ? 8.281 11.984 -22.047 1 34.84 94 PRO B N 1
ATOM 3046 C CA . PRO B 1 94 ? 8.875 10.719 -21.609 1 34.84 94 PRO B CA 1
ATOM 3047 C C . PRO B 1 94 ? 7.891 9.555 -21.672 1 34.84 94 PRO B C 1
ATOM 3049 O O . PRO B 1 94 ? 6.707 9.719 -21.375 1 34.84 94 PRO B O 1
ATOM 3052 N N . ALA B 1 95 ? 7.902 8.703 -22.609 1 33.94 95 ALA B N 1
ATOM 3053 C CA . ALA B 1 95 ? 7.156 7.453 -22.703 1 33.94 95 ALA B CA 1
ATOM 3054 C C . ALA B 1 95 ? 6.895 6.855 -21.328 1 33.94 95 ALA B C 1
ATOM 3056 O O . ALA B 1 95 ? 7.785 6.836 -20.469 1 33.94 95 ALA B O 1
ATOM 3057 N N . GLN B 1 96 ? 5.668 6.828 -20.766 1 40.75 96 GLN B N 1
ATOM 3058 C CA . GLN B 1 96 ? 5.188 6.199 -19.547 1 40.75 96 GLN B CA 1
ATOM 3059 C C . GLN B 1 96 ? 5.844 4.84 -19.328 1 40.75 96 GLN B C 1
ATOM 3061 O O . GLN B 1 96 ? 5.664 3.924 -20.141 1 40.75 96 GLN B O 1
ATOM 3066 N N . VAL B 1 97 ? 7.078 4.734 -19.109 1 41.22 97 VAL B N 1
ATOM 3067 C CA . VAL B 1 97 ? 7.754 3.502 -18.703 1 41.22 97 VAL B CA 1
ATOM 3068 C C . VAL B 1 97 ? 6.957 2.812 -17.594 1 41.22 97 VAL B C 1
ATOM 3070 O O . VAL B 1 97 ? 6.512 3.461 -16.656 1 41.22 97 VAL B O 1
ATOM 3073 N N . ALA B 1 98 ? 6.332 1.714 -17.969 1 48.66 98 ALA B N 1
ATOM 3074 C CA . ALA B 1 98 ? 5.609 0.943 -16.969 1 48.66 98 ALA B CA 1
ATOM 3075 C C . ALA B 1 98 ? 6.488 0.664 -15.75 1 48.66 98 ALA B C 1
ATOM 3077 O O . ALA B 1 98 ? 7.664 0.31 -15.898 1 48.66 98 ALA B O 1
ATOM 3078 N N . GLY B 1 99 ? 6.055 1.065 -14.609 1 52.97 99 GLY B N 1
ATOM 3079 C CA . GLY B 1 99 ? 6.727 0.583 -13.414 1 52.97 99 GLY B CA 1
ATOM 3080 C C . GLY B 1 99 ? 6.832 -0.929 -13.359 1 52.97 99 GLY B C 1
ATOM 3081 O O . GLY B 1 99 ? 6.16 -1.632 -14.117 1 52.97 99 GLY B O 1
ATOM 3082 N N . VAL B 1 100 ? 7.789 -1.426 -12.727 1 55.56 100 VAL B N 1
ATOM 3083 C CA . VAL B 1 100 ? 8.055 -2.852 -12.57 1 55.56 100 VAL B CA 1
ATOM 3084 C C . VAL B 1 100 ? 6.777 -3.574 -12.156 1 55.56 100 VAL B C 1
ATOM 3086 O O . VAL B 1 100 ? 6.176 -3.252 -11.133 1 55.56 100 VAL B O 1
ATOM 3089 N N . GLY B 1 101 ? 6.234 -4.469 -13.023 1 55.38 101 GLY B N 1
ATOM 3090 C CA . GLY B 1 101 ? 5.129 -5.359 -12.711 1 55.38 101 GLY B CA 1
ATOM 3091 C C . GLY B 1 101 ? 3.77 -4.742 -12.969 1 55.38 101 GLY B C 1
ATOM 3092 O O . GLY B 1 101 ? 2.738 -5.34 -12.648 1 55.38 101 GLY B O 1
ATOM 3093 N N . GLY B 1 102 ? 3.666 -3.52 -13.445 1 64.88 102 GLY B N 1
ATOM 3094 C CA . GLY B 1 102 ? 2.383 -2.881 -13.688 1 64.88 102 GLY B CA 1
ATOM 3095 C C . GLY B 1 102 ? 1.95 -2.932 -15.141 1 64.88 102 GLY B C 1
ATOM 3096 O O . GLY B 1 102 ? 2.715 -3.361 -16 1 64.88 102 GLY B O 1
ATOM 3097 N N . LYS B 1 103 ? 0.625 -2.695 -15.32 1 68.94 103 LYS B N 1
ATOM 3098 C CA . LYS B 1 103 ? 0.049 -2.654 -16.672 1 68.94 103 LYS B CA 1
ATOM 3099 C C . LYS B 1 103 ? 0.71 -1.571 -17.516 1 68.94 103 LYS B C 1
ATOM 3101 O O . LYS B 1 103 ? 0.746 -1.673 -18.734 1 68.94 103 LYS B O 1
ATOM 3106 N N . GLY B 1 104 ? 1.559 -0.673 -16.781 1 60.09 104 GLY B N 1
ATOM 3107 C CA . GLY B 1 104 ? 2.072 0.499 -17.469 1 60.09 104 GLY B CA 1
ATOM 3108 C C . GLY B 1 104 ? 2.807 0.16 -18.75 1 60.09 104 GLY B C 1
ATOM 3109 O O . GLY B 1 104 ? 3.062 -1.012 -19.031 1 60.09 104 GLY B O 1
ATOM 3110 N N . ALA B 1 105 ? 3.117 1.053 -19.562 1 64.62 105 ALA B N 1
ATOM 3111 C CA . ALA B 1 105 ? 3.836 1.209 -20.828 1 64.62 105 ALA B CA 1
ATOM 3112 C C . ALA B 1 105 ? 3.578 0.024 -21.75 1 64.62 105 ALA B C 1
ATOM 3114 O O . ALA B 1 105 ? 4.477 -0.785 -22 1 64.62 105 ALA B O 1
ATOM 3115 N N . GLY B 1 106 ? 2.229 -0.296 -22.156 1 70.06 106 GLY B N 1
ATOM 3116 C CA . GLY B 1 106 ? 1.896 -1.319 -23.125 1 70.06 106 GLY B CA 1
ATOM 3117 C C . GLY B 1 106 ? 1.252 -2.547 -22.516 1 70.06 106 GLY B C 1
ATOM 3118 O O . GLY B 1 106 ? 1.024 -3.547 -23.203 1 70.06 106 GLY B O 1
ATOM 3119 N N . GLY B 1 107 ? 0.98 -2.467 -21.219 1 82.62 107 GLY B N 1
ATOM 3120 C CA . GLY B 1 107 ? 0.244 -3.559 -20.609 1 82.62 107 GLY B CA 1
ATOM 3121 C C . GLY B 1 107 ? -1.212 -3.611 -21.031 1 82.62 107 GLY B C 1
ATOM 3122 O O . GLY B 1 107 ? -1.746 -2.633 -21.562 1 82.62 107 GLY B O 1
ATOM 3123 N N . THR B 1 108 ? -1.702 -4.84 -20.984 1 89.56 108 THR B N 1
ATOM 3124 C CA . THR B 1 108 ? -3.066 -5.043 -21.453 1 89.56 108 THR B CA 1
ATOM 3125 C C . THR B 1 108 ? -3.896 -5.789 -20.406 1 89.56 108 THR B C 1
ATOM 3127 O O . THR B 1 108 ? -3.426 -6.758 -19.812 1 89.56 108 THR B O 1
ATOM 3130 N N . TRP B 1 109 ? -5.098 -5.262 -20.266 1 92.44 109 TRP B N 1
ATOM 3131 C CA . TRP B 1 109 ? -6.055 -5.98 -19.438 1 92.44 109 TRP B CA 1
ATOM 3132 C C . TRP B 1 109 ? -6.598 -7.207 -20.156 1 92.44 109 TRP B C 1
ATOM 3134 O O . TRP B 1 109 ? -7.07 -7.109 -21.281 1 92.44 109 TRP B O 1
ATOM 3144 N N . LEU B 1 110 ? -6.516 -8.281 -19.516 1 95.44 110 LEU B N 1
ATOM 3145 C CA . LEU B 1 110 ? -7.117 -9.5 -20.062 1 95.44 110 LEU B CA 1
ATOM 3146 C C . LEU B 1 110 ? -8.5 -9.734 -19.453 1 95.44 110 LEU B C 1
ATOM 3148 O O . LEU B 1 110 ? -9.359 -10.336 -20.094 1 95.44 110 LEU B O 1
ATOM 3152 N N . TYR B 1 111 ? -8.695 -9.367 -18.25 1 95.88 111 TYR B N 1
ATOM 3153 C CA . TYR B 1 111 ? -9.969 -9.461 -17.531 1 95.88 111 TYR B CA 1
ATOM 3154 C C . TYR B 1 111 ? -10.016 -8.484 -16.375 1 95.88 111 TYR B C 1
ATOM 3156 O O . TYR B 1 111 ? -9.039 -8.32 -15.648 1 95.88 111 TYR B O 1
ATOM 3164 N N . VAL B 1 112 ? -11.172 -7.801 -16.219 1 94.75 112 VAL B N 1
ATOM 3165 C CA . VAL B 1 112 ? -11.375 -6.902 -15.078 1 94.75 112 VAL B CA 1
ATOM 3166 C C . VAL B 1 112 ? -12.828 -6.98 -14.609 1 94.75 112 VAL B C 1
ATOM 3168 O O . VAL B 1 112 ? -13.75 -7.008 -15.422 1 94.75 112 VAL B O 1
ATOM 3171 N N . SER B 1 113 ? -12.969 -7.066 -13.289 1 94.81 113 SER B N 1
ATOM 3172 C CA . SER B 1 113 ? -14.297 -6.984 -12.688 1 94.81 113 SER B CA 1
ATOM 3173 C C . SER B 1 113 ? -14.25 -6.23 -11.359 1 94.81 113 SER B C 1
ATOM 3175 O O . SER B 1 113 ? -13.336 -6.422 -10.555 1 94.81 113 SER B O 1
ATOM 3177 N N . HIS B 1 114 ? -15.203 -5.391 -11.109 1 93.69 114 HIS B N 1
ATOM 3178 C CA . HIS B 1 114 ? -15.328 -4.672 -9.844 1 93.69 114 HIS B CA 1
ATOM 3179 C C . HIS B 1 114 ? -16.281 -5.391 -8.898 1 93.69 114 HIS B C 1
ATOM 3181 O O . HIS B 1 114 ? -16.562 -4.902 -7.797 1 93.69 114 HIS B O 1
ATOM 3187 N N . ASP B 1 115 ? -16.781 -6.559 -9.359 1 93.69 115 ASP B N 1
ATOM 3188 C CA . ASP B 1 115 ? -17.688 -7.402 -8.57 1 93.69 115 ASP B CA 1
ATOM 3189 C C . ASP B 1 115 ? -17.156 -8.828 -8.477 1 93.69 115 ASP B C 1
ATOM 3191 O O . ASP B 1 115 ? -16.312 -9.242 -9.273 1 93.69 115 ASP B O 1
ATOM 3195 N N . PRO B 1 116 ? -17.641 -9.523 -7.414 1 95.12 116 PRO B N 1
ATOM 3196 C CA . PRO B 1 116 ? -17.297 -10.945 -7.387 1 95.12 116 PRO B CA 1
ATOM 3197 C C . PRO B 1 116 ? -17.641 -11.664 -8.695 1 95.12 116 PRO B C 1
ATOM 3199 O O . PRO B 1 116 ? -18.625 -11.305 -9.352 1 95.12 116 PRO B O 1
ATOM 3202 N N . VAL B 1 117 ? -16.875 -12.664 -8.969 1 95.62 117 VAL B N 1
ATOM 3203 C CA . VAL B 1 117 ? -17 -13.289 -10.281 1 95.62 117 VAL B CA 1
ATOM 3204 C C . VAL B 1 117 ? -17.516 -14.711 -10.133 1 95.62 117 VAL B C 1
ATOM 3206 O O . VAL B 1 117 ? -17.156 -15.422 -9.188 1 95.62 117 VAL B O 1
ATOM 3209 N N . PRO B 1 118 ? -18.281 -15.133 -11.055 1 93.25 118 PRO B N 1
ATOM 3210 C CA . PRO B 1 118 ? -18.75 -16.516 -11.039 1 93.25 118 PRO B CA 1
ATOM 3211 C C . PRO B 1 118 ? -17.672 -17.5 -11.5 1 93.25 118 PRO B C 1
ATOM 3213 O O . PRO B 1 118 ? -16.703 -17.109 -12.141 1 93.25 118 PRO B O 1
ATOM 3216 N N . GLY B 1 119 ? -17.906 -18.75 -11.133 1 91.06 119 GLY B N 1
ATOM 3217 C CA . GLY B 1 119 ? -17.016 -19.797 -11.609 1 91.06 119 GLY B CA 1
ATOM 3218 C C . GLY B 1 119 ? -17.094 -20.016 -13.109 1 91.06 119 GLY B C 1
ATOM 3219 O O . GLY B 1 119 ? -18.188 -20 -13.688 1 91.06 119 GLY B O 1
ATOM 3220 N N . GLN B 1 120 ? -15.961 -20.031 -13.719 1 93.06 120 GLN B N 1
ATOM 3221 C CA . GLN B 1 120 ? -15.891 -20.344 -15.148 1 93.06 120 GLN B CA 1
ATOM 3222 C C . GLN B 1 120 ? -14.547 -20.953 -15.516 1 93.06 120 GLN B C 1
ATOM 3224 O O . GLN B 1 120 ? -13.695 -21.172 -14.641 1 93.06 120 GLN B O 1
ATOM 3229 N N . ASP B 1 121 ? -14.5 -21.391 -16.781 1 94.94 121 ASP B N 1
ATOM 3230 C CA . ASP B 1 121 ? -13.219 -21.891 -17.266 1 94.94 121 ASP B CA 1
ATOM 3231 C C . ASP B 1 121 ? -12.266 -20.734 -17.578 1 94.94 121 ASP B C 1
ATOM 3233 O O . ASP B 1 121 ? -12.289 -20.188 -18.688 1 94.94 121 ASP B O 1
ATOM 3237 N N . TRP B 1 122 ? -11.445 -20.531 -16.672 1 95.31 122 TRP B N 1
ATOM 3238 C CA . TRP B 1 122 ? -10.609 -19.344 -16.766 1 95.31 122 TRP B CA 1
ATOM 3239 C C . TRP B 1 122 ? -9.492 -19.531 -17.781 1 95.31 122 TRP B C 1
ATOM 3241 O O . TRP B 1 122 ? -9.016 -18.562 -18.375 1 95.31 122 TRP B O 1
ATOM 3251 N N . LEU B 1 123 ? -9.039 -20.734 -17.969 1 95.19 123 LEU B N 1
ATOM 3252 C CA . LEU B 1 123 ? -8.055 -20.969 -19.031 1 95.19 123 LEU B CA 1
ATOM 3253 C C . LEU B 1 123 ? -8.602 -20.547 -20.391 1 95.19 123 LEU B C 1
ATOM 3255 O O . LEU B 1 123 ? -7.914 -19.891 -21.156 1 95.19 123 LEU B O 1
ATOM 3259 N N . GLN B 1 124 ? -9.789 -20.906 -20.562 1 95.31 124 GLN B N 1
ATOM 3260 C CA . GLN B 1 124 ? -10.445 -20.547 -21.828 1 95.31 124 GLN B CA 1
ATOM 3261 C C . GLN B 1 124 ? -10.75 -19.062 -21.891 1 95.31 124 GLN B C 1
ATOM 3263 O O . GLN B 1 124 ? -10.492 -18.406 -22.906 1 95.31 124 GLN B O 1
ATOM 3268 N N . THR B 1 125 ? -11.273 -18.531 -20.812 1 95.38 125 THR B N 1
ATOM 3269 C CA . THR B 1 125 ? -11.664 -17.125 -20.75 1 95.38 125 THR B CA 1
ATOM 3270 C C . THR B 1 125 ? -10.461 -16.219 -21 1 95.38 125 THR B C 1
ATOM 3272 O O . THR B 1 125 ? -10.57 -15.203 -21.688 1 95.38 125 THR B O 1
ATOM 3275 N N . LEU B 1 126 ? -9.297 -16.641 -20.562 1 96.19 126 LEU B N 1
ATOM 3276 C CA . LEU B 1 126 ? -8.086 -15.82 -20.656 1 96.19 126 LEU B CA 1
ATOM 3277 C C . LEU B 1 126 ? -7.25 -16.234 -21.859 1 96.19 126 LEU B C 1
ATOM 3279 O O . LEU B 1 126 ? -6.18 -15.664 -22.094 1 96.19 126 LEU B O 1
ATOM 3283 N N . ALA B 1 127 ? -7.637 -17.25 -22.578 1 94.81 127 ALA B N 1
ATOM 3284 C CA . ALA B 1 127 ? -6.949 -17.75 -23.766 1 94.81 127 ALA B CA 1
ATOM 3285 C C . ALA B 1 127 ? -5.52 -18.172 -23.422 1 94.81 127 ALA B C 1
ATOM 3287 O O . ALA B 1 127 ? -4.574 -17.781 -24.125 1 94.81 127 ALA B O 1
ATOM 3288 N N . LEU B 1 128 ? -5.406 -18.859 -22.344 1 94.94 128 LEU B N 1
ATOM 3289 C CA . LEU B 1 128 ? -4.102 -19.375 -21.938 1 94.94 128 LEU B CA 1
ATOM 3290 C C . LEU B 1 128 ? -3.896 -20.797 -22.453 1 94.94 128 LEU B C 1
ATOM 3292 O O . LEU B 1 128 ? -4.73 -21.672 -22.203 1 94.94 128 LEU B O 1
ATOM 3296 N N . GLU B 1 129 ? -2.809 -21.016 -23.109 1 92.56 129 GLU B N 1
ATOM 3297 C CA . GLU B 1 129 ? -2.447 -22.359 -23.547 1 92.56 129 GLU B CA 1
ATOM 3298 C C . GLU B 1 129 ? -1.628 -23.094 -22.484 1 92.56 129 GLU B C 1
ATOM 3300 O O . GLU B 1 129 ? -0.956 -22.453 -21.672 1 92.56 129 GLU B O 1
ATOM 3305 N N . ASP B 1 130 ? -1.813 -24.438 -22.562 1 81.69 130 ASP B N 1
ATOM 3306 C CA . ASP B 1 130 ? -0.982 -25.234 -21.656 1 81.69 130 ASP B CA 1
ATOM 3307 C C . ASP B 1 130 ? 0.491 -25.141 -22.047 1 81.69 130 ASP B C 1
ATOM 3309 O O . ASP B 1 130 ? 0.843 -25.312 -23.219 1 81.69 130 ASP B O 1
ATOM 3313 N N . GLY B 1 131 ? 1.225 -24.438 -21.344 1 65.81 131 GLY B N 1
ATOM 3314 C CA . GLY B 1 131 ? 2.615 -24.344 -21.75 1 65.81 131 GLY B CA 1
ATOM 3315 C C . GLY B 1 131 ? 3.594 -24.562 -20.625 1 65.81 131 GLY B C 1
ATOM 3316 O O . GLY B 1 131 ? 3.186 -24.734 -19.469 1 65.81 131 GLY B O 1
ATOM 3317 N N . GLU B 1 132 ? 4.844 -24.969 -21.078 1 58.91 132 GLU B N 1
ATOM 3318 C CA . GLU B 1 132 ? 5.926 -25.125 -20.109 1 58.91 132 GLU B CA 1
ATOM 3319 C C . GLU B 1 132 ? 6.391 -23.766 -19.578 1 58.91 132 GLU B C 1
ATOM 3321 O O . GLU B 1 132 ? 6.297 -22.75 -20.281 1 58.91 132 GLU B O 1
ATOM 3326 N N . ALA B 1 133 ? 6.531 -23.688 -18.234 1 57.41 133 ALA B N 1
ATOM 3327 C CA . ALA B 1 133 ? 6.973 -22.516 -17.5 1 57.41 133 ALA B CA 1
ATOM 3328 C C . ALA B 1 133 ? 8.203 -21.891 -18.141 1 57.41 133 ALA B C 1
ATOM 3330 O O . ALA B 1 133 ? 9.312 -22.422 -18.016 1 57.41 133 ALA B O 1
ATOM 3331 N N . GLN B 1 134 ? 8.164 -21.578 -19.484 1 58.06 134 GLN B N 1
ATOM 3332 C CA . GLN B 1 134 ? 9.375 -20.875 -19.906 1 58.06 134 GLN B CA 1
ATOM 3333 C C . GLN B 1 134 ? 9.32 -19.406 -19.484 1 58.06 134 GLN B C 1
ATOM 3335 O O . GLN B 1 134 ? 8.289 -18.75 -19.609 1 58.06 134 GLN B O 1
ATOM 3340 N N . ARG B 1 135 ? 10.312 -19.016 -18.609 1 59 135 ARG B N 1
ATOM 3341 C CA . ARG B 1 135 ? 10.438 -17.672 -18.062 1 59 135 ARG B CA 1
ATOM 3342 C C . ARG B 1 135 ? 10.75 -16.656 -19.156 1 59 135 ARG B C 1
ATOM 3344 O O . ARG B 1 135 ? 11.203 -15.539 -18.875 1 59 135 ARG B O 1
ATOM 3351 N N . THR B 1 136 ? 10.391 -17.016 -20.469 1 63.81 136 THR B N 1
ATOM 3352 C CA . THR B 1 136 ? 10.836 -16.031 -21.453 1 63.81 136 THR B CA 1
ATOM 3353 C C . THR B 1 136 ? 9.656 -15.227 -21.984 1 63.81 136 THR B C 1
ATOM 3355 O O . THR B 1 136 ? 8.547 -15.75 -22.141 1 63.81 136 THR B O 1
ATOM 3358 N N . GLY B 1 137 ? 9.461 -13.898 -21.344 1 79.88 137 GLY B N 1
ATOM 3359 C CA . GLY B 1 137 ? 8.477 -12.984 -21.906 1 79.88 137 GLY B CA 1
ATOM 3360 C C . GLY B 1 137 ? 7.816 -12.109 -20.859 1 79.88 137 GLY B C 1
ATOM 3361 O O . GLY B 1 137 ? 8.273 -12.039 -19.719 1 79.88 137 GLY B O 1
ATOM 3362 N N . ARG B 1 138 ? 6.711 -11.492 -21.406 1 90.5 138 ARG B N 1
ATOM 3363 C CA . ARG B 1 138 ? 5.941 -10.625 -20.516 1 90.5 138 ARG B CA 1
ATOM 3364 C C . ARG B 1 138 ? 5.012 -11.445 -19.625 1 90.5 138 ARG B C 1
ATOM 3366 O O . ARG B 1 138 ? 4.367 -12.391 -20.094 1 90.5 138 ARG B O 1
ATOM 3373 N N . LEU B 1 139 ? 5 -11.102 -18.422 1 92.81 139 LEU B N 1
ATOM 3374 C CA . LEU B 1 139 ? 4.289 -11.906 -17.438 1 92.81 139 LEU B CA 1
ATOM 3375 C C . LEU B 1 139 ? 2.82 -11.508 -17.375 1 92.81 139 LEU B C 1
ATOM 3377 O O . LEU B 1 139 ? 2.469 -10.359 -17.656 1 92.81 139 LEU B O 1
ATOM 3381 N N . ILE B 1 140 ? 2.004 -12.477 -17.047 1 94.94 140 ILE B N 1
ATOM 3382 C CA . ILE B 1 140 ? 0.579 -12.266 -16.828 1 94.94 140 ILE B CA 1
ATOM 3383 C C . ILE B 1 140 ? 0.27 -12.43 -15.336 1 94.94 140 ILE B C 1
ATOM 3385 O O . ILE B 1 140 ? 0.617 -13.445 -14.727 1 94.94 140 ILE B O 1
ATOM 3389 N N . HIS B 1 141 ? -0.445 -11.453 -14.828 1 96.38 141 HIS B N 1
ATOM 3390 C CA . HIS B 1 141 ? -0.691 -11.391 -13.391 1 96.38 141 HIS B CA 1
ATOM 3391 C C . HIS B 1 141 ? -2.186 -11.414 -13.086 1 96.38 141 HIS B C 1
ATOM 3393 O O . HIS B 1 141 ? -2.98 -10.805 -13.805 1 96.38 141 HIS B O 1
ATOM 3399 N N . PHE B 1 142 ? -2.523 -12.172 -12.031 1 97.5 142 PHE B N 1
ATOM 3400 C CA . PHE B 1 142 ? -3.803 -12.016 -11.352 1 97.5 142 PHE B CA 1
ATOM 3401 C C . PHE B 1 142 ? -3.674 -11.062 -10.172 1 97.5 142 PHE B C 1
ATOM 3403 O O . PHE B 1 142 ? -2.688 -11.102 -9.438 1 97.5 142 PHE B O 1
ATOM 3410 N N . LYS B 1 143 ? -4.73 -10.203 -10.023 1 96.62 143 LYS B N 1
ATOM 3411 C CA . LYS B 1 143 ? -4.641 -9.25 -8.922 1 96.62 143 LYS B CA 1
ATOM 3412 C C . LYS B 1 143 ? -6.02 -8.938 -8.352 1 96.62 143 LYS B C 1
ATOM 3414 O O . LYS B 1 143 ? -6.977 -8.734 -9.102 1 96.62 143 LYS B O 1
ATOM 3419 N N . PHE B 1 144 ? -6.117 -9.016 -7.051 1 96.94 144 PHE B N 1
ATOM 3420 C CA . PHE B 1 144 ? -7.215 -8.359 -6.344 1 96.94 144 PHE B CA 1
ATOM 3421 C C . PHE B 1 144 ? -6.738 -7.078 -5.672 1 96.94 144 PHE B C 1
ATOM 3423 O O . PHE B 1 144 ? -5.758 -7.09 -4.926 1 96.94 144 PHE B O 1
ATOM 3430 N N . GLU B 1 145 ? -7.43 -6.004 -5.91 1 95.69 145 GLU B N 1
ATOM 3431 C CA . GLU B 1 145 ? -7.145 -4.707 -5.297 1 95.69 145 GLU B CA 1
ATOM 3432 C C . GLU B 1 145 ? -8.359 -4.172 -4.551 1 95.69 145 GLU B C 1
ATOM 3434 O O . GLU B 1 145 ? -9.43 -3.994 -5.141 1 95.69 145 GLU B O 1
ATOM 3439 N N . PRO B 1 146 ? -8.164 -3.902 -3.256 1 96.25 146 PRO B N 1
ATOM 3440 C CA . PRO B 1 146 ? -9.281 -3.359 -2.479 1 96.25 146 PRO B CA 1
ATOM 3441 C C . PRO B 1 146 ? -9.586 -1.903 -2.822 1 96.25 146 PRO B C 1
ATOM 3443 O O . PRO B 1 146 ? -8.953 -1.329 -3.711 1 96.25 146 PRO B O 1
ATOM 3446 N N . MET B 1 147 ? -10.523 -1.376 -2.08 1 96.38 147 MET B N 1
ATOM 3447 C CA . MET B 1 147 ? -10.992 -0.016 -2.328 1 96.38 147 MET B CA 1
ATOM 3448 C C . MET B 1 147 ? -9.859 0.99 -2.148 1 96.38 147 MET B C 1
ATOM 3450 O O . MET B 1 147 ? -9.078 0.89 -1.201 1 96.38 147 MET B O 1
ATOM 3454 N N . ILE B 1 148 ? -9.828 1.929 -2.967 1 95.75 148 ILE B N 1
ATOM 3455 C CA . ILE B 1 148 ? -8.961 3.094 -2.816 1 95.75 148 ILE B CA 1
ATOM 3456 C C . ILE B 1 148 ? -9.773 4.371 -3.008 1 95.75 148 ILE B C 1
ATOM 3458 O O . ILE B 1 148 ? -10.641 4.438 -3.887 1 95.75 148 ILE B O 1
ATOM 3462 N N . LEU B 1 149 ? -9.547 5.348 -2.201 1 96.31 149 LEU B N 1
ATOM 3463 C CA . LEU B 1 149 ? -10.227 6.637 -2.27 1 96.31 149 LEU B CA 1
ATOM 3464 C C . LEU B 1 149 ? -9.234 7.781 -2.098 1 96.31 149 LEU B C 1
ATOM 3466 O O . LEU B 1 149 ? -8.383 7.742 -1.21 1 96.31 149 LEU B O 1
ATOM 3470 N N . HIS B 1 150 ? -9.305 8.719 -2.996 1 96.88 150 HIS B N 1
ATOM 3471 C CA . HIS B 1 150 ? -8.586 9.977 -2.826 1 96.88 150 HIS B CA 1
ATOM 3472 C C . HIS B 1 150 ? -9.555 11.125 -2.529 1 96.88 150 HIS B C 1
ATOM 3474 O O . HIS B 1 150 ? -10.5 11.359 -3.285 1 96.88 150 HIS B O 1
ATOM 3480 N N . VAL B 1 151 ? -9.25 11.797 -1.456 1 98.19 151 VAL B N 1
ATOM 3481 C CA . VAL B 1 151 ? -10.141 12.867 -1.013 1 98.19 151 VAL B CA 1
ATOM 3482 C C . VAL B 1 151 ? -9.328 14.141 -0.772 1 98.19 151 VAL B C 1
ATOM 3484 O O . VAL B 1 151 ? -8.359 14.133 -0.011 1 98.19 151 VAL B O 1
ATOM 3487 N N . LEU B 1 152 ? -9.734 15.172 -1.454 1 98.19 152 LEU B N 1
ATOM 3488 C CA . LEU B 1 152 ? -9.219 16.5 -1.13 1 98.19 152 LEU B CA 1
ATOM 3489 C C . LEU B 1 152 ? -9.938 17.078 0.088 1 98.19 152 LEU B C 1
ATOM 3491 O O . LEU B 1 152 ? -11.164 17 0.184 1 98.19 152 LEU B O 1
ATOM 3495 N N . THR B 1 153 ? -9.141 17.625 0.998 1 98 153 THR B N 1
ATOM 3496 C CA . THR B 1 153 ? -9.734 18.141 2.227 1 98 153 THR B CA 1
ATOM 3497 C C . THR B 1 153 ? -9.406 19.625 2.402 1 98 153 THR B C 1
ATOM 3499 O O . THR B 1 153 ? -8.375 20.094 1.93 1 98 153 THR B O 1
ATOM 3502 N N . ALA B 1 154 ? -10.266 20.297 3.123 1 96.62 154 ALA B N 1
ATOM 3503 C CA . ALA B 1 154 ? -10.195 21.766 3.207 1 96.62 154 ALA B CA 1
ATOM 3504 C C . ALA B 1 154 ? -9.117 22.203 4.195 1 96.62 154 ALA B C 1
ATOM 3506 O O . ALA B 1 154 ? -8.656 23.344 4.152 1 96.62 154 ALA B O 1
ATOM 3507 N N . SER B 1 155 ? -8.828 21.359 5.184 1 95.06 155 SER B N 1
ATOM 3508 C CA . SER B 1 155 ? -7.859 21.688 6.223 1 95.06 155 SER B CA 1
ATOM 3509 C C . SER B 1 155 ? -7.238 20.438 6.824 1 95.06 155 SER B C 1
ATOM 3511 O O . SER B 1 155 ? -7.699 19.328 6.562 1 95.06 155 SER B O 1
ATOM 3513 N N . LEU B 1 156 ? -6.219 20.656 7.645 1 95.31 156 LEU B N 1
ATOM 3514 C CA . LEU B 1 156 ? -5.578 19.547 8.344 1 95.31 156 LEU B CA 1
ATOM 3515 C C . LEU B 1 156 ? -6.559 18.859 9.281 1 95.31 156 LEU B C 1
ATOM 3517 O O . LEU B 1 156 ? -6.484 17.641 9.477 1 95.31 156 LEU B O 1
ATOM 3521 N N . ALA B 1 157 ? -7.445 19.641 9.828 1 94.38 157 ALA B N 1
ATOM 3522 C CA . ALA B 1 157 ? -8.445 19.062 10.727 1 94.38 157 ALA B CA 1
ATOM 3523 C C . ALA B 1 157 ? -9.375 18.109 9.984 1 94.38 157 ALA B C 1
ATOM 3525 O O . ALA B 1 157 ?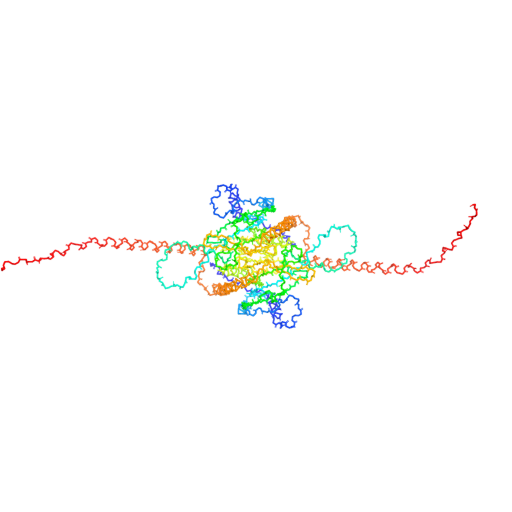 -9.727 17.047 10.492 1 94.38 157 ALA B O 1
ATOM 3526 N N . HIS B 1 158 ? -9.812 18.516 8.82 1 96.94 158 HIS B N 1
ATOM 3527 C CA . HIS B 1 158 ? -10.633 17.656 7.977 1 96.94 158 HIS B CA 1
ATOM 3528 C C . HIS B 1 158 ? -9.891 16.375 7.609 1 96.94 158 HIS B C 1
ATOM 3530 O O . HIS B 1 158 ? -10.453 15.273 7.695 1 96.94 158 HIS B O 1
ATOM 3536 N N . ALA B 1 159 ? -8.672 16.516 7.199 1 98.06 159 ALA B N 1
ATOM 3537 C CA . ALA B 1 159 ? -7.848 15.367 6.844 1 98.06 159 ALA B CA 1
ATOM 3538 C C . ALA B 1 159 ? -7.707 14.414 8.023 1 98.06 159 ALA B C 1
ATOM 3540 O O . ALA B 1 159 ? -7.816 13.195 7.855 1 98.06 159 ALA B O 1
ATOM 3541 N N . GLN B 1 160 ? -7.438 14.984 9.188 1 96.94 160 GLN B N 1
ATOM 3542 C CA . GLN B 1 160 ? -7.27 14.172 10.391 1 96.94 160 GLN B CA 1
ATOM 3543 C C . GLN B 1 160 ? -8.531 13.367 10.688 1 96.94 160 GLN B C 1
ATOM 3545 O O . GLN B 1 160 ? -8.445 12.188 11.055 1 96.94 160 GLN B O 1
ATOM 3550 N N . LEU B 1 161 ? -9.641 13.984 10.586 1 96.94 161 LEU B N 1
ATOM 3551 C CA . LEU B 1 161 ? -10.898 13.305 10.836 1 96.94 161 LEU B CA 1
ATOM 3552 C C . LEU B 1 161 ? -11.086 12.125 9.883 1 96.94 161 LEU B C 1
ATOM 3554 O O . LEU B 1 161 ? -11.461 11.031 10.305 1 96.94 161 LEU B O 1
ATOM 3558 N N . LEU B 1 162 ? -10.844 12.375 8.625 1 98.38 162 LEU B N 1
ATOM 3559 C CA . LEU B 1 162 ? -10.977 11.336 7.613 1 98.38 162 LEU B CA 1
ATOM 3560 C C . LEU B 1 162 ? -10 10.195 7.871 1 98.38 162 LEU B C 1
ATOM 3562 O O . LEU B 1 162 ? -10.375 9.023 7.789 1 98.38 162 LEU B O 1
ATOM 3566 N N . LEU B 1 163 ? -8.773 10.516 8.18 1 98.31 163 LEU B N 1
ATOM 3567 C CA . LEU B 1 163 ? -7.75 9.516 8.461 1 98.31 163 LEU B CA 1
ATOM 3568 C C . LEU B 1 163 ? -8.125 8.672 9.68 1 98.31 163 LEU B C 1
ATOM 3570 O O . LEU B 1 163 ? -7.969 7.453 9.664 1 98.31 163 LEU B O 1
ATOM 3574 N N . ARG B 1 164 ? -8.57 9.367 10.648 1 97.25 164 ARG B N 1
ATOM 3575 C CA . ARG B 1 164 ? -9.008 8.656 11.836 1 97.25 164 ARG B CA 1
ATOM 3576 C C . ARG B 1 164 ? -10.102 7.648 11.5 1 97.25 164 ARG B C 1
ATOM 3578 O O . ARG B 1 164 ? -10.07 6.504 11.961 1 97.25 164 ARG B O 1
ATOM 3585 N N . SER B 1 165 ? -11.039 8.039 10.734 1 98.31 165 SER B N 1
ATOM 3586 C CA . SER B 1 165 ? -12.133 7.168 10.312 1 98.31 165 SER B CA 1
ATOM 3587 C C . SER B 1 165 ? -11.617 5.973 9.523 1 98.31 165 SER B C 1
ATOM 3589 O O . SER B 1 165 ? -12.047 4.84 9.742 1 98.31 165 SER B O 1
ATOM 3591 N N . ALA B 1 166 ? -10.703 6.219 8.602 1 98.56 166 ALA B N 1
ATOM 3592 C CA . ALA B 1 166 ? -10.141 5.172 7.75 1 98.56 166 ALA B CA 1
ATOM 3593 C C . ALA B 1 166 ? -9.344 4.164 8.578 1 98.56 166 ALA B C 1
ATOM 3595 O O . ALA B 1 166 ? -9.516 2.953 8.422 1 98.56 166 ALA B O 1
ATOM 3596 N N . LEU B 1 167 ? -8.484 4.684 9.453 1 97.5 167 LEU B N 1
ATOM 3597 C CA . LEU B 1 167 ? -7.645 3.82 10.273 1 97.5 167 LEU B CA 1
ATOM 3598 C C . LEU B 1 167 ? -8.492 2.963 11.203 1 97.5 167 LEU B C 1
ATOM 3600 O O . LEU B 1 167 ? -8.219 1.773 11.383 1 97.5 167 LEU B O 1
ATOM 3604 N N . GLN B 1 168 ? -9.516 3.504 11.719 1 96.25 168 GLN B N 1
ATOM 3605 C CA . GLN B 1 168 ? -10.445 2.785 12.586 1 96.25 168 GLN B CA 1
ATOM 3606 C C . GLN B 1 168 ? -11.125 1.645 11.836 1 96.25 168 GLN B C 1
ATOM 3608 O O . GLN B 1 168 ? -11.484 0.626 12.43 1 96.25 168 GLN B O 1
ATOM 3613 N N . ALA B 1 169 ? -11.273 1.812 10.57 1 97.38 169 ALA B N 1
ATOM 3614 C CA . ALA B 1 169 ? -12.023 0.864 9.75 1 97.38 169 ALA B CA 1
ATOM 3615 C C . ALA B 1 169 ? -11.109 -0.211 9.18 1 97.38 169 ALA B C 1
ATOM 3617 O O . ALA B 1 169 ? -11.57 -1.118 8.477 1 97.38 169 ALA B O 1
ATOM 3618 N N . GLY B 1 170 ? -9.828 -0.133 9.422 1 95.12 170 GLY B N 1
ATOM 3619 C CA . GLY B 1 170 ? -8.914 -1.166 8.961 1 95.12 170 GLY B CA 1
ATOM 3620 C C . GLY B 1 170 ? -8.102 -0.744 7.75 1 95.12 170 GLY B C 1
ATOM 3621 O O . GLY B 1 170 ? -7.324 -1.536 7.215 1 95.12 170 GLY B O 1
ATOM 3622 N N . PHE B 1 171 ? -8.289 0.48 7.301 1 97.06 171 PHE B N 1
ATOM 3623 C CA . PHE B 1 171 ? -7.457 1 6.223 1 97.06 171 PHE B CA 1
ATOM 3624 C C . PHE B 1 171 ? -6.141 1.532 6.766 1 97.06 171 PHE B C 1
ATOM 3626 O O . PHE B 1 171 ? -5.871 2.734 6.699 1 97.06 171 PHE B O 1
ATOM 3633 N N . ARG B 1 172 ? -5.246 0.667 7.055 1 94.5 172 ARG B N 1
ATOM 3634 C CA . ARG B 1 172 ? -4.074 0.935 7.883 1 94.5 172 ARG B CA 1
ATOM 3635 C C . ARG B 1 172 ? -3.006 1.687 7.098 1 94.5 172 ARG B C 1
ATOM 3637 O O . ARG B 1 172 ? -2.121 2.312 7.684 1 94.5 172 ARG B O 1
ATOM 3644 N N . GLU B 1 173 ? -3.047 1.651 5.785 1 95.31 173 GLU B N 1
ATOM 3645 C CA . GLU B 1 173 ? -2.008 2.262 4.961 1 95.31 173 GLU B CA 1
ATOM 3646 C C . GLU B 1 173 ? -2.453 3.617 4.422 1 95.31 173 GLU B C 1
ATOM 3648 O O . GLU B 1 173 ? -1.871 4.133 3.467 1 95.31 173 GLU B O 1
ATOM 3653 N N . SER B 1 174 ? -3.482 4.172 5.055 1 98.12 174 SER B N 1
ATOM 3654 C CA . SER B 1 174 ? -3.975 5.488 4.66 1 98.12 174 SER B CA 1
ATOM 3655 C C . SER B 1 174 ? -3.027 6.59 5.117 1 98.12 174 SER B C 1
ATOM 3657 O O . SER B 1 174 ? -2.287 6.418 6.086 1 98.12 174 SER B O 1
ATOM 3659 N N . GLY B 1 175 ? -3.006 7.664 4.402 1 98.25 175 GLY B N 1
ATOM 3660 C CA . GLY B 1 175 ? -2.154 8.797 4.73 1 98.25 175 GLY B CA 1
ATOM 3661 C C . GLY B 1 175 ? -2.469 10.039 3.918 1 98.25 175 GLY B C 1
ATOM 3662 O O . GLY B 1 175 ? -3.215 9.969 2.939 1 98.25 175 GLY B O 1
ATOM 3663 N N . ALA B 1 176 ? -1.915 11.156 4.371 1 98.62 176 ALA B N 1
ATOM 3664 C CA . ALA B 1 176 ? -2.154 12.438 3.723 1 98.62 176 ALA B CA 1
ATOM 3665 C C . ALA B 1 176 ? -0.87 13 3.117 1 98.62 176 ALA B C 1
ATOM 3667 O O . ALA B 1 176 ? 0.228 12.695 3.59 1 98.62 176 ALA B O 1
ATOM 3668 N N . VAL B 1 177 ? -1.045 13.734 2.037 1 97.75 177 VAL B N 1
ATOM 3669 C CA . VAL B 1 177 ? 0.032 14.516 1.439 1 97.75 177 VAL B CA 1
ATOM 3670 C C . VAL B 1 177 ? -0.408 15.969 1.291 1 97.75 177 VAL B C 1
ATOM 3672 O O . VAL B 1 177 ? -1.562 16.312 1.564 1 97.75 177 VAL B O 1
ATOM 3675 N N . ASN B 1 178 ? 0.542 16.781 0.942 1 96.19 178 ASN B N 1
ATOM 3676 C CA . ASN B 1 178 ? 0.274 18.219 0.786 1 96.19 178 ASN B CA 1
ATOM 3677 C C . ASN B 1 178 ? -0.152 18.859 2.105 1 96.19 178 ASN B C 1
ATOM 3679 O O . ASN B 1 178 ? -1.246 19.406 2.203 1 96.19 178 ASN B O 1
ATOM 3683 N N . LEU B 1 179 ? 0.754 18.875 3.029 1 96.06 179 LEU B N 1
ATOM 3684 C CA . LEU B 1 179 ? 0.443 19.188 4.418 1 96.06 179 LEU B CA 1
ATOM 3685 C C . LEU B 1 179 ? 0.625 20.672 4.695 1 96.06 179 LEU B C 1
ATOM 3687 O O . LEU B 1 179 ? 0.166 21.188 5.723 1 96.06 179 LEU B O 1
ATOM 3691 N N . THR B 1 180 ? 1.375 21.312 3.902 1 91.5 180 THR B N 1
ATOM 3692 C CA . THR B 1 180 ? 1.632 22.734 4.105 1 91.5 180 THR B CA 1
ATOM 3693 C C . THR B 1 180 ? 1.164 23.547 2.902 1 91.5 180 THR B C 1
ATOM 3695 O O . THR B 1 180 ? 1.009 23.016 1.806 1 91.5 180 THR B O 1
ATOM 3698 N N . ALA B 1 181 ? 0.859 24.797 3.252 1 82.62 181 ALA B N 1
ATOM 3699 C CA . ALA B 1 181 ? 0.417 25.703 2.191 1 82.62 181 ALA B CA 1
ATOM 3700 C C . ALA B 1 181 ? 1.607 26.266 1.415 1 82.62 181 ALA B C 1
ATOM 3702 O O . ALA B 1 181 ? 2.65 26.562 2 1 82.62 181 ALA B O 1
ATOM 3703 N N . ASP B 1 182 ? 1.586 26.125 0.137 1 68 182 ASP B N 1
ATOM 3704 C CA . ASP B 1 182 ? 2.623 26.75 -0.669 1 68 182 ASP B CA 1
ATOM 3705 C C . ASP B 1 182 ? 2.408 28.266 -0.753 1 68 182 ASP B C 1
ATOM 3707 O O . ASP B 1 182 ? 3.346 29.016 -1.027 1 68 182 ASP B O 1
ATOM 3711 N N . SER B 1 183 ? 1.191 28.719 -0.668 1 61.47 183 SER B N 1
ATOM 3712 C CA . SER B 1 183 ? 0.827 30.125 -0.826 1 61.47 183 SER B CA 1
ATOM 3713 C C . SER B 1 183 ? -0.023 30.609 0.343 1 61.47 183 SER B C 1
ATOM 3715 O O . SER B 1 183 ? -0.102 29.938 1.379 1 61.47 183 SER B O 1
ATOM 3717 N N . GLU B 1 184 ? -0.475 31.797 0.271 1 62.06 184 GLU B N 1
ATOM 3718 C CA . GLU B 1 184 ? -1.33 32.469 1.252 1 62.06 184 GLU B CA 1
ATOM 3719 C C . GLU B 1 184 ? -2.562 31.609 1.566 1 62.06 184 GLU B C 1
ATOM 3721 O O . GLU B 1 184 ? -3.207 31.812 2.6 1 62.06 184 GLU B O 1
ATOM 3726 N N . ALA B 1 185 ? -2.68 30.578 0.765 1 66.69 185 ALA B N 1
ATOM 3727 C CA . ALA B 1 185 ? -3.875 29.766 0.987 1 66.69 185 ALA B CA 1
ATOM 3728 C C . ALA B 1 185 ? -3.605 28.672 2.008 1 66.69 185 ALA B C 1
ATOM 3730 O O . ALA B 1 185 ? -2.463 28.234 2.188 1 66.69 185 ALA B O 1
ATOM 3731 N N . ALA B 1 186 ? -4.66 28.312 2.748 1 79.56 186 ALA B N 1
ATOM 3732 C CA . ALA B 1 186 ? -4.59 27.25 3.746 1 79.56 186 ALA B CA 1
ATOM 3733 C C . ALA B 1 186 ? -4.219 25.922 3.102 1 79.56 186 ALA B C 1
ATOM 3735 O O . ALA B 1 186 ? -4.484 25.703 1.916 1 79.56 186 ALA B O 1
ATOM 3736 N N . ALA B 1 187 ? -3.477 25.125 3.793 1 90.12 187 ALA B N 1
ATOM 3737 C CA . ALA B 1 187 ? -3.16 23.766 3.32 1 90.12 187 ALA B CA 1
ATOM 3738 C C . ALA B 1 187 ? -4.43 23 2.992 1 90.12 187 ALA B C 1
ATOM 3740 O O . ALA B 1 187 ? -5.422 23.078 3.717 1 90.12 187 ALA B O 1
ATOM 3741 N N . ALA B 1 188 ? -4.492 22.391 1.849 1 94.19 188 ALA B N 1
ATOM 3742 C CA . ALA B 1 188 ? -5.562 21.484 1.436 1 94.19 188 ALA B CA 1
ATOM 3743 C C . ALA B 1 188 ? -5.031 20.078 1.211 1 94.19 188 ALA B C 1
ATOM 3745 O O . ALA B 1 188 ? -4.793 19.672 0.071 1 94.19 188 ALA B O 1
ATOM 3746 N N . PRO B 1 189 ? -4.945 19.312 2.277 1 97.75 189 PRO B N 1
ATOM 3747 C CA . PRO B 1 189 ? -4.328 17.984 2.17 1 97.75 189 PRO B CA 1
ATOM 3748 C C . PRO B 1 189 ? -5.137 17.031 1.3 1 97.75 189 PRO B C 1
ATOM 3750 O O . PRO B 1 189 ? -6.371 17.078 1.307 1 97.75 189 PRO B O 1
ATOM 3753 N N . MET B 1 190 ? -4.449 16.219 0.545 1 98.38 190 MET B N 1
ATOM 3754 C CA . MET B 1 190 ? -5.02 15.062 -0.136 1 98.38 190 MET B CA 1
ATOM 3755 C C . MET B 1 190 ? -4.883 13.812 0.717 1 98.38 190 MET B C 1
ATOM 3757 O O . MET B 1 190 ? -3.779 13.469 1.152 1 98.38 190 MET B O 1
ATOM 3761 N N . VAL B 1 191 ? -6.012 13.148 0.953 1 98.75 191 VAL B N 1
ATOM 3762 C CA . VAL B 1 191 ? -5.98 11.93 1.749 1 98.75 191 VAL B CA 1
ATOM 3763 C C . VAL B 1 191 ? -6.219 10.719 0.848 1 98.75 191 VAL B C 1
ATOM 3765 O O . VAL B 1 191 ? -7.152 10.711 0.041 1 98.75 191 VAL B O 1
ATOM 3768 N N . ALA B 1 192 ? -5.332 9.781 0.972 1 98.31 192 ALA B N 1
ATOM 3769 C CA . ALA B 1 192 ? -5.539 8.484 0.324 1 98.31 192 ALA B CA 1
ATOM 3770 C C . ALA B 1 192 ? -5.984 7.434 1.334 1 98.31 192 ALA B C 1
ATOM 3772 O O . ALA B 1 192 ? -5.293 7.18 2.322 1 98.31 192 ALA B O 1
ATOM 3773 N N . VAL B 1 193 ? -7.125 6.848 1.097 1 98.19 193 VAL B N 1
ATOM 3774 C CA . VAL B 1 193 ? -7.641 5.75 1.905 1 98.19 193 VAL B CA 1
ATOM 3775 C C . VAL B 1 193 ? -7.316 4.418 1.234 1 98.19 193 VAL B C 1
ATOM 3777 O O . VAL B 1 193 ? -7.785 4.141 0.127 1 98.19 193 VAL B O 1
ATOM 3780 N N . ARG B 1 194 ? -6.484 3.605 1.978 1 96.12 194 ARG B N 1
ATOM 3781 C CA . ARG B 1 194 ? -5.973 2.391 1.351 1 96.12 194 ARG B CA 1
ATOM 3782 C C . ARG B 1 194 ? -5.883 1.251 2.359 1 96.12 194 ARG B C 1
ATOM 3784 O O . ARG B 1 194 ? -5.719 1.487 3.559 1 96.12 194 ARG B O 1
ATOM 3791 N N . SER B 1 195 ? -6.012 0.061 1.849 1 93.38 195 SER B N 1
ATOM 3792 C CA . SER B 1 195 ? -5.789 -1.163 2.611 1 93.38 195 SER B CA 1
ATOM 3793 C C . SER B 1 195 ? -4.941 -2.158 1.825 1 93.38 195 SER B C 1
ATOM 3795 O O . SER B 1 195 ? -5.465 -3.121 1.262 1 93.38 195 SER B O 1
ATOM 3797 N N . MET B 1 196 ? -3.686 -2.1 1.874 1 86.25 196 MET B N 1
ATOM 3798 C CA . MET B 1 196 ? -2.785 -2.936 1.085 1 86.25 196 MET B CA 1
ATOM 3799 C C . MET B 1 196 ? -2.801 -4.375 1.585 1 86.25 196 MET B C 1
ATOM 3801 O O . MET B 1 196 ? -2.586 -5.309 0.81 1 86.25 196 MET B O 1
ATOM 3805 N N . GLY B 1 197 ? -3.086 -4.555 2.859 1 86.62 197 GLY B N 1
ATOM 3806 C CA . GLY B 1 197 ? -3.076 -5.883 3.449 1 86.62 197 GLY B CA 1
ATOM 3807 C C . GLY B 1 197 ? -4.168 -6.785 2.902 1 86.62 197 GLY B C 1
ATOM 3808 O O . GLY B 1 197 ? -4.102 -8.008 3.053 1 86.62 197 GLY B O 1
ATOM 3809 N N . LEU B 1 198 ? -5.133 -6.195 2.271 1 93.06 198 LEU B N 1
ATOM 3810 C CA . LEU B 1 198 ? -6.234 -6.973 1.714 1 93.06 198 LEU B CA 1
ATOM 3811 C C . LEU B 1 198 ? -5.945 -7.363 0.269 1 93.06 198 LEU B C 1
ATOM 3813 O O . LEU B 1 198 ? -6.637 -8.211 -0.299 1 93.06 198 LEU B O 1
ATOM 3817 N N . GLY B 1 199 ? -4.941 -6.754 -0.348 1 94 199 GLY B N 1
ATOM 3818 C CA . GLY B 1 199 ? -4.57 -7.082 -1.716 1 94 199 GLY B CA 1
ATOM 3819 C C . GLY B 1 199 ? -4.113 -8.516 -1.884 1 94 199 GLY B C 1
ATOM 3820 O O . GLY B 1 199 ? -3.783 -9.188 -0.904 1 94 199 GLY B O 1
ATOM 3821 N N . PHE B 1 200 ? -4.176 -8.984 -3.117 1 94.69 200 PHE B N 1
ATOM 3822 C CA . PHE B 1 200 ? -3.795 -10.352 -3.447 1 94.69 200 PHE B CA 1
ATOM 3823 C C . PHE B 1 200 ? -3.354 -10.453 -4.902 1 94.69 200 PHE B C 1
ATOM 3825 O O . PHE B 1 200 ? -3.969 -9.852 -5.785 1 94.69 200 PHE B O 1
ATOM 3832 N N . GLU B 1 201 ? -2.305 -11.18 -5.074 1 96.19 201 GLU B N 1
ATOM 3833 C CA . GLU B 1 201 ? -1.781 -11.297 -6.43 1 96.19 201 GLU B CA 1
ATOM 3834 C C . GLU B 1 201 ? -1.14 -12.664 -6.656 1 96.19 201 GLU B C 1
ATOM 3836 O O . GLU B 1 201 ? -0.767 -13.344 -5.699 1 96.19 201 GLU B O 1
ATOM 3841 N N . SER B 1 202 ? -1.085 -13.047 -7.883 1 97.38 202 SER B N 1
ATOM 3842 C CA . SER B 1 202 ? -0.372 -14.266 -8.266 1 97.38 202 SER B CA 1
ATOM 3843 C C . SER B 1 202 ? 0.052 -14.219 -9.727 1 97.38 202 SER B C 1
ATOM 3845 O O . SER B 1 202 ? -0.69 -13.727 -10.578 1 97.38 202 SER B O 1
ATOM 3847 N N . LEU B 1 203 ? 1.25 -14.727 -9.891 1 95.62 203 LEU B N 1
ATOM 3848 C CA . LEU B 1 203 ? 1.692 -14.961 -11.266 1 95.62 203 LEU B CA 1
ATOM 3849 C C . LEU B 1 203 ? 0.934 -16.125 -11.891 1 95.62 203 LEU B C 1
ATOM 3851 O O . LEU B 1 203 ? 0.808 -17.188 -11.281 1 95.62 203 LEU B O 1
ATOM 3855 N N . VAL B 1 204 ? 0.443 -15.914 -13.227 1 95.75 204 VAL B N 1
ATOM 3856 C CA . VAL B 1 204 ? -0.413 -17 -13.711 1 95.75 204 VAL B CA 1
ATOM 3857 C C . VAL B 1 204 ? 0.026 -17.406 -15.117 1 95.75 204 VAL B C 1
ATOM 3859 O O . VAL B 1 204 ? -0.366 -18.469 -15.602 1 95.75 204 VAL B O 1
ATOM 3862 N N . GLY B 1 205 ? 0.793 -16.562 -15.742 1 94.44 205 GLY B N 1
ATOM 3863 C CA . GLY B 1 205 ? 1.184 -16.938 -17.094 1 94.44 205 GLY B CA 1
ATOM 3864 C C . GLY B 1 205 ? 2.211 -15.992 -17.688 1 94.44 205 GLY B C 1
ATOM 3865 O O . GLY B 1 205 ? 2.791 -15.164 -16.984 1 94.44 205 GLY B O 1
ATOM 3866 N N . HIS B 1 206 ? 2.482 -16.219 -18.953 1 92.31 206 HIS B N 1
ATOM 3867 C CA . HIS B 1 206 ? 3.385 -15.359 -19.719 1 92.31 206 HIS B CA 1
ATOM 3868 C C . HIS B 1 206 ? 3.016 -15.344 -21.188 1 92.31 206 HIS B C 1
ATOM 3870 O O . HIS B 1 206 ? 2.27 -16.203 -21.656 1 92.31 206 HIS B O 1
ATOM 3876 N N . GLU B 1 207 ? 3.432 -14.336 -21.766 1 91.62 207 GLU B N 1
ATOM 3877 C CA . GLU B 1 207 ? 3.238 -14.203 -23.203 1 91.62 207 GLU B CA 1
ATOM 3878 C C . GLU B 1 207 ? 4.566 -14.297 -23.953 1 91.62 207 GLU B C 1
ATOM 3880 O O . GLU B 1 207 ? 5.543 -13.656 -23.578 1 91.62 207 GLU B O 1
ATOM 3885 N N . LEU B 1 208 ? 4.555 -15.125 -24.984 1 87.25 208 LEU B N 1
ATOM 3886 C CA . LEU B 1 208 ? 5.711 -15.305 -25.844 1 87.25 208 LEU B CA 1
ATOM 3887 C C . LEU B 1 208 ? 5.289 -15.367 -27.312 1 87.25 208 LEU B C 1
ATOM 3889 O O . LEU B 1 208 ? 4.449 -16.188 -27.688 1 87.25 208 LEU B O 1
ATOM 3893 N N . GLU B 1 209 ? 5.867 -14.477 -28.062 1 86.62 209 GLU B N 1
ATOM 3894 C CA . GLU B 1 209 ? 5.609 -14.438 -29.5 1 86.62 209 GLU B CA 1
ATOM 3895 C C . GLU B 1 209 ? 4.113 -14.344 -29.797 1 86.62 209 GLU B C 1
ATOM 3897 O O . GLU B 1 209 ? 3.588 -15.086 -30.625 1 86.62 209 GLU B O 1
ATOM 3902 N N . GLY B 1 210 ? 3.428 -13.578 -29.016 1 85.94 210 GLY B N 1
ATOM 3903 C CA . GLY B 1 210 ? 2.029 -13.266 -29.281 1 85.94 210 GLY B CA 1
ATOM 3904 C C . GLY B 1 210 ? 1.078 -14.32 -28.734 1 85.94 210 GLY B C 1
ATOM 3905 O O . GLY B 1 210 ? -0.141 -14.172 -28.844 1 85.94 210 GLY B O 1
ATOM 3906 N N . LYS B 1 211 ? 1.653 -15.32 -28.156 1 91.12 211 LYS B N 1
ATOM 3907 C CA . LYS B 1 211 ? 0.823 -16.359 -27.562 1 91.12 211 LYS B CA 1
ATOM 3908 C C . LYS B 1 211 ? 0.933 -16.344 -26.031 1 91.12 211 LYS B C 1
ATOM 3910 O O . LYS B 1 211 ? 2.008 -16.078 -25.484 1 91.12 211 LYS B O 1
ATOM 3915 N N . ARG B 1 212 ? -0.198 -16.625 -25.453 1 93.44 212 ARG B N 1
ATOM 3916 C CA . ARG B 1 212 ? -0.232 -16.625 -24 1 93.44 212 ARG B CA 1
ATOM 3917 C C . ARG B 1 212 ? -0.214 -18.047 -23.453 1 93.44 212 ARG B C 1
ATOM 3919 O O . ARG B 1 212 ? -0.969 -18.906 -23.906 1 93.44 212 ARG B O 1
ATOM 3926 N N . TYR B 1 213 ? 0.647 -18.281 -22.5 1 93.88 213 TYR B N 1
ATOM 3927 C CA . TYR B 1 213 ? 0.805 -19.594 -21.891 1 93.88 213 TYR B CA 1
ATOM 3928 C C . TYR B 1 213 ? 0.529 -19.547 -20.391 1 93.88 213 TYR B C 1
ATOM 3930 O O . TYR B 1 213 ? 0.948 -18.609 -19.703 1 93.88 213 TYR B O 1
ATOM 3938 N N . ALA B 1 214 ? -0.135 -20.594 -19.906 1 93.44 214 ALA B N 1
ATOM 3939 C CA . ALA B 1 214 ? -0.397 -20.688 -18.484 1 93.44 214 ALA B CA 1
ATOM 3940 C C . ALA B 1 214 ? 0.818 -21.234 -17.734 1 93.44 214 ALA B C 1
ATOM 3942 O O . ALA B 1 214 ? 1.487 -22.156 -18.219 1 93.44 214 ALA B O 1
ATOM 3943 N N . LEU B 1 215 ? 1.044 -20.672 -16.578 1 92.38 215 LEU B N 1
ATOM 3944 C CA . LEU B 1 215 ? 2.07 -21.203 -15.68 1 92.38 215 LEU B CA 1
ATOM 3945 C C . LEU B 1 215 ? 1.443 -22.016 -14.555 1 92.38 215 LEU B C 1
ATOM 3947 O O . LEU B 1 215 ? 2.154 -22.656 -13.781 1 92.38 215 LEU B O 1
ATOM 3951 N N . VAL B 1 216 ? 0.137 -22 -14.484 1 92.25 216 VAL B N 1
ATOM 3952 C CA . VAL B 1 216 ? -0.6 -22.656 -13.414 1 92.25 216 VAL B CA 1
ATOM 3953 C C . VAL B 1 216 ? -1.773 -23.438 -14 1 92.25 216 VAL B C 1
ATOM 3955 O O . VAL B 1 216 ? -2.117 -23.266 -15.172 1 92.25 216 VAL B O 1
ATOM 3958 N N . SER B 1 217 ? -2.41 -24.266 -13.172 1 90.94 217 SER B N 1
ATOM 3959 C CA . SER B 1 217 ? -3.52 -25.094 -13.641 1 90.94 217 SER B CA 1
ATOM 3960 C C . SER B 1 217 ? -4.828 -24.312 -13.641 1 90.94 217 SER B C 1
ATOM 3962 O O . SER B 1 217 ? -4.918 -23.25 -13.039 1 90.94 217 SER B O 1
ATOM 3964 N N . GLY B 1 218 ? -5.824 -24.891 -14.312 1 92.06 218 GLY B N 1
ATOM 3965 C CA . GLY B 1 218 ? -7.16 -24.328 -14.258 1 92.06 218 GLY B CA 1
ATOM 3966 C C . GLY B 1 218 ? -7.727 -24.266 -12.852 1 92.06 218 GLY B C 1
ATOM 3967 O O . GLY B 1 218 ? -8.414 -23.312 -12.484 1 92.06 218 GLY B O 1
ATOM 3968 N N . SER B 1 219 ? -7.477 -25.312 -12.141 1 91.44 219 SER B N 1
ATOM 3969 C CA . SER B 1 219 ? -7.953 -25.344 -10.758 1 91.44 219 SER B CA 1
ATOM 3970 C C . SER B 1 219 ? -7.305 -24.25 -9.914 1 91.44 219 SER B C 1
ATOM 3972 O O . SER B 1 219 ? -7.938 -23.703 -9.016 1 91.44 219 SER B O 1
ATOM 3974 N N . TYR B 1 220 ? -6.102 -23.969 -10.195 1 92.44 220 TYR B N 1
ATOM 3975 C CA . TYR B 1 220 ? -5.402 -22.859 -9.539 1 92.44 220 TYR B CA 1
ATOM 3976 C C . TYR B 1 220 ? -6.074 -21.531 -9.844 1 92.44 220 TYR B C 1
ATOM 3978 O O . TYR B 1 220 ? -6.328 -20.734 -8.93 1 92.44 220 TYR B O 1
ATOM 3986 N N . LEU B 1 221 ? -6.383 -21.344 -11.047 1 94.81 221 LEU B N 1
ATOM 3987 C CA . LEU B 1 221 ? -7.035 -20.094 -11.453 1 94.81 221 LEU B CA 1
ATOM 3988 C C . LEU B 1 221 ? -8.391 -19.953 -10.766 1 94.81 221 LEU B C 1
ATOM 3990 O O . LEU B 1 221 ? -8.766 -18.859 -10.336 1 94.81 221 LEU B O 1
ATOM 3994 N N . ARG B 1 222 ? -9.07 -21.016 -10.703 1 94.38 222 ARG B N 1
ATOM 3995 C CA . ARG B 1 222 ? -10.352 -20.984 -10.008 1 94.38 222 ARG B CA 1
ATOM 3996 C C . ARG B 1 222 ? -10.172 -20.641 -8.531 1 94.38 222 ARG B C 1
ATOM 3998 O O . ARG B 1 222 ? -10.953 -19.875 -7.973 1 94.38 222 ARG B O 1
ATOM 4005 N N . ALA B 1 223 ? -9.195 -21.188 -7.973 1 93.12 223 ALA B N 1
ATOM 4006 C CA . ALA B 1 223 ? -8.914 -20.891 -6.57 1 93.12 223 ALA B CA 1
ATOM 4007 C C . ALA B 1 223 ? -8.602 -19.422 -6.363 1 93.12 223 ALA B C 1
ATOM 4009 O O . ALA B 1 223 ? -9.055 -18.812 -5.387 1 93.12 223 ALA B O 1
ATOM 4010 N N . LEU B 1 224 ? -7.855 -18.875 -7.258 1 96 224 LEU B N 1
ATOM 4011 C CA . LEU B 1 224 ? -7.531 -17.453 -7.164 1 96 224 LEU B CA 1
ATOM 4012 C C . LEU B 1 224 ? -8.797 -16.609 -7.191 1 96 224 LEU B C 1
ATOM 4014 O O . LEU B 1 224 ? -8.945 -15.68 -6.395 1 96 224 LEU B O 1
ATOM 4018 N N . MET B 1 225 ? -9.648 -16.969 -8.086 1 96.38 225 MET B N 1
ATOM 4019 C CA . MET B 1 225 ? -10.883 -16.203 -8.227 1 96.38 225 MET B CA 1
ATOM 4020 C C . MET B 1 225 ? -11.766 -16.359 -6.992 1 96.38 225 MET B C 1
ATOM 4022 O O . MET B 1 225 ? -12.414 -15.406 -6.551 1 96.38 225 MET B O 1
ATOM 4026 N N . ASP B 1 226 ? -11.75 -17.516 -6.441 1 94.88 226 ASP B N 1
ATOM 4027 C CA . ASP B 1 226 ? -12.492 -17.734 -5.203 1 94.88 226 ASP B CA 1
ATOM 4028 C C . ASP B 1 226 ? -11.922 -16.891 -4.062 1 94.88 226 ASP B C 1
ATOM 4030 O O . ASP B 1 226 ? -12.68 -16.312 -3.273 1 94.88 226 ASP B O 1
ATOM 4034 N N . ILE B 1 227 ? -10.656 -16.844 -3.965 1 94.25 227 ILE B N 1
ATOM 4035 C CA . ILE B 1 227 ? -10.008 -16 -2.965 1 94.25 227 ILE B CA 1
ATOM 4036 C C . ILE B 1 227 ? -10.359 -14.531 -3.205 1 94.25 227 ILE B C 1
ATOM 4038 O O . ILE B 1 227 ? -10.656 -13.797 -2.262 1 94.25 227 ILE B O 1
ATOM 4042 N N . GLY B 1 228 ? -10.312 -14.125 -4.484 1 96.06 228 GLY B N 1
ATOM 4043 C CA . GLY B 1 228 ? -10.758 -12.781 -4.824 1 96.06 228 GLY B CA 1
ATOM 4044 C C . GLY B 1 228 ? -12.164 -12.477 -4.336 1 96.06 228 GLY B C 1
ATOM 4045 O O . GLY B 1 228 ? -12.414 -11.391 -3.797 1 96.06 228 GLY B O 1
ATOM 4046 N N . ASN B 1 229 ? -13.023 -13.414 -4.48 1 96.62 229 ASN B N 1
ATOM 4047 C CA . ASN B 1 229 ? -14.398 -13.242 -4.027 1 96.62 229 ASN B CA 1
ATOM 4048 C C . ASN B 1 229 ? -14.469 -13.094 -2.512 1 96.62 229 ASN B C 1
ATOM 4050 O O . ASN B 1 229 ? -15.25 -12.281 -2.002 1 96.62 229 ASN B O 1
ATOM 4054 N N . GLU B 1 230 ? -13.688 -13.844 -1.87 1 94.44 230 GLU B N 1
ATOM 4055 C CA . GLU B 1 230 ? -13.602 -13.711 -0.419 1 94.44 230 GLU B CA 1
ATOM 4056 C C . GLU B 1 230 ? -13.086 -12.328 -0.017 1 94.44 230 GLU B C 1
ATOM 4058 O O . GLU B 1 230 ? -13.594 -11.727 0.929 1 94.44 230 GLU B O 1
ATOM 4063 N N . ARG B 1 231 ? -12.117 -11.883 -0.721 1 96 231 ARG B N 1
ATOM 4064 C CA . ARG B 1 231 ? -11.539 -10.57 -0.436 1 96 231 ARG B CA 1
ATOM 4065 C C . ARG B 1 231 ? -12.539 -9.453 -0.721 1 96 231 ARG B C 1
ATOM 4067 O O . ARG B 1 231 ? -12.555 -8.438 -0.028 1 96 231 ARG B O 1
ATOM 4074 N N . PHE B 1 232 ? -13.383 -9.633 -1.741 1 96.12 232 PHE B N 1
ATOM 4075 C CA . PHE B 1 232 ? -14.453 -8.68 -1.997 1 96.12 232 PHE B CA 1
ATOM 4076 C C . PHE B 1 232 ? -15.367 -8.547 -0.781 1 96.12 232 PHE B C 1
ATOM 4078 O O . PHE B 1 232 ? -15.773 -7.438 -0.424 1 96.12 232 PHE B O 1
ATOM 4085 N N . SER B 1 233 ? -15.625 -9.633 -0.183 1 96 233 SER B N 1
ATOM 4086 C CA . SER B 1 233 ? -16.5 -9.625 0.985 1 96 233 SER B CA 1
ATOM 4087 C C . SER B 1 233 ? -15.875 -8.852 2.139 1 96 233 SER B C 1
ATOM 4089 O O . SER B 1 233 ? -16.531 -7.996 2.742 1 96 233 SER B O 1
ATOM 4091 N N . GLU B 1 234 ? -14.648 -9.117 2.457 1 95.44 234 GLU B N 1
ATOM 4092 C CA . GLU B 1 234 ? -13.961 -8.383 3.51 1 95.44 234 GLU B CA 1
ATOM 4093 C C . GLU B 1 234 ? -13.844 -6.902 3.162 1 95.44 234 GLU B C 1
ATOM 4095 O O . GLU B 1 234 ? -13.992 -6.043 4.035 1 95.44 234 GLU B O 1
ATOM 4100 N N . ASN B 1 235 ? -13.586 -6.648 1.93 1 96.44 235 ASN B N 1
ATOM 4101 C CA . ASN B 1 235 ? -13.516 -5.273 1.438 1 96.44 235 ASN B CA 1
ATOM 4102 C C . ASN B 1 235 ? -14.82 -4.52 1.696 1 96.44 235 ASN B C 1
ATOM 4104 O O . ASN B 1 235 ? -14.797 -3.391 2.184 1 96.44 235 ASN B O 1
ATOM 4108 N N . THR B 1 236 ? -15.906 -5.156 1.42 1 96.06 236 THR B N 1
ATOM 4109 C CA . THR B 1 236 ? -17.219 -4.555 1.635 1 96.06 236 THR B CA 1
ATOM 4110 C C . THR B 1 236 ? -17.438 -4.254 3.113 1 96.06 236 THR B C 1
ATOM 4112 O O . THR B 1 236 ? -17.938 -3.188 3.467 1 96.06 236 THR B O 1
ATOM 4115 N N . ARG B 1 237 ? -17.031 -5.176 3.881 1 96.31 237 ARG B N 1
ATOM 4116 C CA . ARG B 1 237 ? -17.172 -4.984 5.32 1 96.31 237 ARG B CA 1
ATOM 4117 C C . ARG B 1 237 ? -16.344 -3.789 5.793 1 96.31 237 ARG B C 1
ATOM 4119 O O . ARG B 1 237 ? -16.828 -2.967 6.578 1 96.31 237 ARG B O 1
ATOM 4126 N N . ARG B 1 238 ? -15.164 -3.654 5.324 1 96.75 238 ARG B N 1
ATOM 4127 C CA . ARG B 1 238 ? -14.289 -2.555 5.715 1 96.75 238 ARG B CA 1
ATOM 4128 C C . ARG B 1 238 ? -14.844 -1.215 5.246 1 96.75 238 ARG B C 1
ATOM 4130 O O . ARG B 1 238 ? -14.781 -0.222 5.973 1 96.75 238 ARG B O 1
ATOM 4137 N N . ILE B 1 239 ? -15.383 -1.238 4.062 1 97.44 239 ILE B N 1
ATOM 4138 C CA . ILE B 1 239 ? -15.953 -0.023 3.498 1 97.44 239 ILE B CA 1
ATOM 4139 C C . ILE B 1 239 ? -17.125 0.448 4.367 1 97.44 239 ILE B C 1
ATOM 4141 O O . ILE B 1 239 ? -17.234 1.637 4.684 1 97.44 239 ILE B O 1
ATOM 4145 N N . GLU B 1 240 ? -17.938 -0.481 4.762 1 97.69 240 GLU B N 1
ATOM 4146 C CA . GLU B 1 240 ? -19.078 -0.13 5.598 1 97.69 240 GLU B CA 1
ATOM 4147 C C . GLU B 1 240 ? -18.625 0.373 6.969 1 97.69 240 GLU B C 1
ATOM 4149 O O . GLU B 1 240 ? -19.219 1.312 7.512 1 97.69 240 GLU B O 1
ATOM 4154 N N . ARG B 1 241 ? -17.609 -0.253 7.5 1 97.75 241 ARG B N 1
ATOM 4155 C CA . ARG B 1 241 ? -17.047 0.225 8.766 1 97.75 241 ARG B CA 1
ATOM 4156 C C . ARG B 1 241 ? -16.5 1.642 8.617 1 97.75 241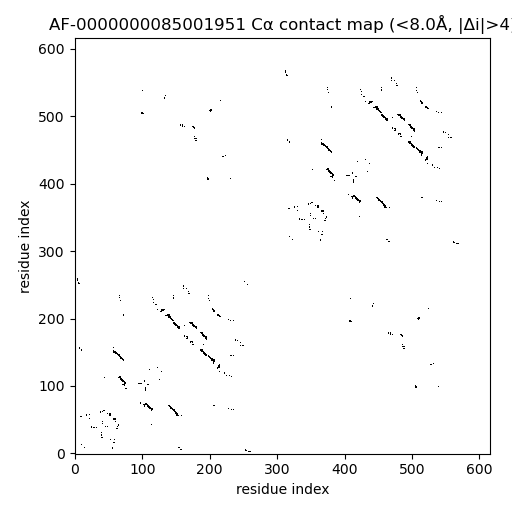 ARG B C 1
ATOM 4158 O O . ARG B 1 241 ? -16.672 2.471 9.516 1 97.75 241 ARG B O 1
ATOM 4165 N N . PHE B 1 242 ? -15.93 1.92 7.566 1 98.5 242 PHE B N 1
ATOM 4166 C CA . PHE B 1 242 ? -15.391 3.246 7.293 1 98.5 242 PHE B CA 1
ATOM 4167 C C . PHE B 1 242 ? -16.5 4.281 7.211 1 98.5 242 PHE B C 1
ATOM 4169 O O . PHE B 1 242 ? -16.406 5.355 7.805 1 98.5 242 PHE B O 1
ATOM 4176 N N . ARG B 1 243 ? -17.469 3.986 6.43 1 97.81 243 ARG B N 1
ATOM 4177 C CA . ARG B 1 243 ? -18.625 4.875 6.305 1 97.81 243 ARG B CA 1
ATOM 4178 C C . ARG B 1 243 ? -19.219 5.191 7.676 1 97.81 243 ARG B C 1
ATOM 4180 O O . ARG B 1 243 ? -19.5 6.352 7.98 1 97.81 243 ARG B O 1
ATOM 4187 N N . GLY B 1 244 ? -19.359 4.172 8.445 1 97.81 244 GLY B N 1
ATOM 4188 C CA . GLY B 1 244 ? -19.875 4.363 9.797 1 97.81 244 GLY B CA 1
ATOM 4189 C C . GLY B 1 244 ? -18.969 5.211 10.664 1 97.81 244 GLY B C 1
ATOM 4190 O O . GLY B 1 244 ? -19.438 6.113 11.359 1 97.81 244 GLY B O 1
ATOM 4191 N N . ALA B 1 245 ? -17.688 4.949 10.617 1 98.12 245 ALA B N 1
ATOM 4192 C CA . ALA B 1 245 ? -16.719 5.711 11.398 1 98.12 245 ALA B CA 1
ATOM 4193 C C . ALA B 1 245 ? -16.703 7.176 10.977 1 98.12 245 ALA B C 1
ATOM 4195 O O . ALA B 1 245 ? -16.594 8.07 11.82 1 98.12 245 ALA B O 1
ATOM 4196 N N . PHE B 1 246 ? -16.859 7.43 9.734 1 97.94 246 PHE B N 1
ATOM 4197 C CA . PHE B 1 246 ? -16.875 8.789 9.203 1 97.94 246 PHE B CA 1
ATOM 4198 C C . PHE B 1 246 ? -18.062 9.562 9.766 1 97.94 246 PHE B C 1
ATOM 4200 O O . PHE B 1 246 ? -17.906 10.68 10.258 1 97.94 246 PHE B O 1
ATOM 4207 N N . ARG B 1 247 ? -19.156 8.953 9.734 1 96.5 247 ARG B N 1
ATOM 4208 C CA . ARG B 1 247 ? -20.375 9.578 10.25 1 96.5 247 ARG B CA 1
ATOM 4209 C C . ARG B 1 247 ? -20.266 9.844 11.742 1 96.5 247 ARG B C 1
ATOM 4211 O O . ARG B 1 247 ? -20.641 10.914 12.219 1 96.5 247 ARG B O 1
ATOM 4218 N N . GLU B 1 248 ? -19.734 8.906 12.406 1 96.31 248 GLU B N 1
ATOM 4219 C CA . GLU B 1 248 ? -19.594 9.031 13.859 1 96.31 248 GLU B CA 1
ATOM 4220 C C . GLU B 1 248 ? -18.625 10.141 14.227 1 96.31 248 GLU B C 1
ATOM 4222 O O . GLU B 1 248 ? -18.891 10.945 15.117 1 96.31 248 GLU B O 1
ATOM 4227 N N . ASN B 1 249 ? -17.547 10.18 13.57 1 96.19 249 ASN B N 1
ATOM 4228 C CA . ASN B 1 249 ? -16.531 11.195 13.859 1 96.19 249 ASN B CA 1
ATOM 4229 C C . ASN B 1 249 ? -17.016 12.594 13.484 1 96.19 249 ASN B C 1
ATOM 4231 O O . ASN B 1 249 ? -16.688 13.57 14.164 1 96.19 249 ASN B O 1
ATOM 4235 N N . LEU B 1 250 ? -17.766 12.711 12.406 1 94.62 250 LEU B N 1
ATOM 4236 C CA . LEU B 1 250 ? -18.359 13.984 12.031 1 94.62 250 LEU B CA 1
ATOM 4237 C C . LEU B 1 250 ? -19.359 14.461 13.086 1 94.62 250 LEU B C 1
ATOM 4239 O O . LEU B 1 250 ? -19.375 15.648 13.43 1 94.62 250 LEU B O 1
ATOM 4243 N N . ALA B 1 251 ? -20.188 13.523 13.508 1 91.75 251 ALA B N 1
ATOM 4244 C CA . ALA B 1 251 ? -21.188 13.844 14.516 1 91.75 251 ALA B CA 1
ATOM 4245 C C . ALA B 1 251 ? -20.547 14.32 15.812 1 91.75 251 ALA B C 1
ATOM 4247 O O . ALA B 1 251 ? -21.078 15.203 16.484 1 91.75 251 ALA B O 1
ATOM 4248 N N . ARG B 1 252 ? -19.484 13.672 16.125 1 86.94 252 ARG B N 1
ATOM 4249 C CA . ARG B 1 252 ? -18.766 14.031 17.344 1 86.94 252 ARG B CA 1
ATOM 4250 C C . ARG B 1 252 ? -18.188 15.438 17.234 1 86.94 252 ARG B C 1
ATOM 4252 O O . ARG B 1 252 ? -18.078 16.141 18.234 1 86.94 252 ARG B O 1
ATOM 4259 N N . MET B 1 253 ? -17.781 15.695 16.031 1 80.56 253 MET B N 1
ATOM 4260 C CA . MET B 1 253 ? -17.25 17.031 15.812 1 80.56 253 MET B CA 1
ATOM 4261 C C . MET B 1 253 ? -18.359 18.062 15.758 1 80.56 253 MET B C 1
ATOM 4263 O O . MET B 1 253 ? -18.172 19.234 16.125 1 80.56 253 MET B O 1
ATOM 4267 N N . GLY B 1 254 ? -19.531 17.719 15.109 1 60 254 GLY B N 1
ATOM 4268 C CA . GLY B 1 254 ? -20.672 18.609 15.023 1 60 254 GLY B CA 1
ATOM 4269 C C . GLY B 1 254 ? -21.5 18.641 16.297 1 60 254 GLY B C 1
ATOM 4270 O O . GLY B 1 254 ? -22.172 19.641 16.578 1 60 254 GLY B O 1
ATOM 4271 N N . SER B 1 255 ? -22 17.281 16.719 1 46.41 255 SER B N 1
ATOM 4272 C CA . SER B 1 255 ? -22.984 17.266 17.797 1 46.41 255 SER B CA 1
ATOM 4273 C C . SER B 1 255 ? -22.5 18.094 18.984 1 46.41 255 SER B C 1
ATOM 4275 O O . SER B 1 255 ? -23.25 18.922 19.5 1 46.41 255 SER B O 1
ATOM 4277 N N . ASP B 1 256 ? -21.859 17.344 20.062 1 38.97 256 ASP B N 1
ATOM 4278 C CA . ASP B 1 256 ? -21.922 17.75 21.469 1 38.97 256 ASP B CA 1
ATOM 4279 C C . ASP B 1 256 ? -21.219 19.078 21.688 1 38.97 256 ASP B C 1
ATOM 4281 O O . ASP B 1 256 ? -20.078 19.266 21.25 1 38.97 256 ASP B O 1
ATOM 4285 N N . GLY B 1 257 ? -21.672 20.297 22.062 1 36.47 257 GLY B N 1
ATOM 4286 C CA . GLY B 1 257 ? -21.406 20.953 23.328 1 36.47 257 GLY B CA 1
ATOM 4287 C C . GLY B 1 257 ? -20.797 20.016 24.375 1 36.47 257 GLY B C 1
ATOM 4288 O O . GLY B 1 257 ? -20.625 20.406 25.531 1 36.47 257 GLY B O 1
ATOM 4289 N N . ARG B 1 258 ? -21.172 18.703 24.438 1 37.34 258 ARG B N 1
ATOM 4290 C CA . ARG B 1 258 ? -20.625 17.859 25.484 1 37.34 258 ARG B CA 1
ATOM 4291 C C . ARG B 1 258 ? -19.156 17.547 25.219 1 37.34 258 ARG B C 1
ATOM 4293 O O . ARG B 1 258 ? -18.734 17.438 24.078 1 37.34 258 ARG B O 1
ATOM 4300 N N . GLN B 1 259 ? -18.219 17.531 26.203 1 37.22 259 GLN B N 1
ATOM 4301 C CA . GLN B 1 259 ? -16.781 17.516 26.438 1 37.22 259 GLN B CA 1
ATOM 4302 C C . GLN B 1 259 ? -16.125 16.328 25.75 1 37.22 259 GLN B C 1
ATOM 4304 O O . GLN B 1 259 ? -16.516 15.18 25.984 1 37.22 259 GLN B O 1
ATOM 4309 N N . TRP B 1 260 ? -15.703 16.359 24.641 1 39.75 260 TRP B N 1
ATOM 4310 C CA . TRP B 1 260 ? -14.773 15.414 24.031 1 39.75 260 TRP B CA 1
ATOM 4311 C C . TRP B 1 260 ? -13.797 14.875 25.078 1 39.75 260 TRP B C 1
ATOM 4313 O O . TRP B 1 260 ? -13.164 15.648 25.797 1 39.75 260 TRP B O 1
ATOM 4323 N N . GLU B 1 261 ? -14.008 13.727 25.641 1 41.69 261 GLU B N 1
ATOM 4324 C CA . GLU B 1 261 ? -13.031 13.133 26.547 1 41.69 261 GLU B CA 1
ATOM 4325 C C . GLU B 1 261 ? -11.758 12.742 25.812 1 41.69 261 GLU B C 1
ATOM 4327 O O . GLU B 1 261 ? -11.812 12.102 24.75 1 41.69 261 GLU B O 1
ATOM 4332 N N . ASP B 1 262 ? -10.727 13.375 26 1 40.94 262 ASP B N 1
ATOM 4333 C CA . ASP B 1 262 ? -9.375 13.086 25.531 1 40.94 262 ASP B CA 1
ATOM 4334 C C . ASP B 1 262 ? -9.125 11.586 25.438 1 40.94 262 ASP B C 1
ATOM 4336 O O . ASP B 1 262 ? -9.477 10.844 26.359 1 40.94 262 ASP B O 1
ATOM 4340 N N . PRO B 1 263 ? -8.891 11.141 24.312 1 43.72 263 PRO B N 1
ATOM 4341 C CA . PRO B 1 263 ? -8.648 9.695 24.25 1 43.72 263 PRO B CA 1
ATOM 4342 C C . PRO B 1 263 ? -7.828 9.188 25.438 1 43.72 263 PRO B C 1
ATOM 4344 O O . PRO B 1 263 ? -8.078 8.086 25.938 1 43.72 263 PRO B O 1
ATOM 4347 N N . ALA B 1 264 ? -6.848 9.961 25.781 1 44.47 264 ALA B N 1
ATOM 4348 C CA . ALA B 1 264 ? -6.148 9.633 27.016 1 44.47 264 ALA B CA 1
ATOM 4349 C C . ALA B 1 264 ? -7.098 9.672 28.219 1 44.47 264 ALA B C 1
ATOM 4351 O O . ALA B 1 264 ? -7.059 8.781 29.078 1 44.47 264 ALA B O 1
ATOM 4352 N N . ALA B 1 265 ? -7.953 10.594 28.141 1 50.53 265 ALA B N 1
ATOM 4353 C CA . ALA B 1 265 ? -8.914 10.719 29.234 1 50.53 265 ALA B CA 1
ATOM 4354 C C . ALA B 1 265 ? -9.961 9.609 29.172 1 50.53 265 ALA B C 1
ATOM 4356 O O . ALA B 1 265 ? -10.359 9.062 30.203 1 50.53 265 ALA B O 1
ATOM 4357 N N . ARG B 1 266 ? -10.242 9.234 28.062 1 51.75 266 ARG B N 1
ATOM 4358 C CA . ARG B 1 266 ? -11.164 8.125 27.844 1 51.75 266 ARG B CA 1
ATOM 4359 C C . ARG B 1 266 ? -10.523 6.801 28.266 1 51.75 266 ARG B C 1
ATOM 4361 O O . ARG B 1 266 ? -11.164 5.984 28.938 1 51.75 266 ARG B O 1
ATOM 4368 N N . ARG B 1 267 ? -9.328 6.578 27.812 1 55.28 267 ARG B N 1
ATOM 4369 C CA . ARG B 1 267 ? -8.586 5.398 28.25 1 55.28 267 ARG B CA 1
ATOM 4370 C C . ARG B 1 267 ? -8.438 5.379 29.766 1 55.28 267 ARG B C 1
ATOM 4372 O O . ARG B 1 267 ? -8.609 4.332 30.391 1 55.28 267 ARG B O 1
ATOM 4379 N N . GLU B 1 268 ? -8.125 6.531 30.25 1 57.31 268 GLU B N 1
ATOM 4380 C CA . GLU B 1 268 ? -8.023 6.648 31.703 1 57.31 268 GLU B CA 1
ATOM 4381 C C . GLU B 1 268 ? -9.367 6.406 32.375 1 57.31 268 GLU B C 1
ATOM 4383 O O . GLU B 1 268 ? -9.445 5.719 33.406 1 57.31 268 GLU B O 1
ATOM 4388 N N . ARG B 1 269 ? -10.359 6.852 31.781 1 58.53 269 ARG B N 1
ATOM 4389 C CA . ARG B 1 269 ? -11.703 6.652 32.312 1 58.53 269 ARG B CA 1
ATOM 4390 C C . ARG B 1 269 ? -12.133 5.191 32.188 1 58.53 269 ARG B C 1
ATOM 4392 O O . ARG B 1 269 ? -12.664 4.609 33.125 1 58.53 269 ARG B O 1
ATOM 4399 N N . MET B 1 270 ? -11.867 4.688 31.031 1 62.34 270 MET B N 1
ATOM 4400 C CA . MET B 1 270 ? -12.203 3.287 30.797 1 62.34 270 MET B CA 1
ATOM 4401 C C . MET B 1 270 ? -11.375 2.369 31.688 1 62.34 270 MET B C 1
ATOM 4403 O O . MET B 1 270 ? -11.883 1.372 32.188 1 62.34 270 MET B O 1
ATOM 4407 N N . ARG B 1 271 ? -10.078 2.686 31.781 1 62.84 271 ARG B N 1
ATOM 4408 C CA . ARG B 1 271 ? -9.227 1.982 32.719 1 62.84 271 ARG B CA 1
ATOM 4409 C C . ARG B 1 271 ? -9.75 2.139 34.156 1 62.84 271 ARG B C 1
ATOM 4411 O O . ARG B 1 271 ? -9.82 1.165 34.906 1 62.84 271 ARG B O 1
ATOM 4418 N N . ALA B 1 272 ? -10.109 3.354 34.5 1 62 272 ALA B N 1
ATOM 4419 C CA . ALA B 1 272 ? -10.648 3.648 35.812 1 62 272 ALA B CA 1
ATOM 4420 C C . ALA B 1 272 ? -11.992 2.957 36.031 1 62 272 ALA B C 1
ATOM 4422 O O . ALA B 1 272 ? -12.25 2.404 37.125 1 62 272 ALA B O 1
ATOM 4423 N N . GLU B 1 273 ? -12.781 2.994 35.031 1 63.12 273 GLU B N 1
ATOM 4424 C CA . GLU B 1 273 ? -14.078 2.324 35.094 1 63.12 273 GLU B CA 1
ATOM 4425 C C . GLU B 1 273 ? -13.914 0.81 35.156 1 63.12 273 GLU B C 1
ATOM 4427 O O . GLU B 1 273 ? -14.641 0.135 35.875 1 63.12 273 GLU B O 1
ATOM 4432 N N . GLY B 1 274 ? -13.008 0.317 34.375 1 59.72 274 GLY B N 1
ATOM 4433 C CA . GLY B 1 274 ? -12.648 -1.09 34.438 1 59.72 274 GLY B CA 1
ATOM 4434 C C . GLY B 1 274 ? -12.117 -1.505 35.812 1 59.72 274 GLY B C 1
ATOM 4435 O O . GLY B 1 274 ? -12.484 -2.559 36.312 1 59.72 274 GLY B O 1
ATOM 4436 N N . LEU B 1 275 ? -11.273 -0.661 36.25 1 62.09 275 LEU B N 1
ATOM 4437 C CA . LEU B 1 275 ? -10.742 -0.874 37.594 1 62.09 275 LEU B CA 1
ATOM 4438 C C . LEU B 1 275 ? -11.852 -0.797 38.625 1 62.09 275 LEU B C 1
ATOM 4440 O O . LEU B 1 275 ? -11.867 -1.581 39.594 1 62.09 275 LEU B O 1
ATOM 4444 N N . ARG B 1 276 ? -12.719 0.149 38.438 1 61.25 276 ARG B N 1
ATOM 4445 C CA . ARG B 1 276 ? -13.867 0.283 39.312 1 61.25 276 ARG B CA 1
ATOM 4446 C C . ARG B 1 276 ? -14.781 -0.929 39.219 1 61.25 276 ARG B C 1
ATOM 4448 O O . ARG B 1 276 ? -15.266 -1.437 40.219 1 61.25 276 ARG B O 1
ATOM 4455 N N . ARG B 1 277 ? -14.969 -1.392 38.094 1 61.47 277 ARG B N 1
ATOM 4456 C CA . ARG B 1 277 ? -15.797 -2.574 37.875 1 61.47 277 ARG B CA 1
ATOM 4457 C C . ARG B 1 277 ? -15.148 -3.811 38.5 1 61.47 277 ARG B C 1
ATOM 4459 O O . ARG B 1 277 ? -15.836 -4.633 39.125 1 61.47 277 ARG B O 1
ATOM 4466 N N . LYS B 1 278 ? -13.922 -3.91 38.344 1 57.22 278 LYS B N 1
ATOM 4467 C CA . LYS B 1 278 ? -13.188 -5.012 38.938 1 57.22 278 LYS B CA 1
ATOM 4468 C C . LYS B 1 278 ? -13.219 -4.922 40.469 1 57.22 278 LYS B C 1
ATOM 4470 O O . LYS B 1 278 ? -13.352 -5.941 41.156 1 57.22 278 LYS B O 1
ATOM 4475 N N . ALA B 1 279 ? -13.117 -3.715 40.938 1 58.03 279 ALA B N 1
ATOM 4476 C CA . ALA B 1 279 ? -13.18 -3.469 42.375 1 58.03 279 ALA B CA 1
ATOM 4477 C C . ALA B 1 279 ? -14.578 -3.748 42.938 1 58.03 279 ALA B C 1
ATOM 4479 O O . ALA B 1 279 ? -14.727 -4.34 44 1 58.03 279 ALA B O 1
ATOM 4480 N N . THR B 1 280 ? -15.516 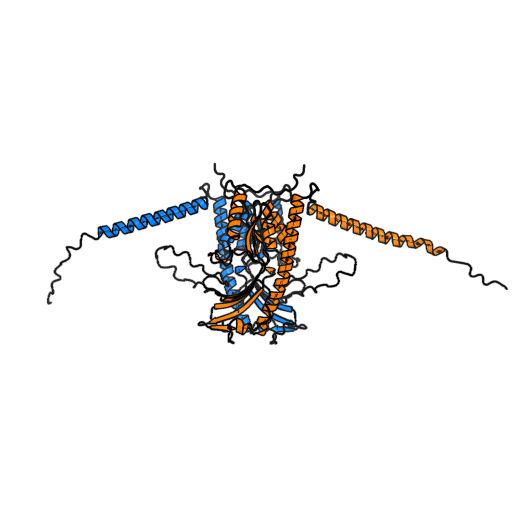-3.373 42.188 1 56.34 280 THR B N 1
ATOM 4481 C CA . THR B 1 280 ? -16.891 -3.615 42.594 1 56.34 280 THR B CA 1
ATOM 4482 C C . THR B 1 280 ? -17.234 -5.102 42.531 1 56.34 280 THR B C 1
ATOM 4484 O O . THR B 1 280 ? -17.938 -5.633 43.375 1 56.34 280 THR B O 1
ATOM 4487 N N . ALA B 1 281 ? -16.734 -5.723 41.531 1 56.03 281 ALA B N 1
ATOM 4488 C CA . ALA B 1 281 ? -16.938 -7.156 41.344 1 56.03 281 ALA B CA 1
ATOM 4489 C C . ALA B 1 281 ? -16.219 -7.949 42.438 1 56.03 281 ALA B C 1
ATOM 4491 O O . ALA B 1 281 ? -16.734 -8.953 42.938 1 56.03 281 ALA B O 1
ATOM 4492 N N . ALA B 1 282 ? -15.039 -7.504 42.781 1 55.47 282 ALA B N 1
ATOM 4493 C CA . ALA B 1 282 ? -14.266 -8.109 43.844 1 55.47 282 ALA B CA 1
ATOM 4494 C C . ALA B 1 282 ? -14.914 -7.863 45.188 1 55.47 282 ALA B C 1
ATOM 4496 O O . ALA B 1 282 ? -14.875 -8.727 46.094 1 55.47 282 ALA B O 1
ATOM 4497 N N . GLU B 1 283 ? -15.461 -6.734 45.312 1 53.12 283 GLU B N 1
ATOM 4498 C CA . GLU B 1 283 ? -16.203 -6.438 46.531 1 53.12 283 GLU B CA 1
ATOM 4499 C C . GLU B 1 283 ? -17.5 -7.238 46.594 1 53.12 283 GLU B C 1
ATOM 4501 O O . GLU B 1 283 ? -17.969 -7.605 47.688 1 53.12 283 GLU B O 1
ATOM 4506 N N . GLY B 1 284 ? -18 -7.551 45.406 1 50.47 284 GLY B N 1
ATOM 4507 C CA . GLY B 1 284 ? -19.188 -8.391 45.375 1 50.47 284 GLY B CA 1
ATOM 4508 C C . GLY B 1 284 ? -18.906 -9.836 45.75 1 50.47 284 GLY B C 1
ATOM 4509 O O . GLY B 1 284 ? -19.75 -10.5 46.344 1 50.47 284 GLY B O 1
ATOM 4510 N N . VAL B 1 285 ? -17.688 -10.367 45.375 1 51.72 285 VAL B N 1
ATOM 4511 C CA . VAL B 1 285 ? -17.312 -11.742 45.719 1 51.72 285 VAL B CA 1
ATOM 4512 C C . VAL B 1 285 ? -17.016 -11.836 47.188 1 51.72 285 VAL B C 1
ATOM 4514 O O . VAL B 1 285 ? -17.328 -12.844 47.844 1 51.72 285 VAL B O 1
ATOM 4517 N N . VAL B 1 286 ? -16.469 -10.82 47.781 1 48.91 286 VAL B N 1
ATOM 4518 C CA . VAL B 1 286 ? -16.125 -10.891 49.219 1 48.91 286 VAL B CA 1
ATOM 4519 C C . VAL B 1 286 ? -17.391 -10.812 50.062 1 48.91 286 VAL B C 1
ATOM 4521 O O . VAL B 1 286 ? -17.453 -11.383 51.125 1 48.91 286 VAL B O 1
ATOM 4524 N N . ASP B 1 287 ? -18.328 -10.078 49.594 1 47.09 287 ASP B N 1
ATOM 4525 C CA . ASP B 1 287 ? -19.531 -9.961 50.406 1 47.09 287 ASP B CA 1
ATOM 4526 C C . ASP B 1 287 ? -20.344 -11.258 50.375 1 47.09 287 ASP B C 1
ATOM 4528 O O . ASP B 1 287 ? -21.078 -11.555 51.312 1 47.09 287 ASP B O 1
ATOM 4532 N N . GLU B 1 288 ? -20.203 -11.969 49.25 1 46 288 GLU B N 1
ATOM 4533 C CA . GLU B 1 288 ? -20.953 -13.219 49.219 1 46 288 GLU B CA 1
ATOM 4534 C C . GLU B 1 288 ? -20.297 -14.266 50.125 1 46 288 GLU B C 1
ATOM 4536 O O . GLU B 1 288 ? -20.984 -15.125 50.688 1 46 288 GLU B O 1
ATOM 4541 N N . GLU B 1 289 ? -18.984 -14.25 50.219 1 44.75 289 GLU B N 1
ATOM 4542 C CA . GLU B 1 289 ? -18.344 -15.258 51.062 1 44.75 289 GLU B CA 1
ATOM 4543 C C . GLU B 1 289 ? -18.562 -14.969 52.531 1 44.75 289 GLU B C 1
ATOM 4545 O O . GLU B 1 289 ? -18.641 -15.898 53.344 1 44.75 289 GLU B O 1
ATOM 4550 N N . ASN B 1 290 ? -18.531 -13.727 52.875 1 41.75 290 ASN B N 1
ATOM 4551 C CA . ASN B 1 290 ? -18.609 -13.469 54.312 1 41.75 290 ASN B CA 1
ATOM 4552 C C . ASN B 1 290 ? -20.047 -13.641 54.812 1 41.75 290 ASN B C 1
ATOM 4554 O O . ASN B 1 290 ? -20.297 -13.516 56.031 1 41.75 290 ASN B O 1
ATOM 4558 N N . GLY B 1 291 ? -21.031 -13.453 53.906 1 38.38 291 GLY B N 1
ATOM 4559 C CA . GLY B 1 291 ? -22.391 -13.562 54.406 1 38.38 291 GLY B CA 1
ATOM 4560 C C . GLY B 1 291 ? -22.781 -14.984 54.781 1 38.38 291 GLY B C 1
ATOM 4561 O O . GLY B 1 291 ? -23.906 -15.234 55.188 1 38.38 291 GLY B O 1
ATOM 4562 N N . ARG B 1 292 ? -22.016 -15.883 54.031 1 38.25 292 ARG B N 1
ATOM 4563 C CA . ARG B 1 292 ? -22.531 -17.234 54.281 1 38.25 292 ARG B CA 1
ATOM 4564 C C . ARG B 1 292 ? -22.172 -17.719 55.688 1 38.25 292 ARG B C 1
ATOM 4566 O O . ARG B 1 292 ? -22.438 -18.875 56.031 1 38.25 292 ARG B O 1
ATOM 4573 N N . GLY B 1 293 ? -21.359 -16.922 56.375 1 31.78 293 GLY B N 1
ATOM 4574 C CA . GLY B 1 293 ? -20.906 -17.547 57.594 1 31.78 293 GLY B CA 1
ATOM 4575 C C . GLY B 1 293 ? -22.016 -17.828 58.594 1 31.78 293 GLY B C 1
ATOM 4576 O O . GLY B 1 293 ? -21.797 -18.422 59.625 1 31.78 293 GLY B O 1
ATOM 4577 N N . GLU B 1 294 ? -22.984 -16.875 58.594 1 29.56 294 GLU B N 1
ATOM 4578 C CA . GLU B 1 294 ? -23.641 -16.891 59.875 1 29.56 294 GLU B CA 1
ATOM 4579 C C . GLU B 1 294 ? -24.531 -18.125 60.031 1 29.56 294 GLU B C 1
ATOM 4581 O O . GLU B 1 294 ? -24.75 -18.609 61.156 1 29.56 294 GLU B O 1
ATOM 4586 N N . SER B 1 295 ? -25.375 -18.328 58.969 1 28.83 295 SER B N 1
ATOM 4587 C CA . SER B 1 295 ? -26.672 -18.812 59.438 1 28.83 295 SER B CA 1
ATOM 4588 C C . SER B 1 295 ? -26.609 -20.297 59.781 1 28.83 295 SER B C 1
ATOM 4590 O O . SER B 1 295 ? -27.641 -20.969 59.906 1 28.83 295 SER B O 1
ATOM 4592 N N . ALA B 1 296 ? -25.484 -20.938 59.656 1 26.12 296 ALA B N 1
ATOM 4593 C CA . ALA B 1 296 ? -25.641 -22.391 59.688 1 26.12 296 ALA B CA 1
ATOM 4594 C C . ALA B 1 296 ? -26.109 -22.844 61.062 1 26.12 296 ALA B C 1
ATOM 4596 O O . ALA B 1 296 ? -26.094 -24.047 61.375 1 26.12 296 ALA B O 1
ATOM 4597 N N . ASP B 1 297 ? -26.344 -21.953 62.062 1 24.16 297 ASP B N 1
ATOM 4598 C CA . ASP B 1 297 ? -26.562 -22.578 63.344 1 24.16 297 ASP B CA 1
ATOM 4599 C C . ASP B 1 297 ? -27.844 -23.422 63.344 1 24.16 297 ASP B C 1
ATOM 4601 O O . ASP B 1 297 ? -27.938 -24.406 64.062 1 24.16 297 ASP B O 1
ATOM 4605 N N . ASP B 1 298 ? -29 -22.906 62.906 1 22.61 298 ASP B N 1
ATOM 4606 C CA . ASP B 1 298 ? -30.172 -23.125 63.75 1 22.61 298 ASP B CA 1
ATOM 4607 C C . ASP B 1 298 ? -30.766 -24.5 63.469 1 22.61 298 ASP B C 1
ATOM 4609 O O . ASP B 1 298 ? -31.797 -24.859 64.062 1 22.61 298 ASP B O 1
ATOM 4613 N N . LEU B 1 299 ? -30.719 -25.094 62.281 1 21.39 299 LEU B N 1
ATOM 4614 C CA . LEU B 1 299 ? -31.875 -25.953 62.062 1 21.39 299 LEU B CA 1
ATOM 4615 C C . LEU B 1 299 ? -31.75 -27.25 62.844 1 21.39 299 LEU B C 1
ATOM 4617 O O . LEU B 1 299 ? -31.141 -28.203 62.375 1 21.39 299 LEU B O 1
ATOM 4621 N N . TYR B 1 300 ? -31.312 -27.234 64.25 1 21.88 300 TYR B N 1
ATOM 4622 C CA . TYR B 1 300 ? -31.344 -28.469 65 1 21.88 300 TYR B CA 1
ATOM 4623 C C . TYR B 1 300 ? -32.781 -28.953 65.188 1 21.88 300 TYR B C 1
ATOM 4625 O O . TYR B 1 300 ? -33.406 -28.625 66.188 1 21.88 300 TYR B O 1
ATOM 4633 N N . VAL B 1 301 ? -33.812 -28.641 64.438 1 21.2 301 VAL B N 1
ATOM 4634 C CA . VAL B 1 301 ? -35.125 -29 64.938 1 21.2 301 VAL B CA 1
ATOM 4635 C C . VAL B 1 301 ? -35.125 -30.453 65.375 1 21.2 301 VAL B C 1
ATOM 4637 O O . VAL B 1 301 ? -34.438 -31.297 64.812 1 21.2 301 VAL B O 1
ATOM 4640 N N . ALA B 1 302 ? -35.906 -30.734 66.5 1 19.84 302 ALA B N 1
ATOM 4641 C CA . ALA B 1 302 ? -36.344 -31.641 67.562 1 19.84 302 ALA B CA 1
ATOM 4642 C C . ALA B 1 302 ? -37.031 -32.875 67 1 19.84 302 ALA B C 1
ATOM 4644 O O . ALA B 1 302 ? -38.125 -32.781 66.438 1 19.84 302 ALA B O 1
ATOM 4645 N N . LEU B 1 303 ? -36.469 -33.719 66 1 19.48 303 LEU B N 1
ATOM 4646 C CA . LEU B 1 303 ? -37.188 -34.969 65.812 1 19.48 303 LEU B CA 1
ATOM 4647 C C . LEU B 1 303 ? -37.406 -35.656 67.125 1 19.48 303 LEU B C 1
ATOM 4649 O O . LEU B 1 303 ? -36.438 -35.938 67.875 1 19.48 303 LEU B O 1
ATOM 4653 N N . ASP B 1 304 ? -38.562 -35.438 68 1 20.69 304 ASP B N 1
ATOM 4654 C CA . ASP B 1 304 ? -39.188 -36.031 69.188 1 20.69 304 ASP B CA 1
ATOM 4655 C C . ASP B 1 304 ? -39.469 -37.531 68.938 1 20.69 304 ASP B C 1
ATOM 4657 O O . ASP B 1 304 ? -40.125 -37.906 68 1 20.69 304 ASP B O 1
ATOM 4661 N N . PHE B 1 305 ? -38.562 -38.594 68.938 1 19.8 305 PHE B N 1
ATOM 4662 C CA . PHE B 1 305 ? -38.875 -39.969 69.312 1 19.8 305 PHE B CA 1
ATOM 4663 C C . PHE B 1 305 ? -39.5 -40 70.688 1 19.8 305 PHE B C 1
ATOM 4665 O O . PHE B 1 305 ? -38.844 -39.688 71.688 1 19.8 305 PHE B O 1
ATOM 4672 N N . GLY B 1 306 ? -40.781 -39.562 71 1 19.23 306 GLY B N 1
ATOM 4673 C CA . GLY B 1 306 ? -41.969 -39.875 71.812 1 19.23 306 GLY B CA 1
ATOM 4674 C C . GLY B 1 306 ? -42.125 -41.375 72.125 1 19.23 306 GLY B C 1
ATOM 4675 O O . GLY B 1 306 ? -41.938 -42.188 71.188 1 19.23 306 GLY B O 1
ATOM 4676 N N . LEU B 1 307 ? -42 -41.875 73.562 1 18.31 307 LEU B N 1
ATOM 4677 C CA . LEU B 1 307 ? -42.625 -42.812 74.5 1 18.31 307 LEU B CA 1
ATOM 4678 C C . LEU B 1 307 ? -44.125 -42.562 74.562 1 18.31 307 LEU B C 1
ATOM 4680 O O . LEU B 1 307 ? -44.562 -41.5 74.938 1 18.31 307 LEU B O 1
ATOM 4684 N N . ALA B 1 308 ? -44.969 -42.625 73.438 1 15.85 308 ALA B N 1
ATOM 4685 C CA . ALA B 1 308 ? -45.875 -43.75 73.438 1 15.85 308 ALA B CA 1
ATOM 4686 C C . ALA B 1 308 ? -45.125 -45.062 73.125 1 15.85 308 ALA B C 1
ATOM 4688 O O . ALA B 1 308 ? -44.156 -45.031 72.375 1 15.85 308 ALA B O 1
#

Solvent-accessible surface area (backbone atoms only — not comparable to full-atom values): 34166 Å² total; per-residue (Å²): 127,80,76,71,76,56,72,74,78,55,48,70,69,50,53,52,51,44,52,53,48,52,56,57,49,66,43,54,54,88,70,50,75,67,84,64,84,51,56,40,75,32,77,82,38,44,68,56,50,50,55,44,48,72,35,87,39,36,31,69,78,43,53,40,59,24,36,42,36,31,30,33,32,21,53,71,67,71,79,75,76,78,77,64,81,77,75,80,82,71,76,67,70,76,73,65,62,20,54,70,87,31,52,36,42,78,29,41,80,68,42,78,36,73,56,76,69,78,92,67,63,54,39,66,73,63,55,39,36,92,43,78,79,60,91,65,61,39,44,23,36,38,35,33,41,49,42,38,38,34,31,43,18,43,27,55,63,47,39,39,52,52,48,51,15,32,44,73,26,61,22,71,60,39,22,34,42,55,63,57,48,92,57,98,50,75,23,51,22,38,32,39,43,27,34,70,69,61,39,44,42,25,74,41,28,30,34,47,96,91,39,42,26,23,57,54,52,60,69,52,52,49,49,51,48,52,50,43,34,53,42,49,52,55,42,52,52,31,51,51,42,22,53,51,35,42,52,51,54,48,41,59,45,66,60,51,92,60,82,80,65,46,64,68,49,39,48,50,44,49,51,48,48,49,50,47,49,52,51,52,51,53,52,51,56,56,55,55,64,70,62,66,71,68,76,82,78,71,88,74,81,78,85,78,83,84,79,132,126,83,78,70,76,56,73,74,80,56,50,71,68,50,53,53,51,43,53,54,48,53,55,59,49,66,44,53,55,88,69,49,77,66,82,62,85,51,57,38,74,33,76,81,38,44,68,56,51,49,54,46,48,70,34,88,39,37,30,68,79,44,52,40,59,23,36,41,35,31,31,34,30,23,53,72,67,73,80,76,75,80,76,66,86,82,79,78,86,69,76,69,70,77,73,65,63,21,56,69,87,31,52,36,43,78,29,41,81,67,42,77,38,71,58,76,70,80,91,64,66,54,39,67,74,63,55,41,36,96,42,77,80,58,90,63,64,41,43,23,36,38,36,30,41,49,41,38,39,32,31,42,16,41,27,56,63,46,39,39,52,52,48,51,16,32,43,74,26,61,20,71,60,38,23,32,42,54,64,58,48,91,57,98,51,75,23,52,20,39,32,40,43,26,34,70,70,61,39,46,43,25,73,39,28,30,33,46,94,92,39,42,27,23,56,54,52,61,69,52,52,46,50,51,50,50,51,42,35,52,44,49,51,54,43,51,52,32,50,53,41,21,53,51,35,41,54,51,54,49,41,59,43,66,59,56,95,60,79,79,64,47,66,68,50,40,50,49,43,50,50,48,47,49,49,46,47,49,49,50,50,52,51,52,54,51,52,55,61,64,60,62,63,65,72,79,69,68,85,69,75,79,84,76,88,70,93,118

Radius of gyration: 31.85 Å; Cα contacts (8 Å, |Δi|>4): 976; chains: 2; bounding box: 100×84×143 Å

Foldseek 3Di:
DPPQDADDAFDPVVVVVLVVLVVQLPPDCVPPPDDDSWRDDAPLCVVLQVVQSVDGFKHWNTKAQKKKFKKWAADAPPPPPPPPDPPDPPDPDPQQRGDDPHCTRPMGTQDMDSAQDDDDQVCVSSVAAADDPDVPATFMKIKIAHMKIKMWGRAPSRQVLLVVLLVQLQQVPKDWDQHQDPDPGHGTIIIMRGHCVLMDMDTFWGDDPRHIHGPDDSVVVRVSSVSSNVSSVSSVSSSVSSSVSSVVSNCSSVPDVPDDQDVVNVCVVVVVVVVVVVVVVVVVVVVVVVPPPPDPPDDPDDPDPDDD/DPPQDADDAFDPVVVVVLVVLVVQLPPDCVPPPDDDSWRDDAPLCVVLQVVQSVDGFKHWNTKAQKKKFKKWAADAPPPPPPPDDDPDPDDDDPQQRGDDPDCTRPMGTQDMDSAQDDDDQVCVSSVAAADDPDVPATFMKIKIAHMKIKMWGRAPSRQVQLVVLLVQLQQVPKDWDQHQDPDPGHGTIIIMRGHCVLMDMDTFWGDDPNHIHGPDDSVVVRVSSVSSNVSSVSSVSSSVSSSVSSVVSNCSNVPDVDDDQDVVNVCVVVVVVVVVVVVVVVVVVVVVVVVVPPDPPDPPDDPPPDPD

Organism: Metarhizium robertsii (strain ARSEF 23 / ATCC MYA-3075) (NCBI:txid655844)

Nearest PDB structures (foldseek):
  2it3-assembly1_B  TM=8.511E-01  e=4.366E-11  Pyrococcus horikoshii
  2it2-assembly1_B  TM=8.509E-01  e=3.026E-10  Pyrococcus horikoshii
  2it2-assembly1_A  TM=8.498E-01  e=3.770E-09  Pyrococcus horikoshii
  2dvk-assembly1_A-2  TM=7.963E-01  e=3.770E-09  Aeropyrum pernix
  1tlj-assembly1_B  TM=7.770E-01  e=5.283E-08  Saccharolobus solfataricus

Sequence (616 aa):
MQRRPHLPGPSQAFAEKKTKILDRLAVPEAEYTDLSPKGTVDKGIRRLIDEINSTDGFVTTSSCAGRVSVFLEGRKAAESSDADAGADADEQPPAQVAGVGGKGAGGTWLYVSHDPVPGQDWLQTLALEDGEAQRTGRLIHFKFEPMILHVLTASLAHAQLLLRSALQAGFRESGAVNLTADSEAAAAPMVAVRSMGLGFESLVGHELEGKRYALVSGSYLRALMDIGNERFSENTRRIERFRGAFRENLARMGSDGRQWEDPAARRERMRAEGLRRKATAAEGVVDEENGRGESADDLYVALDFGLAMQRRPHLPGPSQAFAEKKTKILDRLAVPEAEYTDLSPKGTVDKGIRRLIDEINSTDGFVTTSSCAGRVSVFLEGRKAAESSDADAGADADEQPPAQVAGVGGKGAGGTWLYVSHDPVPGQDWLQTLALEDGEAQRTGRLIHFKFEPMILHVLTASLAHAQLLLRSALQAGFRESGAVNLTADSEAAAAPMVAVRSMGLGFESLVGHELEGKRYALVSGSYLRALMDIGNERFSENTRRIERFRGAFRENLARMGSDGRQWEDPAARRERMRAEGLRRKATAAEGVVDEENGRGESADDLYVALDFGLA

InterPro domains:
  IPR003827 tRNA wybutosine-synthesizing protein [PF02676] (16-247)
  IPR036602 tRNA wybutosine-synthesizing-like superfamily [G3DSA:3.30.1960.10] (10-246)
  IPR036602 tRNA wybutosine-synthesizing-like superfamily [SSF111278] (13-245)

Secondary structure (DSSP, 8-state):
-----PPPPPPHHHHHHHHHHHHHHTS-GGG---SSGGGS--GGGHHHHHHHHHSTTEEEEEEE--EEEEEE---------------------------TTSSTTT-EEEEEESS------HHHHTT-EE------SEEEEEEEE--EEEEEESSHHHHHHHHHHHHHTT-TT-EEE--S-SSSSPP--EEEE--GGG-EEEEEEEEETTEEEESS-HHHHHHHHHHHHHHHHHHHHHHHHHHHHHHHHHHHHHT-SS----HHHHHHHHHHHHHHHHHHHHHHHHHHHTTTTS-TT-----------/-----PPPPPPHHHHHHHHHHHHHHTS-GGG---SSGGGS--GGGHHHHHHHHHSTTEEEEEEE--EEEEEE---------------------------TTSSTTT-EEEEEESS------HHHHTT-EE------SEEEEEEEE--EEEEEESSHHHHHHHHHHHHHTT-TT-EEE--S-SSSSPP--EEEE--GGG-EEEEEEEEETTEEEESS-HHHHHHHHHHHHHHHHHHHHHHHHHHHHHHHHHHHHHS-SS----HHHHHHHHHHHHHHHHHHHHHHHHHHHHTTTSGGG-----------